Protein AF-A0A7X6WFH8-F1 (afdb_monomer_lite)

Foldseek 3Di:
DWDADDDDPDPDGPDIHDPPDDWQDKVPPVQLLPDPPAAEEEFQDPLLQVVCVVLPHSYIYTGPGQQTENVVCLQSQAAHAYEYWYFLAPRNVLSLLNNLLRNVVRHPWYFYFHPCVQDPDGRDGNVCSCPVRVDHPVVVVVSRVVTDIDDPVSSVVSVCVVAPEDFPVVCPPPVNALHKHKAKKAFFKWFPDKDKDFQKKKKAQCDQDPDPVQAPDDHGDMFMDGDDQNVLLLVLQQDDDPDDPLSNVVSVCVRSVHDPSRPRMDMDGDHIKMKTKTWIFGDFQQDPVPDDTDIAIEIEINDGRDHLFIKTFIWHWWFRPRDPGDTHTYTPDIDRDPDCLQVVDDDPVLVVLVVVQDDPDDPVVSLVQQQLQVCVLVVHDADSVLLVVLVCQLLWAQADDDDPDGGHGRRAAEEEEEDPQRCNVVSNVSLCVLLSHEYEDEQLPADLCQAQNEWDAPDPPGGIMTGGHPQLSQALGAYEYEALLNHPDPCVLVQVLVCLVPQWRWYDDPVGIDTGRGRHRYYYYHYFHDDPPDHDQPVPDPDPVSSVCNRRPDPSSVVSHPYYDYDNDNSPDPGDPPDDGDHHDDSVSSNSVSSNSSSVD

Secondary structure (DSSP, 8-state):
-EEEE-SSS-SS-SEEEETTPPSS-EETHHHHHH--SS-EEEESSHHHHHHHHHTT-EEEEETTSTT---GGGGGGGTT-EEEEE--SSHHHHHHHHHHHHHHGGGSSEEEE---TTT--STT--HHHHHHTS---HHHHHHHHHHSPPPPHHHHHHHHHHHS-B--HHHHTSTTTTTSEEEEEEEEEEEEEEEEEEESEEEEEE-S--S-GGG--SPTT-EEEEE--GGGGGGGGGTSSS---HHHHHHHHHHHTT--TT--SEEEEE--EEEEEEEEEEE--SS--TTS----EEEEEESSPPPTT-EEEEEEEEEE-TTTTT-EEEEEEEEEE---TTTT----HHHHHHHHTTS-SS-HHHHHHHHHHHHHHHHTSPPPHHHHHHHHHHHT--SEEEETTEEEEE---EEEEEE-TTSSHHHHHHHHHHHHT--EEEETTT--HHHHTEEEEE-STT--EEEEE-HHHHTTTSEEEEETGGG-S-TTHHHHHHHHHHHSEEEEEETTEEEEEE---EEEEEEPSPEETTEEPPGGGSSSHHHHHHHHH-SHHHHTT-SEEEEE-S-S-----TT--PPPPPPHHHHHHHHHHHHTT-

pLDDT: mean 85.02, std 11.57, range [31.59, 96.75]

Structure (mmCIF, N/CA/C/O backbone):
data_AF-A0A7X6WFH8-F1
#
_entry.id   AF-A0A7X6WFH8-F1
#
loop_
_atom_site.group_PDB
_atom_site.id
_atom_site.type_symbol
_atom_site.label_atom_id
_atom_site.label_alt_id
_atom_site.label_comp_id
_atom_site.label_asym_id
_atom_site.label_entity_id
_atom_site.label_seq_id
_atom_site.pdbx_PDB_ins_code
_atom_site.Cartn_x
_atom_site.Cartn_y
_atom_site.Cartn_z
_atom_site.occupancy
_atom_site.B_iso_or_equiv
_atom_site.auth_seq_id
_atom_site.auth_comp_id
_atom_site.auth_asym_id
_atom_site.auth_atom_id
_atom_site.pdbx_PDB_model_num
ATOM 1 N N . VAL A 1 1 ? -34.862 9.442 33.283 1.00 38.41 1 VAL A N 1
ATOM 2 C CA . VAL A 1 1 ? -34.589 10.649 32.463 1.00 38.41 1 VAL A CA 1
ATOM 3 C C . VAL A 1 1 ? -34.593 10.202 31.010 1.00 38.41 1 VAL A C 1
ATOM 5 O O . VAL A 1 1 ? -33.923 9.222 30.711 1.00 38.41 1 VAL A O 1
ATOM 8 N N . VAL A 1 2 ? -35.431 10.801 30.169 1.00 31.59 2 VAL A N 1
ATOM 9 C CA . VAL A 1 2 ? -35.678 10.402 28.769 1.00 31.59 2 VAL A CA 1
ATOM 10 C C . VAL A 1 2 ? -35.036 11.468 27.883 1.00 31.59 2 VAL A C 1
ATOM 12 O O . VAL A 1 2 ? -35.177 12.648 28.194 1.00 31.59 2 VAL A O 1
ATOM 15 N N . ASP A 1 3 ? -34.319 11.074 26.833 1.00 39.28 3 ASP A N 1
ATOM 16 C CA . ASP A 1 3 ? -33.815 12.020 25.829 1.00 39.28 3 ASP A CA 1
ATOM 17 C C . ASP A 1 3 ? -34.895 12.234 24.763 1.00 39.28 3 ASP A C 1
ATOM 19 O O . ASP A 1 3 ? -35.501 11.270 24.288 1.00 39.28 3 ASP A O 1
ATOM 23 N N . GLN A 1 4 ? -35.124 13.487 24.375 1.00 42.38 4 GLN A N 1
ATOM 24 C CA . GLN A 1 4 ? -36.016 13.840 23.271 1.00 42.38 4 GLN A CA 1
ATOM 25 C C . GLN A 1 4 ? -35.193 14.027 21.993 1.00 42.38 4 GLN A C 1
ATOM 27 O O . GLN A 1 4 ? -34.223 14.782 21.994 1.00 42.38 4 GLN A O 1
ATOM 32 N N . ILE A 1 5 ? -35.583 13.363 20.902 1.00 44.28 5 ILE A N 1
ATOM 33 C CA . ILE A 1 5 ? -35.084 13.658 19.552 1.00 44.28 5 ILE A CA 1
ATOM 34 C C . ILE A 1 5 ? -36.268 14.176 18.740 1.00 44.28 5 ILE A C 1
ATOM 36 O O . ILE A 1 5 ? -37.293 13.502 18.625 1.00 44.28 5 ILE A O 1
ATOM 40 N N . GLY A 1 6 ? -36.127 15.373 18.181 1.00 38.56 6 GLY A N 1
ATOM 41 C CA . GLY A 1 6 ? -37.086 15.950 17.251 1.00 38.56 6 GLY A CA 1
ATOM 42 C C . GLY A 1 6 ? -36.354 16.736 16.174 1.00 38.56 6 GLY A C 1
ATOM 43 O O . GLY A 1 6 ? -35.541 17.601 16.487 1.00 38.56 6 GLY A O 1
ATOM 44 N N . TYR A 1 7 ? -36.657 16.439 14.913 1.00 45.62 7 TYR A N 1
ATOM 45 C CA . TYR A 1 7 ? -36.451 17.382 13.821 1.00 45.62 7 TYR A CA 1
ATOM 46 C C . TYR A 1 7 ? -37.737 18.217 13.705 1.00 45.62 7 TYR A C 1
ATOM 48 O O . TYR A 1 7 ? -38.835 17.667 13.617 1.00 45.62 7 TYR A O 1
ATOM 56 N N . SER A 1 8 ? -37.589 19.544 13.728 1.00 40.75 8 SER A N 1
ATOM 57 C CA . SER A 1 8 ? -38.626 20.596 13.742 1.00 40.75 8 SER A CA 1
ATOM 58 C C . SER A 1 8 ? -39.097 21.098 15.118 1.00 40.75 8 SER A C 1
ATOM 60 O O . SER A 1 8 ? -39.214 20.355 16.087 1.00 40.75 8 SER A O 1
ATOM 62 N N . ASN A 1 9 ? -39.412 22.400 15.157 1.00 39.19 9 ASN A N 1
ATOM 63 C CA . ASN A 1 9 ? -39.889 23.209 16.292 1.00 39.19 9 ASN A CA 1
ATOM 64 C C . ASN A 1 9 ? -41.266 22.785 16.869 1.00 39.19 9 ASN A C 1
ATOM 66 O O . ASN A 1 9 ? -42.021 23.630 17.352 1.00 39.19 9 ASN A O 1
ATOM 70 N N . LYS A 1 10 ? -41.648 21.504 16.805 1.00 41.75 10 LYS A N 1
ATOM 71 C CA . LYS A 1 10 ? -42.898 20.995 17.387 1.00 41.75 10 LYS A CA 1
ATOM 72 C C . LYS A 1 10 ? -42.658 20.440 18.793 1.00 41.75 10 LYS A C 1
ATOM 74 O O . LYS A 1 10 ? -41.723 19.694 19.044 1.00 41.75 10 LYS A O 1
ATOM 79 N N . VAL A 1 11 ? -43.567 20.792 19.702 1.00 47.56 11 VAL A N 1
ATOM 80 C CA . VAL A 1 11 ? -43.518 20.568 21.163 1.00 47.56 11 VAL A CA 1
ATOM 81 C C . VAL A 1 11 ? -43.679 19.085 21.573 1.00 47.56 11 VAL A C 1
ATOM 83 O O . VAL A 1 11 ? -43.603 18.760 22.754 1.00 47.56 11 VAL A O 1
ATOM 86 N N . ILE A 1 12 ? -43.872 18.159 20.625 1.00 49.31 12 ILE A N 1
ATOM 87 C CA . ILE A 1 12 ? -44.099 16.731 20.902 1.00 49.31 12 ILE A CA 1
ATOM 88 C C . ILE A 1 12 ? -43.045 15.892 20.158 1.00 49.31 12 ILE A C 1
ATOM 90 O O . ILE A 1 12 ? -43.033 15.910 18.925 1.00 49.31 12 ILE A O 1
ATOM 94 N N . PRO A 1 13 ? -42.168 15.154 20.866 1.00 48.22 13 PRO A N 1
ATOM 95 C CA . PRO A 1 13 ? -41.167 14.297 20.235 1.00 48.22 13 PRO A CA 1
ATOM 96 C C . PRO A 1 13 ? -41.831 13.101 19.533 1.00 48.22 13 PRO A C 1
ATOM 98 O O . PRO A 1 13 ? -42.707 12.454 20.106 1.00 48.22 13 PRO A O 1
ATOM 101 N N . LYS A 1 14 ? -41.391 12.791 18.303 1.00 52.12 14 LYS A N 1
ATOM 102 C CA . LYS A 1 14 ? -41.902 11.663 17.492 1.00 52.12 14 LYS A CA 1
ATOM 103 C C . LYS A 1 14 ? -41.583 10.305 18.138 1.00 52.12 14 LYS A C 1
ATOM 105 O O . LYS A 1 14 ? -42.362 9.370 17.999 1.00 52.12 14 LYS A O 1
ATOM 110 N N . VAL A 1 15 ? -40.469 10.216 18.876 1.00 57.78 15 VAL A N 1
ATOM 111 C CA . VAL A 1 15 ? -40.022 9.018 19.608 1.00 57.78 15 VAL A CA 1
ATOM 112 C C . VAL A 1 15 ? -39.411 9.426 20.956 1.00 57.78 15 VAL A C 1
ATOM 114 O O . VAL A 1 15 ? -38.721 10.441 21.058 1.00 57.78 15 VAL A O 1
ATOM 117 N N . LEU A 1 16 ? -39.646 8.625 22.000 1.00 59.34 16 LEU A N 1
ATOM 118 C CA . LEU A 1 16 ? -39.043 8.778 23.329 1.00 59.34 16 LEU A CA 1
ATOM 119 C C . LEU A 1 16 ? -38.008 7.668 23.552 1.00 59.34 16 LEU A C 1
ATOM 121 O O . LEU A 1 16 ? -38.353 6.492 23.465 1.00 59.34 16 LEU A O 1
ATOM 125 N N . ARG A 1 17 ? -36.756 8.020 23.882 1.00 60.12 17 ARG A N 1
ATOM 126 C CA . ARG A 1 17 ? -35.693 7.034 24.164 1.00 60.12 17 ARG A CA 1
ATOM 127 C C . ARG A 1 17 ? -35.221 7.089 25.614 1.00 60.12 17 ARG A C 1
ATOM 129 O O . ARG A 1 17 ? -35.068 8.168 26.193 1.00 60.12 17 ARG A O 1
ATOM 136 N N . GLN A 1 18 ? -34.916 5.933 26.204 1.00 56.09 18 GLN A N 1
ATOM 137 C CA . GLN A 1 18 ? -34.239 5.903 27.503 1.00 56.09 18 GLN A CA 1
ATOM 138 C C . GLN A 1 18 ? -32.833 6.507 27.371 1.00 56.09 18 GLN A C 1
ATOM 140 O O . GLN A 1 18 ? -32.111 6.222 26.412 1.00 56.09 18 GLN A O 1
ATOM 145 N N . LYS A 1 19 ? -32.435 7.349 28.330 1.00 48.31 19 LYS A N 1
ATOM 146 C CA . LYS A 1 19 ? -31.093 7.944 28.364 1.00 48.31 19 LYS A CA 1
ATOM 147 C C . LYS A 1 19 ? -30.033 6.835 28.408 1.00 48.31 19 LYS A C 1
ATOM 149 O O . LYS A 1 19 ? -30.102 5.967 29.271 1.00 48.31 19 LYS A O 1
ATOM 154 N N . GLY A 1 20 ? -29.079 6.872 27.475 1.00 56.06 20 GLY A N 1
ATOM 155 C CA . GLY A 1 20 ? -28.044 5.838 27.315 1.00 56.06 20 GLY A CA 1
ATOM 156 C C . GLY A 1 20 ? -28.404 4.687 26.364 1.00 56.06 20 GLY A C 1
ATOM 157 O O . GLY A 1 20 ? -27.600 3.773 26.204 1.00 56.06 20 GLY A O 1
ATOM 158 N N . SER A 1 21 ? -29.573 4.722 25.711 1.00 63.38 21 SER A N 1
ATOM 159 C CA . SER A 1 21 ? -29.917 3.735 24.675 1.00 63.38 21 SER A CA 1
ATOM 160 C C . SER A 1 21 ? -28.932 3.813 23.509 1.00 63.38 21 SER A C 1
ATOM 162 O O . SER A 1 21 ? -28.713 4.894 22.954 1.00 63.38 21 SER A O 1
ATOM 164 N N . LYS A 1 22 ? -28.356 2.668 23.129 1.00 67.81 22 LYS A N 1
ATOM 165 C CA . LYS A 1 22 ? -27.432 2.573 21.994 1.00 67.81 22 LYS A CA 1
ATOM 166 C C . LYS A 1 22 ? -28.183 2.803 20.672 1.00 67.81 22 LYS A C 1
ATOM 168 O O . LYS A 1 22 ? -29.299 2.319 20.488 1.00 67.81 22 LYS A O 1
ATOM 173 N N . SER A 1 23 ? -27.563 3.570 19.776 1.00 77.12 23 SER A N 1
ATOM 174 C CA . SER A 1 23 ? -27.989 3.722 18.377 1.00 77.12 23 SER A CA 1
ATOM 175 C C . SER A 1 23 ? -27.588 2.480 17.572 1.00 77.12 23 SER A C 1
ATOM 177 O O . SER A 1 23 ? -26.675 1.762 17.986 1.00 77.12 23 SER A O 1
ATOM 179 N N . GLY A 1 24 ? -28.237 2.223 16.436 1.00 81.62 24 GLY A N 1
ATOM 180 C CA . GLY A 1 24 ? -27.885 1.101 15.562 1.00 81.62 24 GLY A CA 1
ATOM 181 C C . GLY A 1 24 ? -28.548 -0.231 15.925 1.00 81.62 24 GLY A C 1
ATOM 182 O O . GLY A 1 24 ? -28.096 -1.279 15.466 1.00 81.62 24 GLY A O 1
ATOM 183 N N . MET A 1 25 ? -29.590 -0.226 16.760 1.00 87.69 25 MET A N 1
ATOM 184 C CA . MET A 1 25 ? -30.338 -1.441 17.102 1.00 87.69 25 MET A CA 1
ATOM 185 C C . MET A 1 25 ? -31.346 -1.770 16.000 1.00 87.69 25 MET A C 1
ATOM 187 O O . MET A 1 25 ? -31.992 -0.870 15.472 1.00 87.69 25 MET A O 1
ATOM 191 N N . ILE A 1 26 ? -31.494 -3.052 15.661 1.00 90.94 26 ILE A N 1
ATOM 192 C CA . ILE A 1 26 ? -32.447 -3.507 14.639 1.00 90.94 26 ILE A CA 1
ATOM 193 C C . ILE A 1 26 ? -33.812 -3.761 15.272 1.00 90.94 26 ILE A C 1
ATOM 195 O O . ILE A 1 26 ? -33.917 -4.453 16.286 1.00 90.94 26 ILE A O 1
ATOM 199 N N . ILE A 1 27 ? -34.868 -3.246 14.643 1.00 90.25 27 ILE A N 1
ATOM 200 C CA . ILE A 1 27 ? -36.253 -3.494 15.046 1.00 90.25 27 ILE A CA 1
ATOM 201 C C . ILE A 1 27 ? -37.054 -3.967 13.821 1.00 90.25 27 ILE A C 1
ATOM 203 O O . ILE A 1 27 ? -36.991 -3.297 12.794 1.00 90.25 27 ILE A O 1
ATOM 207 N N . PRO A 1 28 ? -37.820 -5.075 13.909 1.00 91.81 28 PRO A N 1
ATOM 208 C CA . PRO A 1 28 ? -37.713 -6.140 14.909 1.00 91.81 28 PRO A CA 1
ATOM 209 C C . PRO A 1 28 ? -36.512 -7.053 14.602 1.00 91.81 28 PRO A C 1
ATOM 211 O O . PRO A 1 28 ? -36.448 -7.637 13.524 1.00 91.81 28 PRO A O 1
ATOM 214 N N . TYR A 1 29 ? -35.585 -7.231 15.548 1.00 89.25 29 TYR A N 1
ATOM 215 C CA . TYR A 1 29 ? -34.432 -8.120 15.342 1.00 89.25 29 TYR A CA 1
ATOM 216 C C . TYR A 1 29 ? -34.827 -9.601 15.290 1.00 89.25 29 TYR A C 1
ATOM 218 O O . TYR A 1 29 ? -34.474 -10.285 14.334 1.00 89.25 29 TYR A O 1
ATOM 226 N N . ASP A 1 30 ? -35.601 -10.086 16.265 1.00 87.81 30 ASP A N 1
ATOM 227 C CA . ASP A 1 30 ? -35.898 -11.521 16.402 1.00 87.81 30 ASP A CA 1
ATOM 228 C C . ASP A 1 30 ? -36.655 -12.072 15.183 1.00 87.81 30 ASP A C 1
ATOM 230 O O . ASP A 1 30 ? -36.250 -13.064 14.581 1.00 87.81 30 ASP A O 1
ATOM 234 N N . LEU A 1 31 ? -37.696 -11.356 14.742 1.00 87.69 31 LEU A N 1
ATOM 235 C CA . LEU A 1 31 ? -38.499 -11.739 13.575 1.00 87.69 31 LEU A CA 1
ATOM 236 C C . LEU A 1 31 ? -37.715 -11.673 12.260 1.00 87.69 31 LEU A C 1
ATOM 238 O O . LEU A 1 31 ? -38.008 -12.416 11.328 1.00 87.69 31 LEU A O 1
ATOM 242 N N . TRP A 1 32 ? -36.763 -10.746 12.154 1.00 92.81 32 TRP A N 1
ATOM 243 C CA . TRP A 1 32 ? -35.932 -10.593 10.963 1.00 92.81 32 TRP A CA 1
ATOM 244 C C . TRP A 1 32 ? -34.844 -11.665 10.887 1.00 92.81 32 TRP A C 1
ATOM 246 O O . TRP A 1 32 ? -34.601 -12.239 9.821 1.00 92.81 32 TRP A O 1
ATOM 256 N N . ARG A 1 33 ? -34.202 -11.950 12.023 1.00 86.50 33 ARG A N 1
ATOM 257 C CA . ARG A 1 33 ? -33.081 -12.884 12.120 1.00 86.50 33 ARG A CA 1
ATOM 258 C C . ARG A 1 33 ? -33.475 -14.294 11.689 1.00 86.50 33 ARG A C 1
ATOM 260 O O . ARG A 1 33 ? -32.680 -14.958 11.029 1.00 86.50 33 ARG A O 1
ATOM 267 N N . GLU A 1 34 ? -34.684 -14.732 12.028 1.00 82.69 34 GLU A N 1
ATOM 268 C CA . GLU A 1 34 ? -35.172 -16.085 11.732 1.00 82.69 34 GLU A CA 1
ATOM 269 C C . GLU A 1 34 ? -35.623 -16.275 10.271 1.00 82.69 34 GLU A C 1
ATOM 271 O O . GLU A 1 34 ? -35.583 -17.395 9.759 1.00 82.69 34 GLU A O 1
ATOM 276 N N . ASP A 1 35 ? -35.993 -15.205 9.557 1.00 82.50 35 ASP A N 1
ATOM 277 C CA . ASP A 1 35 ? -36.477 -15.291 8.173 1.00 82.50 35 ASP A CA 1
ATOM 278 C C . ASP A 1 35 ? -35.355 -15.033 7.150 1.00 82.50 35 ASP A C 1
ATOM 280 O O . ASP A 1 35 ? -34.981 -13.892 6.863 1.00 82.50 35 ASP A O 1
ATOM 284 N N . PHE A 1 36 ? -34.825 -16.113 6.566 1.00 82.69 36 PHE A N 1
ATOM 285 C CA . PHE A 1 36 ? -33.897 -16.084 5.421 1.00 82.69 36 PHE A CA 1
ATOM 286 C C . PHE A 1 36 ? -34.593 -16.311 4.068 1.00 82.69 36 PHE A C 1
ATOM 288 O O . PHE A 1 36 ? -33.939 -16.286 3.026 1.00 82.69 36 PHE A O 1
ATOM 295 N N . SER A 1 37 ? -35.910 -16.542 4.058 1.00 83.19 37 SER A N 1
ATOM 296 C CA . SER A 1 37 ? -36.660 -16.861 2.835 1.00 83.19 37 SER A CA 1
ATOM 297 C C . SER A 1 37 ? -36.934 -15.634 1.957 1.00 83.19 37 SER A C 1
ATOM 299 O O . SER A 1 37 ? -37.239 -15.769 0.770 1.00 83.19 37 SER A O 1
ATOM 301 N N . LYS A 1 38 ? -36.812 -14.432 2.530 1.00 86.56 38 LYS A N 1
ATOM 302 C CA . LYS A 1 38 ? -37.094 -13.144 1.887 1.00 86.56 38 LYS A CA 1
ATOM 303 C C . LYS A 1 38 ? -35.897 -12.200 1.987 1.00 86.56 38 LYS A C 1
ATOM 305 O O . LYS A 1 38 ? -35.129 -12.249 2.945 1.00 86.56 38 LYS A O 1
ATOM 310 N N . ALA A 1 39 ? -35.780 -11.299 1.012 1.00 91.69 39 ALA A N 1
ATOM 311 C CA . ALA A 1 39 ? -34.817 -10.202 1.067 1.00 91.69 39 ALA A CA 1
ATOM 312 C C . ALA A 1 39 ? -35.138 -9.240 2.222 1.00 91.69 39 ALA A C 1
ATOM 314 O O . ALA A 1 39 ? -36.310 -9.003 2.527 1.00 91.69 39 ALA A O 1
ATOM 315 N N . THR A 1 40 ? -34.096 -8.682 2.835 1.00 95.62 40 THR A N 1
ATOM 316 C CA . THR A 1 40 ? -34.223 -7.687 3.904 1.00 95.62 40 THR A CA 1
ATOM 317 C C . THR A 1 40 ? -34.557 -6.331 3.298 1.00 95.62 40 THR A C 1
ATOM 319 O O . THR A 1 40 ? -33.862 -5.887 2.385 1.00 95.62 40 THR A O 1
ATOM 322 N N . VAL A 1 41 ? -35.564 -5.650 3.838 1.00 96.06 41 VAL A N 1
ATOM 323 C CA . VAL A 1 41 ? -35.873 -4.254 3.498 1.00 96.06 41 VAL A CA 1
ATOM 324 C C . VAL A 1 41 ? -35.561 -3.372 4.705 1.00 96.06 41 VAL A C 1
ATOM 326 O O . VAL A 1 41 ? -36.114 -3.589 5.776 1.00 96.06 41 VAL A O 1
ATOM 329 N N . ILE A 1 42 ? -34.664 -2.403 4.564 1.00 96.12 42 ILE A N 1
ATOM 330 C CA . ILE A 1 42 ? -34.343 -1.428 5.611 1.00 96.12 42 ILE A CA 1
ATOM 331 C C . ILE A 1 42 ? -35.115 -0.148 5.314 1.00 96.12 42 ILE A C 1
ATOM 333 O O . ILE A 1 42 ? -34.897 0.475 4.277 1.00 96.12 42 ILE A O 1
ATOM 337 N N . CYS A 1 43 ? -35.999 0.231 6.228 1.00 94.81 43 CYS A N 1
ATOM 338 C CA . CYS A 1 43 ? -36.866 1.397 6.109 1.00 94.81 43 CYS A CA 1
ATOM 339 C C . CYS A 1 43 ? -36.373 2.567 6.975 1.00 94.81 43 CYS A C 1
ATOM 341 O O . CYS A 1 43 ? -35.745 2.341 8.019 1.00 94.81 43 CYS A O 1
ATOM 343 N N . ALA A 1 44 ? -36.707 3.795 6.562 1.00 89.50 44 ALA A N 1
ATOM 344 C CA . ALA A 1 44 ? -36.366 5.048 7.247 1.00 89.50 44 ALA A CA 1
ATOM 345 C C . ALA A 1 44 ? -36.745 5.047 8.734 1.00 89.50 44 ALA A C 1
ATOM 347 O O . ALA A 1 44 ? -35.912 5.329 9.598 1.00 89.50 44 ALA A O 1
ATOM 348 N N . GLY A 1 45 ? -37.989 4.664 9.042 1.00 89.94 45 GLY A N 1
ATOM 349 C CA . GLY A 1 45 ? -38.493 4.612 10.411 1.00 89.94 45 GLY A CA 1
ATOM 350 C C . GLY A 1 45 ? -39.468 3.471 10.688 1.00 89.94 45 GLY A C 1
ATOM 351 O O . GLY A 1 45 ? -39.788 2.638 9.835 1.00 89.94 45 GLY A O 1
ATOM 352 N N . GLU A 1 46 ? -39.976 3.439 11.920 1.00 89.25 46 GLU A N 1
ATOM 353 C CA . GLU A 1 46 ? -40.875 2.388 12.403 1.00 89.25 46 GLU A CA 1
ATOM 354 C C . GLU A 1 46 ? -42.220 2.382 11.656 1.00 89.25 46 GLU A C 1
ATOM 356 O O . GLU A 1 46 ? -42.811 1.320 11.451 1.00 89.25 46 GLU A O 1
ATOM 361 N N . LYS A 1 47 ? -42.694 3.557 11.221 1.00 89.38 47 LYS A N 1
ATOM 362 C CA . LYS A 1 47 ? -43.926 3.727 10.429 1.00 89.38 47 LYS A CA 1
ATOM 363 C C . LYS A 1 47 ? -43.816 2.995 9.084 1.00 89.38 47 LYS A C 1
ATOM 365 O O . LYS A 1 47 ? -44.670 2.165 8.774 1.00 89.38 47 LYS A O 1
ATOM 370 N N . ASP A 1 48 ? -42.738 3.241 8.346 1.00 91.56 48 ASP A N 1
ATOM 371 C CA . ASP A 1 48 ? -42.444 2.640 7.038 1.00 91.56 48 ASP A CA 1
ATOM 372 C C . ASP A 1 48 ? -42.201 1.138 7.129 1.00 91.56 48 ASP A C 1
ATOM 374 O O . ASP A 1 48 ? -42.728 0.346 6.347 1.00 91.56 48 ASP A O 1
ATOM 378 N N . MET A 1 49 ? -41.445 0.727 8.146 1.00 94.12 49 MET A N 1
ATOM 379 C CA . MET A 1 49 ? -41.228 -0.682 8.443 1.00 94.12 49 MET A CA 1
ATOM 380 C C . MET A 1 49 ? -42.560 -1.399 8.695 1.00 94.12 49 MET A C 1
ATOM 382 O O . MET A 1 49 ? -42.766 -2.506 8.199 1.00 94.12 49 MET A O 1
ATOM 386 N N . THR A 1 50 ? -43.471 -0.788 9.457 1.00 92.88 50 THR A N 1
ATOM 387 C CA . THR A 1 50 ? -44.756 -1.411 9.800 1.00 92.88 50 THR A CA 1
ATOM 388 C C . THR A 1 50 ? -45.601 -1.657 8.552 1.00 92.88 50 THR A C 1
ATOM 390 O O . THR A 1 50 ? -46.039 -2.789 8.340 1.00 92.88 50 THR A O 1
ATOM 393 N N . ILE A 1 51 ? -45.762 -0.649 7.687 1.00 93.25 51 ILE A N 1
ATOM 394 C CA . ILE A 1 51 ? -46.555 -0.795 6.457 1.00 93.25 51 ILE A CA 1
ATOM 395 C C . ILE A 1 51 ? -45.911 -1.781 5.470 1.00 93.25 51 ILE A C 1
ATOM 397 O O . ILE A 1 51 ? -46.596 -2.621 4.888 1.00 93.25 51 ILE A O 1
ATOM 401 N N . ALA A 1 52 ? -44.580 -1.790 5.349 1.00 93.44 52 ALA A N 1
ATOM 402 C CA . ALA A 1 52 ? -43.869 -2.762 4.519 1.00 93.44 52 ALA A CA 1
ATOM 403 C C . ALA A 1 52 ? -44.118 -4.213 4.972 1.00 93.44 52 ALA A C 1
ATOM 405 O O . ALA A 1 52 ? -44.305 -5.113 4.143 1.00 93.44 52 ALA A O 1
ATOM 406 N N . ARG A 1 53 ? -44.151 -4.453 6.290 1.00 93.25 53 ARG A N 1
ATOM 407 C CA . ARG A 1 53 ? -44.460 -5.774 6.862 1.00 93.25 53 ARG A CA 1
ATOM 408 C C . ARG A 1 53 ? -45.925 -6.160 6.676 1.00 93.25 53 ARG A C 1
ATOM 410 O O . ARG A 1 53 ? -46.188 -7.337 6.439 1.00 93.25 53 ARG A O 1
ATOM 417 N N . GLU A 1 54 ? -46.854 -5.206 6.727 1.00 92.75 54 GLU A N 1
ATOM 418 C CA . GLU A 1 54 ? -48.275 -5.436 6.415 1.00 92.75 54 GLU A CA 1
ATOM 419 C C . GLU A 1 54 ? -48.459 -5.923 4.967 1.00 92.75 54 GLU A C 1
ATOM 421 O O . GLU A 1 54 ? -49.208 -6.866 4.714 1.00 92.75 54 GLU A O 1
ATOM 426 N N . HIS A 1 55 ? -47.653 -5.404 4.035 1.00 92.00 55 HIS A N 1
ATOM 427 C CA . HIS A 1 55 ? -47.556 -5.901 2.657 1.00 92.00 55 HIS A CA 1
ATOM 428 C C . HIS A 1 55 ? -46.682 -7.168 2.494 1.00 92.00 55 HIS A C 1
ATOM 430 O O . HIS A 1 55 ? -46.408 -7.617 1.377 1.00 92.00 55 HIS A O 1
ATOM 436 N N . GLY A 1 56 ? -46.265 -7.807 3.592 1.00 90.62 56 GLY A N 1
ATOM 437 C CA . GLY A 1 56 ? -45.611 -9.119 3.600 1.00 90.62 56 GLY A CA 1
ATOM 438 C C . GLY A 1 56 ? -44.103 -9.121 3.318 1.00 90.62 56 GLY A C 1
ATOM 439 O O . GLY A 1 56 ? -43.543 -10.199 3.063 1.00 90.62 56 GLY A O 1
ATOM 440 N N . LEU A 1 57 ? -43.442 -7.961 3.362 1.00 91.56 57 LEU A N 1
ATOM 441 C CA . LEU A 1 57 ? -41.989 -7.824 3.207 1.00 91.56 57 LEU A CA 1
ATOM 442 C C . LEU A 1 57 ? -41.257 -8.137 4.520 1.00 91.56 57 LEU A C 1
ATOM 444 O O . LEU A 1 57 ? -41.781 -7.909 5.611 1.00 91.56 57 LEU A O 1
ATOM 448 N N . ASN A 1 58 ? -40.020 -8.635 4.428 1.00 94.00 58 ASN A N 1
ATOM 449 C CA . ASN A 1 58 ? -39.158 -8.806 5.599 1.00 94.00 58 ASN A CA 1
ATOM 450 C C . ASN A 1 58 ? -38.438 -7.484 5.914 1.00 94.00 58 ASN A C 1
ATOM 452 O O . ASN A 1 58 ? -37.254 -7.318 5.615 1.00 94.00 58 ASN A O 1
ATOM 456 N N . ALA A 1 59 ? -39.198 -6.520 6.441 1.00 94.88 59 ALA A N 1
ATOM 457 C CA . ALA A 1 59 ? -38.710 -5.170 6.698 1.00 94.88 59 ALA A CA 1
ATOM 458 C C . ALA A 1 59 ? -38.246 -4.952 8.146 1.00 94.88 59 ALA A C 1
ATOM 460 O O . ALA A 1 59 ? -38.841 -5.497 9.085 1.00 94.88 59 ALA A O 1
ATOM 461 N N . ILE A 1 60 ? -37.209 -4.128 8.297 1.00 95.56 60 ILE A N 1
ATOM 462 C CA . ILE A 1 60 ? -36.614 -3.663 9.554 1.00 95.56 60 ILE A CA 1
ATOM 463 C C . ILE A 1 60 ? -36.392 -2.146 9.514 1.00 95.56 60 ILE A C 1
ATOM 465 O O . ILE A 1 60 ? -36.300 -1.552 8.443 1.00 95.56 60 ILE A O 1
ATOM 469 N N . THR A 1 61 ? -36.237 -1.526 10.678 1.00 94.00 61 THR A N 1
ATOM 470 C CA . THR A 1 61 ? -35.658 -0.183 10.822 1.00 94.00 61 THR A CA 1
ATOM 471 C C . THR A 1 61 ? -34.495 -0.208 11.819 1.00 94.00 61 THR A C 1
ATOM 473 O O . THR A 1 61 ? -34.319 -1.180 12.566 1.00 94.00 61 THR A O 1
ATOM 476 N N . ILE A 1 62 ? -33.675 0.842 11.807 1.00 91.81 62 ILE A N 1
ATOM 477 C CA . ILE A 1 62 ? -32.482 0.977 12.644 1.00 91.81 62 ILE A CA 1
ATOM 478 C C . ILE A 1 62 ? -32.694 2.140 13.613 1.00 91.81 62 ILE A C 1
ATOM 480 O O . ILE A 1 62 ? -32.993 3.261 13.206 1.00 91.81 62 ILE A O 1
ATOM 484 N N . THR A 1 63 ? -32.518 1.892 14.910 1.00 84.69 63 THR A N 1
ATOM 485 C CA . THR A 1 63 ? -32.676 2.947 15.916 1.00 84.69 63 THR A CA 1
ATOM 486 C C . THR A 1 63 ? -31.616 4.034 15.756 1.00 84.69 63 THR A C 1
ATOM 488 O O . THR A 1 63 ? -30.457 3.756 15.455 1.00 84.69 63 THR A O 1
ATOM 491 N N . GLY A 1 64 ? -31.998 5.283 16.038 1.00 74.06 64 GLY A N 1
ATOM 492 C CA . GLY A 1 64 ? -31.096 6.437 15.960 1.00 74.06 64 GLY A CA 1
ATOM 493 C C . GLY A 1 64 ? -31.268 7.311 14.718 1.00 74.06 64 GLY A C 1
ATOM 494 O O . GLY A 1 64 ? -30.549 8.301 14.604 1.00 74.06 64 GLY A O 1
ATOM 495 N N . GLY A 1 65 ? -32.243 6.994 13.863 1.00 76.50 65 GLY A N 1
ATOM 496 C CA . GLY A 1 65 ? -32.592 7.766 12.672 1.00 76.50 65 GLY A CA 1
ATOM 497 C C . GLY A 1 65 ? -31.868 7.294 11.413 1.00 76.50 65 GLY A C 1
ATOM 498 O O . GLY A 1 65 ? -31.032 6.387 11.449 1.00 76.50 65 GLY A O 1
ATOM 499 N N . GLU A 1 66 ? -32.196 7.928 10.292 1.00 74.25 66 GLU A N 1
ATOM 500 C CA . GLU A 1 66 ? -31.626 7.604 8.988 1.00 74.25 66 GLU A CA 1
ATOM 501 C C . GLU A 1 66 ? -30.099 7.779 8.982 1.00 74.25 66 GLU A C 1
ATOM 503 O O . GLU A 1 66 ? -29.550 8.797 9.411 1.00 74.25 66 GLU A O 1
ATOM 508 N N . GLY A 1 67 ? -29.383 6.751 8.521 1.00 72.88 67 GLY A N 1
ATOM 509 C CA . GLY A 1 67 ? -27.917 6.739 8.493 1.00 72.88 67 GLY A CA 1
ATOM 510 C C . GLY A 1 67 ? -27.248 6.266 9.792 1.00 72.88 67 GLY A C 1
ATOM 511 O O . GLY A 1 67 ? -26.013 6.339 9.901 1.00 72.88 67 GLY A O 1
ATOM 512 N N . ALA A 1 68 ? -28.022 5.781 10.771 1.00 81.75 68 ALA A N 1
ATOM 513 C CA . ALA A 1 68 ? -27.508 4.979 11.878 1.00 81.75 68 ALA A CA 1
ATOM 514 C C . ALA A 1 68 ? -27.005 3.615 11.368 1.00 81.75 68 ALA A C 1
ATOM 516 O O . ALA A 1 68 ? -27.608 3.001 10.490 1.00 81.75 68 ALA A O 1
ATOM 517 N N . LEU A 1 69 ? -25.880 3.141 11.912 1.00 84.75 69 LEU A N 1
ATOM 518 C CA . LEU A 1 69 ? -25.209 1.931 11.428 1.00 84.75 69 LEU A CA 1
ATOM 519 C C . LEU A 1 69 ? -25.475 0.738 12.356 1.00 84.75 69 LEU A C 1
ATOM 521 O O . LEU A 1 69 ? -25.266 0.872 13.565 1.00 84.75 69 LEU A O 1
ATOM 525 N N . PRO A 1 70 ? -25.852 -0.445 11.833 1.00 87.25 70 PRO A N 1
ATOM 526 C CA . PRO A 1 70 ? -26.162 -1.620 12.642 1.00 87.25 70 PRO A CA 1
ATOM 527 C C . PRO A 1 70 ? -24.893 -2.405 13.018 1.00 87.25 70 PRO A C 1
ATOM 529 O O . PRO A 1 70 ? -24.801 -3.610 12.781 1.00 87.25 70 PRO A O 1
ATOM 532 N N . LYS A 1 71 ? -23.899 -1.720 13.602 1.00 79.12 71 LYS A N 1
ATOM 533 C CA . LYS A 1 71 ? -22.544 -2.256 13.843 1.00 79.12 71 LYS A CA 1
ATOM 534 C C . LYS A 1 71 ? -22.534 -3.587 14.600 1.00 79.12 71 LYS A C 1
ATOM 536 O O . LYS A 1 71 ? -21.766 -4.485 14.270 1.00 79.12 71 LYS A O 1
ATOM 541 N N . PHE A 1 72 ? -23.423 -3.741 15.583 1.00 78.25 72 PHE A N 1
ATOM 542 C CA . PHE A 1 72 ? -23.525 -4.957 16.398 1.00 78.25 72 PHE A CA 1
ATOM 543 C C . PHE A 1 72 ? -24.026 -6.183 15.620 1.00 78.25 72 PHE A C 1
ATOM 545 O O . PHE A 1 72 ? -23.850 -7.307 16.085 1.00 78.25 72 PHE A O 1
ATOM 552 N N . PHE A 1 73 ? -24.621 -5.983 14.441 1.00 86.81 73 PHE A N 1
ATOM 553 C CA . PHE A 1 73 ? -25.363 -7.007 13.706 1.00 86.81 73 PHE A CA 1
ATOM 554 C C . PHE A 1 73 ? -24.781 -7.308 12.323 1.00 86.81 73 PHE A C 1
ATOM 556 O O . PHE A 1 73 ? -25.366 -8.093 11.585 1.00 86.81 73 PHE A O 1
ATOM 563 N N . TYR A 1 74 ? -23.625 -6.744 11.950 1.00 85.31 74 TYR A N 1
ATOM 564 C CA . TYR A 1 74 ? -23.014 -6.982 10.632 1.00 85.31 74 TYR A CA 1
ATOM 565 C C . TYR A 1 74 ? -22.847 -8.467 10.296 1.00 85.31 74 TYR A C 1
ATOM 567 O O . TYR A 1 74 ? -23.071 -8.876 9.161 1.00 85.31 74 TYR A O 1
ATOM 575 N N . LYS A 1 75 ? -22.538 -9.306 11.290 1.00 82.50 75 LYS A N 1
ATOM 576 C CA . LYS A 1 75 ? -22.437 -10.760 11.090 1.00 82.50 75 LYS A CA 1
ATOM 577 C C . LYS A 1 75 ? -23.777 -11.411 10.726 1.00 82.50 75 LYS A C 1
ATOM 579 O O . LYS A 1 75 ? -23.778 -12.386 9.983 1.00 82.50 75 LYS A O 1
ATOM 584 N N . ASP A 1 76 ? -24.896 -10.874 11.210 1.00 88.62 76 ASP A N 1
ATOM 585 C CA . ASP A 1 76 ? -26.244 -11.397 10.942 1.00 88.62 76 ASP A CA 1
ATOM 586 C C . ASP A 1 76 ? -26.758 -11.028 9.534 1.00 88.62 76 ASP A C 1
ATOM 588 O O . ASP A 1 76 ? -27.717 -11.627 9.038 1.00 88.62 76 ASP A O 1
ATOM 592 N N . PHE A 1 77 ? -26.106 -10.067 8.869 1.00 91.19 77 PHE A N 1
ATOM 593 C CA . PHE A 1 77 ? -26.389 -9.663 7.488 1.00 91.19 77 PHE A CA 1
ATOM 594 C C . PHE A 1 77 ? -25.743 -10.560 6.424 1.00 91.19 77 PHE A C 1
ATOM 596 O O . PHE A 1 77 ? -26.086 -10.451 5.241 1.00 91.19 77 PHE A O 1
ATOM 603 N N . LYS A 1 78 ? -24.852 -11.469 6.836 1.00 88.31 78 LYS A N 1
ATOM 604 C CA . LYS A 1 78 ? -24.132 -12.367 5.933 1.00 88.31 78 LYS A CA 1
ATOM 605 C C . LYS A 1 78 ? -25.098 -13.148 5.036 1.00 88.31 78 LYS A C 1
ATOM 607 O O . LYS A 1 78 ? -26.127 -13.642 5.488 1.00 88.31 78 LYS A O 1
ATOM 612 N N . ASP A 1 79 ? -24.751 -13.243 3.754 1.00 88.25 79 ASP A N 1
ATOM 613 C CA . ASP A 1 79 ? -25.492 -13.962 2.708 1.00 88.25 79 ASP A CA 1
ATOM 614 C C . ASP A 1 79 ? -26.887 -13.394 2.356 1.00 88.25 79 ASP A C 1
ATOM 616 O O . ASP A 1 79 ? -27.585 -13.943 1.498 1.00 88.25 79 ASP A O 1
ATOM 620 N N . ARG A 1 80 ? -27.290 -12.255 2.940 1.00 91.88 80 ARG A N 1
ATOM 621 C CA . ARG A 1 80 ? -28.588 -11.617 2.666 1.00 91.88 80 ARG A CA 1
ATOM 622 C C . ARG A 1 80 ? -28.530 -10.654 1.481 1.00 91.88 80 ARG A C 1
ATOM 624 O O . ARG A 1 80 ? -27.514 -10.012 1.223 1.00 91.88 80 ARG A O 1
ATOM 631 N N . HIS A 1 81 ? -29.657 -10.535 0.779 1.00 93.81 81 HIS A N 1
ATOM 632 C CA . HIS A 1 81 ? -29.913 -9.449 -0.168 1.00 93.81 81 HIS A CA 1
ATOM 633 C C . HIS A 1 81 ? -30.644 -8.334 0.583 1.00 93.81 81 HIS A C 1
ATOM 635 O O . HIS A 1 81 ? -31.674 -8.600 1.212 1.00 93.81 81 HIS A O 1
ATOM 641 N N . VAL A 1 82 ? -30.109 -7.118 0.538 1.00 96.12 82 VAL A N 1
ATOM 642 C CA . VAL A 1 82 ? -30.595 -5.976 1.316 1.00 96.12 82 VAL A CA 1
ATOM 643 C C . VAL A 1 82 ? -31.047 -4.858 0.385 1.00 96.12 82 VAL A C 1
ATOM 645 O O . VAL A 1 82 ? -30.299 -4.424 -0.483 1.00 96.12 82 VAL A O 1
ATOM 648 N N . PHE A 1 83 ? -32.257 -4.362 0.600 1.00 96.62 83 PHE A N 1
ATOM 649 C CA . PHE A 1 83 ? -32.787 -3.174 -0.059 1.00 96.62 83 PHE A CA 1
ATOM 650 C C . PHE A 1 83 ? -32.960 -2.075 0.976 1.00 96.62 83 PHE A C 1
ATOM 652 O O . PHE A 1 83 ? -33.545 -2.320 2.028 1.00 96.62 83 PHE A O 1
ATOM 659 N N . ILE A 1 84 ? -32.457 -0.881 0.693 1.00 96.25 84 ILE A N 1
ATOM 660 C CA . ILE A 1 84 ? -32.570 0.273 1.586 1.00 96.25 84 ILE A CA 1
ATOM 661 C C . ILE A 1 84 ? -33.519 1.270 0.935 1.00 96.25 84 ILE A C 1
ATOM 663 O O . ILE A 1 84 ? -33.286 1.684 -0.200 1.00 96.25 84 ILE A O 1
ATOM 667 N N . ILE A 1 85 ? -34.593 1.604 1.648 1.00 94.81 85 ILE A N 1
ATOM 668 C CA . ILE A 1 85 ? -35.679 2.463 1.176 1.00 94.81 85 ILE A CA 1
ATOM 669 C C . ILE A 1 85 ? -35.908 3.553 2.221 1.00 94.81 85 ILE A C 1
ATOM 671 O O . ILE A 1 85 ? -36.569 3.312 3.236 1.00 94.81 85 ILE A O 1
ATOM 675 N N . TYR A 1 86 ? -35.303 4.717 1.995 1.00 93.62 86 TYR A N 1
ATOM 676 C CA . TYR A 1 86 ? -35.416 5.898 2.857 1.00 93.62 86 TYR A CA 1
ATOM 677 C C . TYR A 1 86 ? -36.217 7.004 2.166 1.00 93.62 86 TYR A C 1
ATOM 679 O O . TYR A 1 86 ? -36.647 6.827 1.021 1.00 93.62 86 TYR A O 1
ATOM 687 N N . ASP A 1 87 ? -36.404 8.120 2.865 1.00 89.75 87 ASP A N 1
ATOM 688 C CA . ASP A 1 87 ? -37.096 9.298 2.353 1.00 89.75 87 ASP A CA 1
ATOM 689 C C . ASP A 1 87 ? -36.453 9.782 1.036 1.00 89.75 87 ASP A C 1
ATOM 691 O O . ASP A 1 87 ? -35.237 9.684 0.819 1.00 89.75 87 ASP A O 1
ATOM 695 N N . ASN A 1 88 ? -37.270 10.306 0.119 1.00 87.56 88 ASN A N 1
ATOM 696 C CA . ASN A 1 88 ? -36.815 10.734 -1.213 1.00 87.56 88 ASN A CA 1
ATOM 697 C C . ASN A 1 88 ? -36.021 12.064 -1.222 1.00 87.56 88 ASN A C 1
ATOM 699 O O . ASN A 1 88 ? -35.633 12.546 -2.297 1.00 87.56 88 ASN A O 1
ATOM 703 N N . ASP A 1 89 ? -35.763 12.642 -0.047 1.00 85.06 89 ASP A N 1
ATOM 704 C CA . ASP A 1 89 ? -35.027 13.888 0.142 1.00 85.06 89 ASP A CA 1
ATOM 705 C C . ASP A 1 89 ? -33.498 13.679 0.202 1.00 85.06 89 ASP A C 1
ATOM 707 O O . ASP A 1 89 ? -32.961 12.576 0.049 1.00 85.06 89 ASP A O 1
ATOM 711 N N . LEU A 1 90 ? -32.750 14.772 0.375 1.00 81.62 90 LEU A N 1
ATOM 712 C CA . LEU A 1 90 ? -31.288 14.712 0.437 1.00 81.62 90 LEU A CA 1
ATOM 713 C C . LEU A 1 90 ? -30.776 13.974 1.691 1.00 81.62 90 LEU A C 1
ATOM 715 O O . LEU A 1 90 ? -29.721 13.336 1.632 1.00 81.62 90 LEU A O 1
ATOM 719 N N . ALA A 1 91 ? -31.482 14.067 2.821 1.00 79.75 91 ALA A N 1
ATOM 720 C CA . ALA A 1 91 ? -31.074 13.437 4.073 1.00 79.75 91 ALA A CA 1
ATOM 721 C C . ALA A 1 91 ? -31.247 11.913 3.999 1.00 79.75 91 ALA A C 1
ATOM 723 O O . ALA A 1 91 ? -30.285 11.189 4.285 1.00 79.75 91 ALA A O 1
ATOM 724 N N . GLY A 1 92 ? -32.392 11.447 3.500 1.00 84.81 92 GLY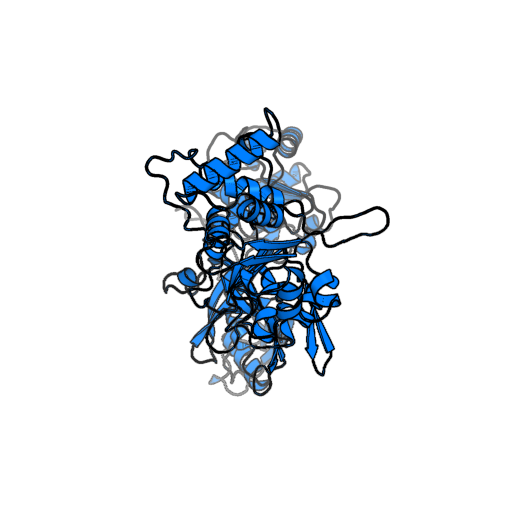 A N 1
ATOM 725 C CA . GLY A 1 92 ? -32.703 10.040 3.267 1.00 84.81 92 GLY A CA 1
ATOM 726 C C . GLY A 1 92 ? -31.765 9.408 2.246 1.00 84.81 92 GLY A C 1
ATOM 727 O O . GLY A 1 92 ? -31.156 8.371 2.524 1.00 84.81 92 GLY A O 1
ATOM 728 N N . LYS A 1 93 ? -31.503 10.075 1.113 1.00 86.19 93 LYS A N 1
ATOM 729 C CA . LYS A 1 93 ? -30.524 9.595 0.113 1.00 86.19 93 LYS A CA 1
ATOM 730 C C . LYS A 1 93 ? -29.119 9.443 0.697 1.00 86.19 93 LYS A C 1
ATOM 732 O O . LYS A 1 93 ? -28.478 8.405 0.508 1.00 86.19 93 LYS A O 1
ATOM 737 N N . ASN A 1 94 ? -28.636 10.436 1.444 1.00 82.88 94 ASN A N 1
ATOM 738 C CA . ASN A 1 94 ? -27.322 10.366 2.089 1.00 82.88 94 ASN A CA 1
ATOM 739 C C . ASN A 1 94 ? -27.274 9.274 3.167 1.00 82.88 94 ASN A C 1
ATOM 741 O O . ASN A 1 94 ? -26.300 8.519 3.241 1.00 82.88 94 ASN A O 1
ATOM 745 N N . GLY A 1 95 ? -28.331 9.153 3.974 1.00 84.38 95 GLY A N 1
ATOM 746 C CA . GLY A 1 95 ? -28.475 8.113 4.989 1.00 84.38 95 GLY A CA 1
ATOM 747 C C . GLY A 1 95 ? -28.452 6.713 4.381 1.00 84.38 95 GLY A C 1
ATOM 748 O O . GLY A 1 95 ? -27.681 5.865 4.833 1.00 84.38 95 GLY A O 1
ATOM 749 N N . ALA A 1 96 ? -29.223 6.486 3.317 1.00 89.56 96 ALA A N 1
ATOM 750 C CA . ALA A 1 96 ? -29.308 5.199 2.638 1.00 89.56 96 ALA A CA 1
ATOM 751 C C . ALA A 1 96 ? -27.969 4.800 2.018 1.00 89.56 96 ALA A C 1
ATOM 753 O O . ALA A 1 96 ? -27.513 3.671 2.195 1.00 89.56 96 ALA A O 1
ATOM 754 N N . THR A 1 97 ? -27.296 5.747 1.364 1.00 89.44 97 THR A N 1
ATOM 755 C CA . THR A 1 97 ? -25.985 5.522 0.742 1.00 89.44 97 THR A CA 1
ATOM 756 C C . THR A 1 97 ? -24.910 5.220 1.797 1.00 89.44 97 THR A C 1
ATOM 758 O O . THR A 1 97 ? -24.065 4.345 1.602 1.00 89.44 97 THR A O 1
ATOM 761 N N . LYS A 1 98 ? -24.973 5.875 2.963 1.00 85.31 98 LYS A N 1
ATOM 762 C CA . LYS A 1 98 ? -24.091 5.602 4.107 1.00 85.31 98 LYS A CA 1
ATOM 763 C C . LYS A 1 98 ? -24.312 4.204 4.693 1.00 85.31 98 LYS A C 1
ATOM 765 O O . LYS A 1 98 ? -23.341 3.494 4.952 1.00 85.31 98 LYS A O 1
ATOM 770 N N . VAL A 1 99 ? -25.567 3.790 4.886 1.00 89.38 99 VAL A N 1
ATOM 771 C CA . VAL A 1 99 ? -25.886 2.429 5.358 1.00 89.38 99 VAL A CA 1
ATOM 772 C C . VAL A 1 99 ? -25.492 1.382 4.309 1.00 89.38 99 VAL A C 1
ATOM 774 O O . VAL A 1 99 ? -24.939 0.347 4.676 1.00 89.38 99 VAL A O 1
ATOM 777 N N . ALA A 1 100 ? -25.697 1.661 3.017 1.00 90.81 100 ALA A N 1
ATOM 778 C CA . ALA A 1 100 ? -25.289 0.782 1.922 1.00 90.81 100 ALA A CA 1
ATOM 779 C C . ALA A 1 100 ? -23.775 0.551 1.913 1.00 90.81 100 ALA A C 1
ATOM 781 O O . ALA A 1 100 ? -23.342 -0.598 1.907 1.00 90.81 100 ALA A O 1
ATOM 782 N N . SER A 1 101 ? -22.983 1.627 1.992 1.00 87.06 101 SER A N 1
ATOM 783 C CA . SER A 1 101 ? -21.517 1.557 2.059 1.00 87.06 101 SER A CA 1
ATOM 784 C C . SER A 1 101 ? -21.037 0.719 3.251 1.00 87.06 101 SER A C 1
ATOM 786 O O . SER A 1 101 ? -20.188 -0.154 3.093 1.00 87.06 101 SER A O 1
ATOM 788 N N . ALA A 1 102 ? -21.647 0.896 4.427 1.00 84.81 102 ALA A N 1
ATOM 789 C CA . ALA A 1 102 ? -21.292 0.130 5.622 1.00 84.81 102 ALA A CA 1
ATOM 790 C C . ALA A 1 102 ? -21.692 -1.357 5.554 1.00 84.81 102 ALA A C 1
ATOM 792 O O . ALA A 1 102 ? -21.003 -2.203 6.120 1.00 84.81 102 ALA A O 1
ATOM 793 N N . LEU A 1 103 ? -22.806 -1.690 4.894 1.00 89.88 103 LEU A N 1
ATOM 794 C CA . LEU A 1 103 ? -23.287 -3.071 4.771 1.00 89.88 103 LEU A CA 1
ATOM 795 C C . LEU A 1 103 ? -22.672 -3.833 3.597 1.00 89.88 103 LEU A C 1
ATOM 797 O O . LEU A 1 103 ? -22.622 -5.059 3.663 1.00 89.88 103 LEU A O 1
ATOM 801 N N . TYR A 1 104 ? -22.192 -3.141 2.562 1.00 89.75 104 TYR A N 1
ATOM 802 C CA . TYR A 1 104 ? -21.599 -3.728 1.357 1.00 89.75 104 TYR A CA 1
ATOM 803 C C . TYR A 1 104 ? -20.608 -4.882 1.630 1.00 89.75 104 TYR A C 1
ATOM 805 O O . TYR A 1 104 ? -20.798 -5.951 1.050 1.00 89.75 104 TYR A O 1
ATOM 813 N N . PRO A 1 105 ? -19.624 -4.768 2.551 1.00 81.81 105 PRO A N 1
ATOM 814 C CA . PRO A 1 105 ? -18.681 -5.861 2.822 1.00 81.81 105 PRO A CA 1
ATOM 815 C C . PRO A 1 105 ? -19.272 -7.026 3.641 1.00 81.81 105 PRO A C 1
ATOM 817 O O . PRO A 1 105 ? -18.592 -8.025 3.882 1.00 81.81 105 PRO A O 1
ATOM 820 N N . HIS A 1 106 ? -20.508 -6.905 4.125 1.00 86.69 106 HIS A N 1
ATOM 821 C CA . HIS A 1 106 ? -21.129 -7.833 5.075 1.00 86.69 106 HIS A CA 1
ATOM 822 C C . HIS A 1 106 ? -22.365 -8.550 4.522 1.00 86.69 106 HIS A C 1
ATOM 824 O O . HIS A 1 106 ? -22.907 -9.432 5.187 1.00 86.69 106 HIS A O 1
ATOM 830 N N . VAL A 1 107 ? -22.809 -8.197 3.319 1.00 91.88 107 VAL A N 1
ATOM 831 C CA . VAL A 1 107 ? -24.019 -8.712 2.663 1.00 91.88 107 VAL A CA 1
ATOM 832 C C . VAL A 1 107 ? -23.669 -9.424 1.364 1.00 91.88 107 VAL A C 1
ATOM 834 O O . VAL A 1 107 ? -22.568 -9.291 0.840 1.00 91.88 107 VAL A O 1
ATOM 837 N N . LYS A 1 108 ? -24.623 -10.177 0.811 1.00 90.44 108 LYS A N 1
ATOM 838 C CA . LYS A 1 108 ? -24.464 -10.758 -0.527 1.00 90.44 108 LYS A CA 1
ATOM 839 C C . LYS A 1 108 ? -24.708 -9.727 -1.624 1.00 90.44 108 LYS A C 1
ATOM 841 O O . LYS A 1 108 ? -24.024 -9.769 -2.638 1.00 90.44 108 LYS A O 1
ATOM 846 N N . LYS A 1 109 ? -25.712 -8.865 -1.428 1.00 92.38 109 LYS A N 1
ATOM 847 C CA . LYS A 1 109 ? -26.082 -7.753 -2.318 1.00 92.38 109 LYS A CA 1
ATOM 848 C C . LYS A 1 109 ? -26.716 -6.632 -1.510 1.00 92.38 109 LYS A C 1
ATOM 850 O O . LYS A 1 109 ? -27.511 -6.925 -0.612 1.00 92.38 109 LYS A O 1
ATOM 855 N N . VAL A 1 110 ? -26.432 -5.383 -1.862 1.00 95.56 110 VAL A N 1
ATOM 856 C CA . VAL A 1 110 ? -27.141 -4.217 -1.323 1.00 95.56 110 VAL A CA 1
ATOM 857 C C . VAL A 1 110 ? -27.565 -3.279 -2.443 1.00 95.56 110 VAL A C 1
ATOM 859 O O . VAL A 1 110 ? -26.809 -3.029 -3.376 1.00 95.56 110 VAL A O 1
ATOM 862 N N . THR A 1 111 ? -28.791 -2.778 -2.350 1.00 95.62 111 THR A N 1
ATOM 863 C CA . THR A 1 111 ? -29.402 -1.886 -3.336 1.00 95.62 111 THR A CA 1
ATOM 864 C C . THR A 1 111 ? -30.041 -0.715 -2.603 1.00 95.62 111 THR A C 1
ATOM 866 O O . THR A 1 111 ? -30.859 -0.914 -1.702 1.00 95.62 111 THR A O 1
ATOM 869 N N . VAL A 1 112 ? -29.680 0.505 -2.996 1.00 94.00 112 VAL A N 1
ATOM 870 C CA . VAL A 1 112 ? -30.395 1.718 -2.582 1.00 94.00 112 VAL A CA 1
ATOM 871 C C . VAL A 1 112 ? -31.535 1.925 -3.570 1.00 94.00 112 VAL A C 1
ATOM 873 O O . VAL A 1 112 ? -31.296 2.043 -4.770 1.00 94.00 112 VAL A O 1
ATOM 876 N N . VAL A 1 113 ? -32.769 1.903 -3.076 1.00 92.94 113 VAL A N 1
ATOM 877 C CA . VAL A 1 113 ? -33.972 2.005 -3.905 1.00 92.94 113 VAL A CA 1
ATOM 878 C C . VAL A 1 113 ? -34.415 3.459 -3.943 1.00 92.94 113 VAL A C 1
ATOM 880 O O . VAL A 1 113 ? -34.649 4.063 -2.898 1.00 92.94 113 VAL A O 1
ATOM 883 N N . ASP A 1 114 ? -34.548 4.010 -5.146 1.00 88.50 114 ASP A N 1
ATOM 884 C CA . ASP A 1 114 ? -35.035 5.372 -5.342 1.00 88.50 114 ASP A CA 1
ATOM 885 C C . ASP A 1 114 ? -36.551 5.368 -5.576 1.00 88.50 114 ASP A C 1
ATOM 887 O O . ASP A 1 114 ? -37.033 4.857 -6.588 1.00 88.50 114 ASP A O 1
ATOM 891 N N . LEU A 1 115 ? -37.303 5.931 -4.627 1.00 87.88 115 LEU A N 1
ATOM 892 C CA . LEU A 1 115 ? -38.758 6.077 -4.727 1.00 87.88 115 LEU A CA 1
ATOM 893 C C . LEU A 1 115 ? -39.193 7.326 -5.504 1.00 87.88 115 LEU A C 1
ATOM 895 O O . LEU A 1 115 ? -40.367 7.418 -5.869 1.00 87.88 115 LEU A O 1
ATOM 899 N N . SER A 1 116 ? -38.274 8.248 -5.816 1.00 83.81 116 SER A N 1
ATOM 900 C CA . SER A 1 116 ? -38.596 9.518 -6.481 1.00 83.81 116 SER A CA 1
ATOM 901 C C . SER A 1 116 ? -39.312 9.419 -7.841 1.00 83.81 116 SER A C 1
ATOM 903 O O . SER A 1 116 ? -40.011 10.368 -8.199 1.00 83.81 116 SER A O 1
ATOM 905 N N . PRO A 1 117 ? -39.253 8.302 -8.603 1.00 83.94 117 PRO A N 1
ATOM 906 C CA . PRO A 1 117 ? -40.114 8.128 -9.774 1.00 83.94 117 PRO A CA 1
ATOM 907 C C . PRO A 1 117 ? -41.619 8.073 -9.458 1.00 83.94 117 PRO A C 1
ATOM 909 O O . PRO A 1 117 ? -42.435 8.213 -10.369 1.00 83.94 117 PRO A O 1
ATOM 912 N N . VAL A 1 118 ? -41.998 7.831 -8.198 1.00 85.38 118 VAL A N 1
ATOM 913 C CA . VAL A 1 118 ? -43.393 7.733 -7.743 1.00 85.38 118 VAL A CA 1
ATOM 914 C C . VAL A 1 118 ? -43.720 8.779 -6.683 1.00 85.38 118 VAL A C 1
ATOM 916 O O . VAL A 1 118 ? -44.775 9.402 -6.779 1.00 85.38 118 VAL A O 1
ATOM 919 N N . THR A 1 119 ? -42.848 8.971 -5.692 1.00 85.62 119 THR A N 1
ATOM 920 C CA . THR A 1 119 ? -43.022 9.983 -4.646 1.00 85.62 119 THR A CA 1
ATOM 921 C C . THR A 1 119 ? -42.443 11.317 -5.115 1.00 85.62 119 THR A C 1
ATOM 923 O O . THR A 1 119 ? -41.230 11.470 -5.265 1.00 85.62 119 THR A O 1
ATOM 926 N N . VAL A 1 120 ? -43.325 12.266 -5.432 1.00 82.69 120 VAL A N 1
ATOM 927 C CA . VAL A 1 120 ? -42.988 13.517 -6.129 1.00 82.69 120 VAL A CA 1
ATOM 928 C C . VAL A 1 120 ? -42.671 14.663 -5.162 1.00 82.69 120 VAL A C 1
ATOM 930 O O . VAL A 1 120 ? -41.928 15.573 -5.531 1.00 82.69 120 VAL A O 1
ATOM 933 N N . GLU A 1 121 ? -43.220 14.659 -3.943 1.00 85.31 121 GLU A N 1
ATOM 934 C CA . GLU A 1 121 ? -42.941 15.710 -2.953 1.00 85.31 121 GLU A CA 1
ATOM 935 C C . GLU A 1 121 ? -41.702 15.357 -2.125 1.00 85.31 121 GLU A C 1
ATOM 937 O O . GLU A 1 121 ? -41.455 14.195 -1.824 1.00 85.31 121 GLU A O 1
ATOM 942 N N . GLU A 1 122 ? -40.904 16.362 -1.768 1.00 84.38 122 GLU A N 1
ATOM 943 C CA . GLU A 1 122 ? -39.685 16.172 -0.979 1.00 84.38 122 GLU A CA 1
ATOM 944 C C . GLU A 1 122 ? -40.016 15.755 0.465 1.00 84.38 122 GLU A C 1
ATOM 946 O O . GLU A 1 122 ? -40.841 16.388 1.128 1.00 84.38 122 GLU A O 1
ATOM 951 N N . GLY A 1 123 ? -39.345 14.708 0.949 1.00 82.94 123 GLY A N 1
ATOM 952 C CA . GLY A 1 123 ? -39.554 14.132 2.280 1.00 82.94 123 GLY A CA 1
ATOM 953 C C . GLY A 1 123 ? -40.666 13.081 2.328 1.00 82.94 123 GLY A C 1
ATOM 954 O O . GLY A 1 123 ? -41.161 12.775 3.410 1.00 82.94 123 GLY A O 1
ATOM 955 N N . GLU A 1 124 ? -41.088 12.563 1.172 1.00 88.62 124 GLU A N 1
ATOM 956 C CA . GLU A 1 124 ? -42.051 11.465 1.087 1.00 88.62 124 GLU A CA 1
ATOM 957 C C . GLU A 1 124 ? -41.364 10.107 1.253 1.00 88.62 124 GLU A C 1
ATOM 959 O O . GLU A 1 124 ? -40.274 9.858 0.719 1.00 88.62 124 GLU A O 1
ATOM 964 N N . ASP A 1 125 ? -42.051 9.223 1.973 1.00 88.62 125 ASP A N 1
ATOM 965 C CA . ASP A 1 125 ? -41.522 7.958 2.472 1.00 88.62 125 ASP A CA 1
ATOM 966 C C . ASP A 1 125 ? -42.221 6.732 1.843 1.00 88.62 125 ASP A C 1
ATOM 968 O O . ASP A 1 125 ? -43.049 6.814 0.923 1.00 88.62 125 ASP A O 1
ATOM 972 N N . LEU A 1 126 ? -41.866 5.540 2.327 1.00 91.81 126 LEU A N 1
ATOM 973 C CA . LEU A 1 126 ? -42.474 4.291 1.868 1.00 91.81 126 LEU A CA 1
ATOM 974 C C . LEU A 1 126 ? -43.957 4.205 2.255 1.00 91.81 126 LEU A C 1
ATOM 976 O O . LEU A 1 126 ? -44.745 3.551 1.570 1.00 91.81 126 LEU A O 1
ATOM 980 N N . TRP A 1 127 ? -44.365 4.843 3.346 1.00 91.50 127 TRP A N 1
ATOM 981 C CA . TRP A 1 127 ? -45.772 4.913 3.703 1.00 91.50 127 TRP A CA 1
ATOM 982 C C . TRP A 1 127 ? -46.564 5.781 2.725 1.00 91.50 127 TRP A C 1
ATOM 984 O O . TRP A 1 127 ? -47.657 5.372 2.328 1.00 91.50 127 TRP A O 1
ATOM 994 N N . ASP A 1 128 ? -46.023 6.914 2.275 1.00 90.12 128 ASP A N 1
ATOM 995 C CA . ASP A 1 128 ? -46.664 7.757 1.258 1.00 90.12 128 ASP A CA 1
ATOM 996 C C . ASP A 1 128 ? -46.809 7.012 -0.074 1.00 90.12 128 ASP A C 1
ATOM 998 O O . ASP A 1 128 ? -47.867 7.070 -0.708 1.00 90.12 128 ASP A O 1
ATOM 1002 N N . PHE A 1 129 ? -45.803 6.222 -0.459 1.00 92.06 129 PHE A N 1
ATOM 1003 C CA . PHE A 1 129 ? -45.869 5.343 -1.630 1.00 92.06 129 PHE A CA 1
ATOM 1004 C C . PHE A 1 129 ? -47.122 4.443 -1.622 1.00 92.06 129 PHE A C 1
ATOM 1006 O O . PHE A 1 129 ? -47.835 4.357 -2.627 1.00 92.06 129 PHE A O 1
ATOM 1013 N N . PHE A 1 130 ? -47.439 3.818 -0.483 1.00 92.25 130 PHE A N 1
ATOM 1014 C CA . PHE A 1 130 ? -48.627 2.966 -0.352 1.00 92.25 130 PHE A CA 1
ATOM 1015 C C . PHE A 1 130 ? -49.922 3.766 -0.165 1.00 92.25 130 PHE A C 1
ATOM 1017 O O . PHE A 1 130 ? -50.926 3.456 -0.804 1.00 92.25 130 PHE A O 1
ATOM 1024 N N . MET A 1 131 ? -49.921 4.786 0.696 1.00 91.50 131 MET A N 1
ATOM 1025 C CA . MET A 1 131 ? -51.151 5.434 1.174 1.00 91.50 131 MET A CA 1
ATOM 1026 C C . MET A 1 131 ? -51.569 6.653 0.359 1.00 91.50 131 MET A C 1
ATOM 1028 O O . MET A 1 131 ? -52.762 6.884 0.166 1.00 91.50 131 MET A O 1
ATOM 1032 N N . LYS A 1 132 ? -50.609 7.451 -0.114 1.00 90.50 132 LYS A N 1
ATOM 1033 C CA . LYS A 1 132 ? -50.879 8.652 -0.913 1.00 90.50 132 LYS A CA 1
ATOM 1034 C C . LYS A 1 132 ? -50.981 8.312 -2.396 1.00 90.50 132 LYS A C 1
ATOM 1036 O O . LYS A 1 132 ? -51.900 8.776 -3.070 1.00 90.50 132 LYS A O 1
ATOM 1041 N N . TYR A 1 133 ? -50.071 7.475 -2.894 1.00 90.19 133 TYR A N 1
ATOM 1042 C CA . TYR A 1 133 ? -49.992 7.119 -4.316 1.00 90.19 133 TYR A CA 1
ATOM 1043 C C . TYR A 1 133 ? -50.703 5.806 -4.680 1.00 90.19 133 TYR A C 1
ATOM 1045 O O . TYR A 1 133 ? -50.710 5.433 -5.855 1.00 90.19 133 TYR A O 1
ATOM 1053 N N . ASN A 1 134 ? -51.335 5.130 -3.709 1.00 90.81 134 ASN A N 1
ATOM 1054 C CA . ASN A 1 134 ? -52.108 3.892 -3.893 1.00 90.81 134 ASN A CA 1
ATOM 1055 C C . ASN A 1 134 ? -51.358 2.806 -4.681 1.00 90.81 134 ASN A C 1
ATOM 1057 O O . ASN A 1 134 ? -51.950 2.093 -5.498 1.00 90.81 134 ASN A O 1
ATOM 1061 N N . LYS A 1 135 ? -50.043 2.697 -4.474 1.00 92.44 135 LYS A N 1
ATOM 1062 C CA . LYS A 1 135 ? -49.233 1.658 -5.109 1.00 92.44 135 LYS A CA 1
ATOM 1063 C C . LYS A 1 135 ? -49.358 0.327 -4.390 1.00 92.44 135 LYS A C 1
ATOM 1065 O O . LYS A 1 135 ? -49.723 0.244 -3.221 1.00 92.44 135 LYS A O 1
ATOM 1070 N N . THR A 1 136 ? -49.061 -0.731 -5.125 1.00 92.81 136 THR A N 1
ATOM 1071 C CA . THR A 1 136 ? -49.115 -2.111 -4.656 1.00 92.81 136 THR A CA 1
ATOM 1072 C C . THR A 1 136 ? -47.732 -2.615 -4.260 1.00 92.81 136 THR A C 1
ATOM 1074 O O . THR A 1 136 ? -46.696 -2.001 -4.528 1.00 92.81 136 THR A O 1
ATOM 1077 N N . ARG A 1 137 ? -47.703 -3.784 -3.618 1.00 92.00 137 ARG A N 1
ATOM 1078 C CA . ARG A 1 137 ? -46.455 -4.490 -3.322 1.00 92.00 137 ARG A CA 1
ATOM 1079 C C . ARG A 1 137 ? -45.698 -4.823 -4.609 1.00 92.00 137 ARG A C 1
ATOM 1081 O O . ARG A 1 137 ? -44.473 -4.757 -4.633 1.00 92.00 137 ARG A O 1
ATOM 1088 N N . GLU A 1 138 ? -46.419 -5.220 -5.648 1.00 92.56 138 GLU A N 1
ATOM 1089 C CA . GLU A 1 138 ? -45.865 -5.608 -6.940 1.00 92.56 138 GLU A CA 1
ATOM 1090 C C . GLU A 1 138 ? -45.140 -4.428 -7.595 1.00 92.56 138 GLU A C 1
ATOM 1092 O O . GLU A 1 138 ? -44.011 -4.610 -8.051 1.00 92.56 138 GLU A O 1
ATOM 1097 N N . ASP A 1 139 ? -45.718 -3.223 -7.518 1.00 91.44 139 ASP A N 1
ATOM 1098 C CA . ASP A 1 139 ? -45.081 -1.984 -7.987 1.00 91.44 139 ASP A CA 1
ATOM 1099 C C . ASP A 1 139 ? -43.752 -1.727 -7.255 1.00 91.44 139 ASP A C 1
ATOM 1101 O O . ASP A 1 139 ? -42.734 -1.421 -7.875 1.00 91.44 139 ASP A O 1
ATOM 1105 N N . LEU A 1 140 ? -43.728 -1.896 -5.927 1.00 92.25 140 LEU A N 1
ATOM 1106 C CA . LEU A 1 140 ? -42.501 -1.714 -5.147 1.00 92.25 140 LEU A CA 1
ATOM 1107 C C . LEU A 1 140 ? -41.427 -2.738 -5.534 1.00 92.25 140 LEU A C 1
ATOM 1109 O O . LEU A 1 140 ? -40.257 -2.390 -5.688 1.00 92.25 140 LEU A O 1
ATOM 1113 N N . VAL A 1 141 ? -41.813 -4.005 -5.713 1.00 91.12 141 VAL A N 1
ATOM 1114 C CA . VAL A 1 141 ? -40.890 -5.076 -6.121 1.00 91.12 141 VAL A CA 1
ATOM 1115 C C . VAL A 1 141 ? -40.312 -4.810 -7.512 1.00 91.12 141 VAL A C 1
ATOM 1117 O O . VAL A 1 141 ? -39.150 -5.143 -7.756 1.00 91.12 141 VAL A O 1
ATOM 1120 N N . GLU A 1 142 ? -41.082 -4.210 -8.419 1.00 90.81 142 GLU A N 1
ATOM 1121 C CA . GLU A 1 142 ? -40.595 -3.797 -9.735 1.00 90.81 142 GLU A CA 1
ATOM 1122 C C . GLU A 1 142 ? -39.510 -2.718 -9.619 1.00 90.81 142 GLU A C 1
ATOM 1124 O O . GLU A 1 142 ? -38.422 -2.893 -10.172 1.00 90.81 142 GLU A O 1
ATOM 1129 N N . ILE A 1 143 ? -39.737 -1.679 -8.809 1.00 91.38 143 ILE A N 1
ATOM 1130 C CA . ILE A 1 143 ? -38.744 -0.620 -8.552 1.00 91.38 143 ILE A CA 1
ATOM 1131 C C . ILE A 1 143 ? -37.486 -1.202 -7.894 1.00 91.38 143 ILE A C 1
ATOM 1133 O O . ILE A 1 143 ? -36.366 -0.893 -8.308 1.00 91.38 143 ILE A O 1
ATOM 1137 N N . MET A 1 144 ? -37.643 -2.099 -6.916 1.00 91.50 144 MET A N 1
ATOM 1138 C CA . MET A 1 144 ? -36.517 -2.774 -6.259 1.00 91.50 144 MET A CA 1
ATOM 1139 C C . MET A 1 144 ? -35.666 -3.572 -7.256 1.00 91.50 144 MET A C 1
ATOM 1141 O O . MET A 1 144 ? -34.443 -3.575 -7.152 1.00 91.50 144 MET A O 1
ATOM 1145 N N . ARG A 1 145 ? -36.293 -4.248 -8.227 1.00 88.44 145 ARG A N 1
ATOM 1146 C CA . ARG A 1 145 ? -35.593 -5.030 -9.263 1.00 88.44 145 ARG A CA 1
ATOM 1147 C C . ARG A 1 145 ? -34.951 -4.165 -10.342 1.00 88.44 145 ARG A C 1
ATOM 1149 O O . ARG A 1 145 ? -33.930 -4.569 -10.889 1.00 88.44 145 ARG A O 1
ATOM 1156 N N . ALA A 1 146 ? -35.557 -3.027 -10.664 1.00 89.12 146 ALA A N 1
ATOM 1157 C CA . ALA A 1 146 ? -35.025 -2.075 -11.633 1.00 89.12 146 ALA A CA 1
ATOM 1158 C C . ALA A 1 146 ? -33.869 -1.235 -11.060 1.00 89.12 146 ALA A C 1
ATOM 1160 O O . ALA A 1 146 ? -33.056 -0.711 -11.820 1.00 89.12 146 ALA A O 1
ATOM 1161 N N . SER A 1 147 ? -33.790 -1.112 -9.732 1.00 90.56 147 SER A N 1
ATOM 1162 C CA . SER A 1 147 ? -32.760 -0.327 -9.052 1.00 90.56 147 SER A CA 1
ATOM 1163 C C . SER A 1 147 ? -31.369 -0.962 -9.214 1.00 90.56 147 SER A C 1
ATOM 1165 O O . SER A 1 147 ? -31.220 -2.167 -8.982 1.00 90.56 147 SER A O 1
ATOM 1167 N N . PRO A 1 148 ? -30.336 -0.182 -9.588 1.00 88.69 148 PRO A N 1
ATOM 1168 C CA . PRO A 1 148 ? -28.987 -0.703 -9.766 1.00 88.69 148 PRO A CA 1
ATOM 1169 C C . PRO A 1 148 ? -28.402 -1.192 -8.436 1.00 88.69 148 PRO A C 1
ATOM 1171 O O . PRO A 1 148 ? -28.628 -0.608 -7.376 1.00 88.69 148 PRO A O 1
ATOM 1174 N N . GLU A 1 149 ? -27.633 -2.276 -8.497 1.00 90.56 149 GLU A N 1
ATOM 1175 C CA . GLU A 1 149 ? -26.889 -2.784 -7.345 1.00 90.56 149 GLU A CA 1
ATOM 1176 C C . GLU A 1 149 ? -25.812 -1.775 -6.925 1.00 90.56 149 GLU A C 1
ATOM 1178 O O . GLU A 1 149 ? -25.173 -1.149 -7.773 1.00 90.56 149 GLU A O 1
ATOM 1183 N N . PHE A 1 150 ? -25.630 -1.604 -5.616 1.00 89.56 150 PHE A N 1
ATOM 1184 C CA . PHE A 1 150 ? -24.619 -0.706 -5.072 1.00 89.56 150 PHE A CA 1
ATOM 1185 C C . PHE A 1 150 ? -23.218 -1.249 -5.369 1.00 89.56 150 PHE A C 1
ATOM 1187 O O . PHE A 1 150 ? -22.960 -2.434 -5.160 1.00 89.56 150 PHE A O 1
ATOM 1194 N N . THR A 1 151 ? -22.314 -0.397 -5.848 1.00 84.38 151 THR A N 1
ATOM 1195 C CA . THR A 1 151 ? -20.970 -0.806 -6.287 1.00 84.38 151 THR A CA 1
ATOM 1196 C C . THR A 1 151 ? -19.881 -0.453 -5.275 1.00 84.38 151 THR A C 1
ATOM 1198 O O . THR A 1 151 ? -20.046 0.439 -4.438 1.00 84.38 151 THR A O 1
ATOM 1201 N N . SER A 1 152 ? -18.720 -1.106 -5.392 1.00 74.94 152 SER A N 1
ATOM 1202 C CA . SER A 1 152 ? -17.512 -0.743 -4.635 1.00 74.94 152 SER A CA 1
ATOM 1203 C C . SER A 1 152 ? -17.121 0.723 -4.837 1.00 74.94 152 SER A C 1
ATOM 1205 O O . SER A 1 152 ? -16.831 1.410 -3.867 1.00 74.94 152 SER A O 1
ATOM 1207 N N . ASP A 1 153 ? -17.207 1.244 -6.064 1.00 73.88 153 ASP A N 1
ATOM 1208 C CA . ASP A 1 153 ? -16.868 2.643 -6.360 1.00 73.88 153 ASP A CA 1
ATOM 1209 C C . ASP A 1 153 ? -17.777 3.633 -5.629 1.00 73.88 153 ASP A C 1
ATOM 1211 O O . ASP A 1 153 ? -17.341 4.702 -5.194 1.00 73.88 153 ASP A O 1
ATOM 1215 N N . GLN A 1 154 ? -19.064 3.298 -5.504 1.00 77.44 154 GLN A N 1
ATOM 1216 C CA . GLN A 1 154 ? -20.010 4.099 -4.735 1.00 77.44 154 GLN A CA 1
ATOM 1217 C C . GLN A 1 154 ? -19.679 4.035 -3.242 1.00 77.44 154 GLN A C 1
ATOM 1219 O O . GLN A 1 154 ? -19.704 5.072 -2.578 1.00 77.44 154 GLN A O 1
ATOM 1224 N N . ALA A 1 155 ? -19.301 2.861 -2.725 1.00 73.25 155 ALA A N 1
ATOM 1225 C CA . ALA A 1 155 ? -18.842 2.706 -1.347 1.00 73.25 155 ALA A CA 1
ATOM 1226 C C . ALA A 1 155 ? -17.605 3.579 -1.064 1.00 73.25 155 ALA A C 1
ATOM 1228 O O . ALA A 1 155 ? -17.633 4.372 -0.116 1.00 73.25 155 ALA A O 1
ATOM 1229 N N . SER A 1 156 ? -16.581 3.508 -1.925 1.00 67.44 156 SER A N 1
ATOM 1230 C CA . SER A 1 156 ? -15.340 4.285 -1.812 1.00 67.44 156 SER A CA 1
ATOM 1231 C C . SER A 1 156 ? -15.607 5.792 -1.854 1.00 67.44 156 SER A C 1
ATOM 1233 O O . SER A 1 156 ? -15.110 6.519 -0.992 1.00 67.44 156 SER A O 1
ATOM 1235 N N . LYS A 1 157 ? -16.454 6.278 -2.775 1.00 74.25 157 LYS A N 1
ATOM 1236 C CA . LYS A 1 157 ? -16.820 7.708 -2.874 1.00 74.25 157 LYS A CA 1
ATOM 1237 C C . LYS A 1 157 ? -17.512 8.237 -1.621 1.00 74.25 157 LYS A C 1
ATOM 1239 O O . LYS A 1 157 ? -17.223 9.344 -1.174 1.00 74.25 157 LYS A O 1
ATOM 1244 N N . VAL A 1 158 ? -18.424 7.460 -1.041 1.00 72.50 158 VAL A N 1
ATOM 1245 C CA . VAL A 1 158 ? -19.134 7.847 0.191 1.00 72.50 158 VAL A CA 1
ATOM 1246 C C . VAL A 1 158 ? -18.162 7.963 1.353 1.00 72.50 158 VAL A C 1
ATOM 1248 O O . VAL A 1 158 ? -18.214 8.929 2.113 1.00 72.50 158 VAL A O 1
ATOM 1251 N N . GLN A 1 159 ? -17.238 7.012 1.463 1.00 65.69 159 GLN A N 1
ATOM 1252 C CA . GLN A 1 159 ? -16.197 7.069 2.478 1.00 65.69 159 GLN A CA 1
ATOM 1253 C C . GLN A 1 159 ? -15.231 8.243 2.257 1.00 65.69 159 GLN A C 1
ATOM 1255 O O . GLN A 1 159 ? -14.815 8.858 3.231 1.00 65.69 159 GLN A O 1
ATOM 1260 N N . GLU A 1 160 ? -14.869 8.577 1.013 1.00 67.00 160 GLU A N 1
ATOM 1261 C CA . GLU A 1 160 ? -14.023 9.743 0.695 1.00 67.00 160 GLU A CA 1
ATOM 1262 C C . GLU A 1 160 ? -14.694 11.076 1.038 1.00 67.00 160 GLU A C 1
ATOM 1264 O O . GLU A 1 160 ? -14.036 11.986 1.542 1.00 67.00 160 GLU A O 1
ATOM 1269 N N . LEU A 1 161 ? -16.006 11.188 0.816 1.00 66.94 161 LEU A N 1
ATOM 1270 C CA . LEU A 1 161 ? -16.788 12.349 1.248 1.00 66.94 161 LEU A CA 1
ATOM 1271 C C . LEU A 1 161 ? -16.851 12.455 2.777 1.00 66.94 161 LEU A C 1
ATOM 1273 O O . LEU A 1 161 ? -16.886 13.559 3.319 1.00 66.94 161 LEU A O 1
ATOM 1277 N N . GLN A 1 162 ? -16.871 11.318 3.473 1.00 72.38 162 GLN A N 1
ATOM 1278 C CA . GLN A 1 162 ? -16.927 11.271 4.931 1.00 72.38 162 GLN A CA 1
ATOM 1279 C C . GLN A 1 162 ? -15.559 11.534 5.583 1.00 72.38 162 GLN A C 1
ATOM 1281 O O . GLN A 1 162 ? -15.498 12.188 6.628 1.00 72.38 162 GLN A O 1
ATOM 1286 N N . TYR A 1 163 ? -14.476 11.045 4.976 1.00 81.44 163 TYR A N 1
ATOM 1287 C CA . TYR A 1 163 ? -13.109 11.133 5.484 1.00 81.44 163 TYR A CA 1
ATOM 1288 C C . TYR A 1 163 ? -12.150 11.579 4.370 1.00 81.44 163 TYR A C 1
ATOM 1290 O O . TYR A 1 163 ? -11.875 10.799 3.452 1.00 81.44 163 TYR A O 1
ATOM 1298 N N . PRO A 1 164 ? -11.591 12.802 4.443 1.00 84.31 164 PRO A N 1
ATOM 1299 C CA . PRO A 1 164 ? -10.722 13.311 3.390 1.00 84.31 164 PRO A CA 1
ATOM 1300 C C . PRO A 1 164 ? -9.454 12.461 3.256 1.00 84.31 164 PRO A C 1
ATOM 1302 O O . PRO A 1 164 ? -8.810 12.125 4.256 1.00 84.31 164 PRO A O 1
ATOM 1305 N N . THR A 1 165 ? -9.088 12.149 2.010 1.00 87.25 165 THR A N 1
ATOM 1306 C CA . THR A 1 165 ? -7.826 11.472 1.682 1.00 87.25 165 THR A CA 1
ATOM 1307 C C . THR A 1 165 ? -6.705 12.498 1.546 1.00 87.25 165 THR A C 1
ATOM 1309 O O . THR A 1 165 ? -6.844 13.472 0.810 1.00 87.25 165 THR A O 1
ATOM 1312 N N . MET A 1 166 ? -5.599 12.288 2.256 1.00 88.88 166 MET A N 1
ATOM 1313 C CA . MET A 1 166 ? -4.444 13.187 2.294 1.00 88.88 166 MET A CA 1
ATOM 1314 C C . MET A 1 166 ? -3.146 12.416 2.563 1.00 88.88 166 MET A C 1
ATOM 1316 O O . MET A 1 166 ? -3.180 11.227 2.884 1.00 88.88 166 MET A O 1
ATOM 1320 N N . SER A 1 167 ? -1.997 13.080 2.451 1.00 91.12 167 SER A N 1
ATOM 1321 C CA . SER A 1 167 ? -0.705 12.518 2.880 1.00 91.12 167 SER A CA 1
ATOM 1322 C C . SER A 1 167 ? -0.564 12.492 4.409 1.00 91.12 167 SER A C 1
ATOM 1324 O O . SER A 1 167 ? -1.183 13.295 5.115 1.00 91.12 167 SER A O 1
ATOM 1326 N N . ILE A 1 168 ? 0.321 11.651 4.947 1.00 92.25 168 ILE A N 1
ATOM 1327 C CA . ILE A 1 168 ? 0.677 11.647 6.376 1.00 92.25 168 ILE A CA 1
ATOM 1328 C C . ILE A 1 168 ? 1.192 13.029 6.798 1.00 92.25 168 ILE A C 1
ATOM 1330 O O . ILE A 1 168 ? 0.845 13.521 7.874 1.00 92.25 168 ILE A O 1
ATOM 1334 N N . LYS A 1 169 ? 1.975 13.699 5.941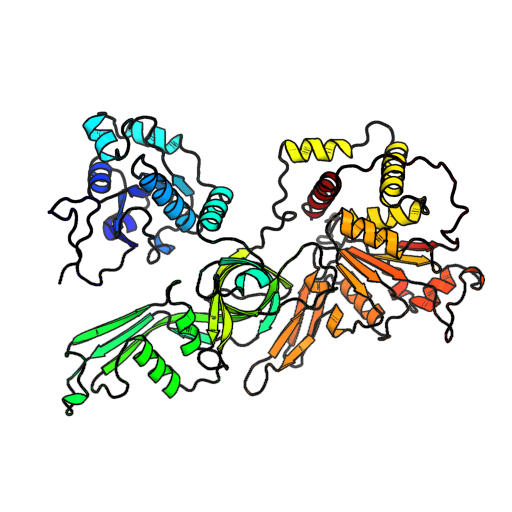 1.00 90.75 169 LYS A N 1
ATOM 1335 C CA . LYS A 1 169 ? 2.464 15.068 6.189 1.00 90.75 169 LYS A CA 1
ATOM 1336 C C . LYS A 1 169 ? 1.322 16.063 6.417 1.00 90.75 169 LYS A C 1
ATOM 1338 O O . LYS A 1 169 ? 1.433 16.943 7.269 1.00 90.75 169 LYS A O 1
ATOM 1343 N N . GLU A 1 170 ? 0.231 15.939 5.669 1.00 91.69 170 GLU A N 1
ATOM 1344 C CA . GLU A 1 170 ? -0.962 16.776 5.826 1.00 91.69 170 GLU A CA 1
ATOM 1345 C C . GLU A 1 170 ? -1.811 16.361 7.026 1.00 91.69 170 GLU A C 1
ATOM 1347 O O . GLU A 1 170 ? -2.327 17.229 7.733 1.00 91.69 170 GLU A O 1
ATOM 1352 N N . ALA A 1 171 ? -1.905 15.063 7.311 1.00 93.38 171 ALA A N 1
ATOM 1353 C CA . ALA A 1 171 ? -2.614 14.551 8.479 1.00 93.38 171 ALA A CA 1
ATOM 1354 C C . ALA A 1 171 ? -1.976 15.006 9.801 1.00 93.38 171 ALA A C 1
ATOM 1356 O O . ALA A 1 171 ? -2.679 15.214 10.787 1.00 93.38 171 ALA A O 1
ATOM 1357 N N . LEU A 1 172 ? -0.656 15.220 9.818 1.00 92.81 172 LEU A N 1
ATOM 1358 C CA . LEU A 1 172 ? 0.077 15.753 10.971 1.00 92.81 172 LEU A CA 1
ATOM 1359 C C . LEU A 1 172 ? -0.219 17.233 11.273 1.00 92.81 172 LEU A C 1
ATOM 1361 O O . LEU A 1 172 ? 0.205 17.734 12.317 1.00 92.81 172 LEU A O 1
ATOM 1365 N N . LYS A 1 173 ? -0.931 17.955 10.396 1.00 93.19 173 LYS A N 1
ATOM 1366 C CA . LYS A 1 173 ? -1.331 19.342 10.671 1.00 93.19 173 LYS A CA 1
ATOM 1367 C C . LYS A 1 173 ? -2.296 19.390 11.869 1.00 93.19 173 LYS A C 1
ATOM 1369 O O . LYS A 1 173 ? -3.194 18.550 11.949 1.00 93.19 173 LYS A O 1
ATOM 1374 N N . PRO A 1 174 ? -2.190 20.392 12.766 1.00 91.19 174 PRO A N 1
ATOM 1375 C CA . PRO A 1 174 ? -3.021 20.476 13.974 1.00 91.19 174 PRO A CA 1
ATOM 1376 C C . PRO A 1 174 ? -4.534 20.406 13.726 1.00 91.19 174 PRO A C 1
ATOM 1378 O O . PRO A 1 174 ? -5.271 19.890 14.556 1.00 91.19 174 PRO A O 1
ATOM 1381 N N . GLU A 1 175 ? -4.999 20.896 12.576 1.00 91.81 175 GLU A N 1
ATOM 1382 C CA . GLU A 1 175 ? -6.407 20.859 12.162 1.00 91.81 175 GLU A CA 1
ATOM 1383 C C . GLU A 1 175 ? -6.958 19.450 11.877 1.00 91.81 175 GLU A C 1
ATOM 1385 O O . GLU A 1 175 ? -8.180 19.276 11.897 1.00 91.81 175 GLU A O 1
ATOM 1390 N N . ASN A 1 176 ? -6.082 18.467 11.641 1.00 92.38 176 ASN A N 1
ATOM 1391 C CA . ASN A 1 176 ? -6.419 17.083 11.286 1.00 92.38 176 ASN A CA 1
ATOM 1392 C C . ASN A 1 176 ? -6.131 16.084 12.420 1.00 92.38 176 ASN A C 1
ATOM 1394 O O . ASN A 1 176 ? -6.737 15.013 12.464 1.00 92.38 176 ASN A O 1
ATOM 1398 N N . VAL A 1 177 ? -5.257 16.430 13.372 1.00 91.94 177 VAL A N 1
ATOM 1399 C CA . VAL A 1 177 ? -4.985 15.599 14.556 1.00 91.94 177 VAL A CA 1
ATOM 1400 C C . VAL A 1 177 ? -6.271 15.400 15.367 1.00 91.94 177 VAL A C 1
ATOM 1402 O O . VAL A 1 177 ? -7.038 16.334 15.596 1.00 91.94 177 VAL A O 1
ATOM 1405 N N . GLY A 1 178 ? -6.529 14.161 15.789 1.00 87.62 178 GLY A N 1
ATOM 1406 C CA . GLY A 1 178 ? -7.757 13.775 16.483 1.00 87.62 178 GLY A CA 1
ATOM 1407 C C . GLY A 1 178 ? -8.994 13.636 15.586 1.00 87.62 178 GLY A C 1
ATOM 1408 O O . GLY A 1 178 ? -10.056 13.281 16.096 1.00 87.62 178 GLY A O 1
ATOM 1409 N N . LYS A 1 179 ? -8.892 13.865 14.271 1.00 89.81 179 LYS A N 1
ATOM 1410 C CA . LYS A 1 179 ? -9.968 13.587 13.308 1.00 89.81 179 LYS A CA 1
ATOM 1411 C C . LYS A 1 179 ? -9.684 12.303 12.534 1.00 89.81 179 LYS A C 1
ATOM 1413 O O . LYS A 1 179 ? -8.535 11.889 12.405 1.00 89.81 179 LYS A O 1
ATOM 1418 N N . LEU A 1 180 ? -10.751 11.687 12.029 1.00 89.50 180 LEU A N 1
ATOM 1419 C CA . LEU A 1 180 ? -10.644 10.566 11.102 1.00 89.50 180 LEU A CA 1
ATOM 1420 C C . LEU A 1 180 ? -10.319 11.088 9.701 1.00 89.50 180 LEU A C 1
ATOM 1422 O O . LEU A 1 180 ? -11.042 11.931 9.168 1.00 89.50 180 LEU A O 1
ATOM 1426 N N . VAL A 1 181 ? -9.231 10.585 9.128 1.00 92.06 181 VAL A N 1
ATOM 1427 C CA . VAL A 1 181 ? -8.737 10.911 7.783 1.00 92.06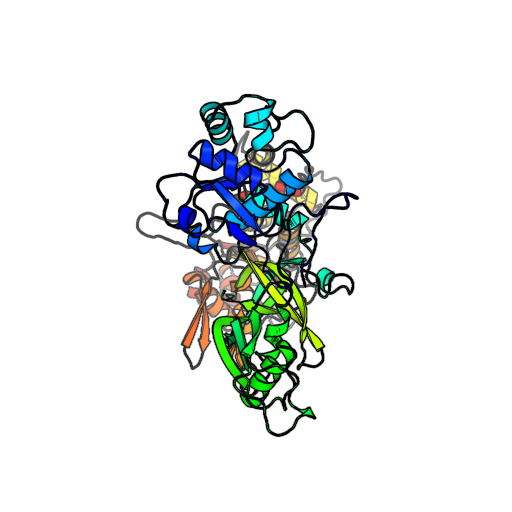 181 VAL A CA 1
ATOM 1428 C C . VAL A 1 181 ? -8.315 9.630 7.063 1.00 92.06 181 VAL A C 1
ATOM 1430 O O . VAL A 1 181 ? -8.229 8.568 7.688 1.00 92.06 181 VAL A O 1
ATOM 1433 N N . ARG A 1 182 ? -8.051 9.720 5.756 1.00 91.12 182 ARG A N 1
ATOM 1434 C CA . ARG A 1 182 ? -7.561 8.596 4.945 1.00 91.12 182 ARG A CA 1
ATOM 1435 C C . ARG A 1 182 ? -6.191 8.883 4.341 1.00 91.12 182 ARG A C 1
ATOM 1437 O O . ARG A 1 182 ? -5.922 10.015 3.947 1.00 91.12 182 ARG A O 1
ATOM 1444 N N . SER A 1 183 ? -5.364 7.849 4.191 1.00 91.12 183 SER A N 1
ATOM 1445 C CA . SER A 1 183 ? -4.099 7.924 3.441 1.00 91.12 183 SER A CA 1
ATOM 1446 C C . SER A 1 183 ? -3.773 6.613 2.741 1.00 91.12 183 SER A C 1
ATOM 1448 O O . SER A 1 183 ? -4.115 5.532 3.223 1.00 91.12 183 SER A O 1
ATOM 1450 N N . ASN A 1 184 ? -3.055 6.721 1.624 1.00 88.88 184 ASN A N 1
ATOM 1451 C CA . ASN A 1 184 ? -2.392 5.587 0.992 1.00 88.88 184 ASN A CA 1
ATOM 1452 C C . ASN A 1 184 ? -1.039 5.388 1.669 1.00 88.88 184 ASN A C 1
ATOM 1454 O O . ASN A 1 184 ? -0.183 6.271 1.623 1.00 88.88 184 ASN A O 1
ATOM 1458 N N . VAL A 1 185 ? -0.846 4.237 2.300 1.00 90.81 185 VAL A N 1
ATOM 1459 C CA . VAL A 1 185 ? 0.363 3.941 3.067 1.00 90.81 185 VAL A CA 1
ATOM 1460 C C . VAL A 1 185 ? 0.981 2.621 2.653 1.00 90.81 185 VAL A C 1
ATOM 1462 O O . VAL A 1 185 ? 0.309 1.720 2.149 1.00 90.81 185 VAL A O 1
ATOM 1465 N N . GLN A 1 186 ? 2.273 2.489 2.921 1.00 90.06 186 GLN A N 1
ATOM 1466 C CA . GLN A 1 186 ? 2.988 1.229 2.812 1.00 90.06 186 GLN A CA 1
ATOM 1467 C C . GLN A 1 186 ? 3.567 0.832 4.166 1.00 90.06 186 GLN A C 1
ATOM 1469 O O . GLN A 1 186 ? 4.092 1.669 4.906 1.00 90.06 186 GLN A O 1
ATOM 1474 N N . ILE A 1 187 ? 3.476 -0.455 4.495 1.00 90.19 187 ILE A N 1
ATOM 1475 C CA . ILE A 1 187 ? 3.973 -0.985 5.764 1.00 90.19 187 ILE A CA 1
ATOM 1476 C C . ILE A 1 187 ? 5.474 -1.248 5.653 1.00 90.19 187 ILE A C 1
ATOM 1478 O O . ILE A 1 187 ? 5.909 -2.189 4.992 1.00 90.19 187 ILE A O 1
ATOM 1482 N N . VAL A 1 188 ? 6.281 -0.444 6.340 1.00 87.56 188 VAL A N 1
ATOM 1483 C CA . VAL A 1 188 ? 7.748 -0.564 6.318 1.00 87.56 188 VAL A CA 1
ATOM 1484 C C . VAL A 1 188 ? 8.239 -1.513 7.396 1.00 87.56 188 VAL A C 1
ATOM 1486 O O . VAL A 1 188 ? 9.155 -2.301 7.152 1.00 87.56 188 VAL A O 1
ATOM 1489 N N . VAL A 1 189 ? 7.630 -1.443 8.585 1.00 88.25 189 VAL A N 1
ATOM 1490 C CA . VAL A 1 189 ? 8.001 -2.285 9.724 1.00 88.25 189 VAL A CA 1
ATOM 1491 C C . VAL A 1 189 ? 6.798 -3.050 10.245 1.00 88.25 189 VAL A C 1
ATOM 1493 O O . VAL A 1 189 ? 5.744 -2.463 10.464 1.00 88.25 189 VAL A O 1
ATOM 1496 N N . SER A 1 190 ? 6.984 -4.343 10.496 1.00 86.44 190 SER A N 1
ATOM 1497 C CA . SER A 1 190 ? 6.038 -5.180 11.244 1.00 86.44 190 SER A CA 1
ATOM 1498 C C . SER A 1 190 ? 6.684 -5.639 12.549 1.00 86.44 190 SER A C 1
ATOM 1500 O O . SER A 1 190 ? 7.876 -5.968 12.568 1.00 86.44 190 SER A O 1
ATOM 1502 N N . TYR A 1 191 ? 5.915 -5.620 13.635 1.00 86.81 191 TYR A N 1
ATOM 1503 C CA . TYR A 1 191 ? 6.344 -6.122 14.939 1.00 86.81 191 TYR A CA 1
ATOM 1504 C C . TYR A 1 191 ? 5.800 -7.535 15.151 1.00 86.81 191 TYR A C 1
ATOM 1506 O O . TYR A 1 191 ? 4.659 -7.818 14.790 1.00 86.81 191 TYR A O 1
ATOM 1514 N N . ASP A 1 192 ? 6.616 -8.406 15.747 1.00 80.44 192 ASP A N 1
ATOM 1515 C CA . ASP A 1 192 ? 6.192 -9.769 16.094 1.00 80.44 192 ASP A CA 1
ATOM 1516 C C . ASP A 1 192 ? 5.225 -9.772 17.301 1.00 80.44 192 ASP A C 1
ATOM 1518 O O . ASP A 1 192 ? 4.415 -10.689 17.448 1.00 80.44 192 ASP A O 1
ATOM 1522 N N . ASP A 1 193 ? 5.294 -8.742 18.154 1.00 82.25 193 ASP A N 1
ATOM 1523 C CA . ASP A 1 193 ? 4.438 -8.607 19.333 1.00 82.25 193 ASP A CA 1
ATOM 1524 C C . ASP A 1 193 ? 2.990 -8.289 18.944 1.00 82.25 193 ASP A C 1
ATOM 1526 O O . ASP A 1 193 ? 2.712 -7.400 18.134 1.00 82.25 193 ASP A O 1
ATOM 1530 N N . GLN A 1 194 ? 2.061 -8.988 19.590 1.00 86.56 194 GLN A N 1
ATOM 1531 C CA . GLN A 1 194 ? 0.622 -8.784 19.459 1.00 86.56 194 GLN A CA 1
ATOM 1532 C C . GLN A 1 194 ? 0.036 -8.573 20.848 1.00 86.56 194 GLN A C 1
ATOM 1534 O O . GLN A 1 194 ? 0.430 -9.244 21.805 1.00 86.56 194 GLN A O 1
ATOM 1539 N N . PHE A 1 195 ? -0.917 -7.655 20.963 1.00 89.00 195 PHE A N 1
ATOM 1540 C CA . PHE A 1 195 ? -1.539 -7.334 22.242 1.00 89.00 195 PHE A CA 1
ATOM 1541 C C . PHE A 1 195 ? -2.984 -7.813 22.239 1.00 89.00 195 PHE A C 1
ATOM 1543 O O . PHE A 1 195 ? -3.769 -7.413 21.386 1.00 89.00 195 PHE A O 1
ATOM 1550 N N . GLN A 1 196 ? -3.360 -8.644 23.206 1.00 89.94 196 GLN A N 1
ATOM 1551 C CA . GLN A 1 196 ? -4.766 -8.943 23.447 1.00 89.94 196 GLN A CA 1
ATOM 1552 C C . GLN A 1 196 ? -5.356 -7.854 24.346 1.00 89.94 196 GLN A C 1
ATOM 1554 O O . GLN A 1 196 ? -4.861 -7.629 25.451 1.00 89.94 196 GLN A O 1
ATOM 1559 N N . VAL A 1 197 ? -6.417 -7.193 23.887 1.00 90.06 197 VAL A N 1
ATOM 1560 C CA . VAL A 1 197 ? -7.124 -6.151 24.645 1.00 90.06 197 VAL A CA 1
ATOM 1561 C C . VAL A 1 197 ? -8.609 -6.463 24.749 1.00 90.06 197 VAL A C 1
ATOM 1563 O O . VAL A 1 197 ? -9.179 -7.015 23.808 1.00 90.06 197 VAL A O 1
ATOM 1566 N N . PRO A 1 198 ? -9.279 -6.089 25.848 1.00 87.88 198 PRO A N 1
ATOM 1567 C CA . PRO A 1 198 ? -10.728 -6.169 25.904 1.00 87.88 198 PRO A CA 1
ATOM 1568 C C . PRO A 1 198 ? -11.345 -5.113 24.987 1.00 87.88 198 PRO A C 1
ATOM 1570 O O . PRO A 1 198 ? -11.042 -3.927 25.093 1.00 87.88 198 PRO A O 1
ATOM 1573 N N . SER A 1 199 ? -12.243 -5.548 24.110 1.00 86.12 199 SER A N 1
ATOM 1574 C CA . SER A 1 199 ? -13.105 -4.683 23.299 1.00 86.12 199 SER A CA 1
ATOM 1575 C C . SER A 1 199 ? -14.438 -4.386 23.994 1.00 86.12 199 SER A C 1
ATOM 1577 O O . SER A 1 199 ? -15.183 -3.499 23.580 1.00 86.12 199 SER A O 1
ATOM 1579 N N . LEU A 1 200 ? -14.734 -5.094 25.086 1.00 87.12 200 LEU A N 1
ATOM 1580 C CA . LEU A 1 200 ? -15.879 -4.857 25.955 1.00 87.12 200 LEU A CA 1
ATOM 1581 C C . LEU A 1 200 ? -15.502 -5.226 27.388 1.00 87.12 200 LEU A C 1
ATOM 1583 O O . LEU A 1 200 ? -15.050 -6.341 27.635 1.00 87.12 200 LEU A O 1
ATOM 1587 N N . PHE A 1 201 ? -15.753 -4.335 28.341 1.00 90.94 201 PHE A N 1
ATOM 1588 C CA . PHE A 1 201 ? -15.669 -4.662 29.763 1.00 90.94 201 PHE A CA 1
ATOM 1589 C C . PHE A 1 201 ? -16.668 -3.834 30.566 1.00 90.94 201 PHE A C 1
ATOM 1591 O O . PHE A 1 201 ? -17.112 -2.763 30.144 1.00 90.94 201 PHE A O 1
ATOM 1598 N N . SER A 1 202 ? -17.059 -4.349 31.724 1.00 91.75 202 SER A N 1
ATOM 1599 C CA . SER A 1 202 ? -18.041 -3.698 32.586 1.00 91.75 202 SER A CA 1
ATOM 1600 C C . SER A 1 202 ? -17.656 -3.807 34.048 1.00 91.75 202 SER A C 1
ATOM 1602 O O . SER A 1 202 ? -17.002 -4.765 34.460 1.00 91.75 202 SER A O 1
ATOM 1604 N N . VAL A 1 203 ? -18.076 -2.825 34.837 1.00 94.12 203 VAL A N 1
ATOM 1605 C CA . VAL A 1 203 ? -18.014 -2.901 36.291 1.00 94.12 203 VAL A CA 1
ATOM 1606 C C . VAL A 1 203 ? -19.424 -2.898 36.853 1.00 94.12 203 VAL A C 1
ATOM 1608 O O . VAL A 1 203 ? -20.273 -2.135 36.393 1.00 94.12 203 VAL A O 1
ATOM 1611 N N . THR A 1 204 ? -19.665 -3.728 37.862 1.00 93.56 204 THR A N 1
ATOM 1612 C CA . THR A 1 204 ? -20.927 -3.741 38.609 1.00 93.56 204 THR A CA 1
ATOM 1613 C C . THR A 1 204 ? -20.648 -3.573 40.095 1.00 93.56 204 THR A C 1
ATOM 1615 O O . THR A 1 204 ? -19.723 -4.187 40.630 1.00 93.56 204 THR A O 1
ATOM 1618 N N . LYS A 1 205 ? -21.440 -2.737 40.765 1.00 93.06 205 LYS A N 1
ATOM 1619 C CA . LYS A 1 205 ? -21.390 -2.560 42.220 1.00 93.06 205 LYS A CA 1
ATOM 1620 C C . LYS A 1 205 ? -22.177 -3.684 42.898 1.00 93.06 205 LYS A C 1
ATOM 1622 O O . LYS A 1 205 ? -23.407 -3.677 42.862 1.00 93.06 205 LYS A O 1
ATOM 1627 N N . GLU A 1 206 ? -21.487 -4.639 43.514 1.00 90.88 206 GLU A N 1
ATOM 1628 C CA . GLU A 1 206 ? -22.119 -5.797 44.169 1.00 90.88 206 GLU A CA 1
ATOM 1629 C C . GLU A 1 206 ? -22.580 -5.471 45.595 1.00 90.88 206 GLU A C 1
ATOM 1631 O O . GLU A 1 206 ? -23.647 -5.910 46.019 1.00 90.88 206 GLU A O 1
ATOM 1636 N N . TYR A 1 207 ? -21.813 -4.664 46.330 1.00 90.31 207 TYR A N 1
ATOM 1637 C CA . TYR A 1 207 ? -22.160 -4.234 47.686 1.00 90.31 207 TYR A CA 1
ATOM 1638 C C . TYR A 1 207 ? -21.580 -2.854 48.007 1.00 90.31 207 TYR A C 1
ATOM 1640 O O . TYR A 1 207 ? -20.617 -2.401 47.391 1.00 90.31 207 TYR A O 1
ATOM 1648 N N . ALA A 1 208 ? -22.181 -2.157 48.973 1.00 85.81 208 ALA A N 1
ATOM 1649 C CA . ALA A 1 208 ? -21.655 -0.892 49.474 1.00 85.81 208 ALA A CA 1
ATOM 1650 C C . ALA A 1 208 ? -20.494 -1.160 50.441 1.00 85.81 208 ALA A C 1
ATOM 1652 O O . ALA A 1 208 ? -20.642 -1.947 51.375 1.00 85.81 208 ALA A O 1
ATOM 1653 N N . GLY A 1 209 ? -19.354 -0.505 50.220 1.00 81.25 209 GLY A N 1
ATOM 1654 C CA . GLY A 1 209 ? -18.216 -0.571 51.132 1.00 81.25 209 GLY A CA 1
ATOM 1655 C C . GLY A 1 209 ? -18.478 0.169 52.441 1.00 81.25 209 GLY A C 1
ATOM 1656 O O . GLY A 1 209 ? -19.424 0.954 52.555 1.00 81.25 209 GLY A O 1
ATOM 1657 N N . GLU A 1 210 ? -17.613 -0.038 53.428 1.00 81.00 210 GLU A N 1
ATOM 1658 C CA . GLU A 1 210 ? -17.751 0.562 54.762 1.00 81.00 210 GLU A CA 1
ATOM 1659 C C . GLU A 1 210 ? -17.537 2.084 54.731 1.00 81.00 210 GLU A C 1
ATOM 1661 O O . GLU A 1 210 ? -18.109 2.835 55.527 1.00 81.00 210 GLU A O 1
ATOM 1666 N N . THR A 1 211 ? -16.746 2.570 53.770 1.00 83.31 211 THR A N 1
ATOM 1667 C CA . THR A 1 211 ? -16.388 3.987 53.675 1.00 83.31 211 THR A CA 1
ATOM 1668 C C . THR A 1 211 ? -17.347 4.750 52.755 1.00 83.31 211 THR A C 1
ATOM 1670 O O . THR A 1 211 ? -17.220 4.701 51.532 1.00 83.31 211 THR A O 1
ATOM 1673 N N . LYS A 1 212 ? -18.263 5.557 53.315 1.00 75.50 212 LYS A N 1
ATOM 1674 C CA . LYS A 1 212 ? -19.228 6.362 52.525 1.00 75.50 212 LYS A CA 1
ATOM 1675 C C . LYS A 1 212 ? -18.589 7.246 51.447 1.00 75.50 212 LYS A C 1
ATOM 1677 O O . LYS A 1 212 ? -19.153 7.362 50.368 1.00 75.50 212 LYS A O 1
ATOM 1682 N N . SER A 1 213 ? -17.427 7.848 51.708 1.00 78.75 213 SER A N 1
ATOM 1683 C CA . SER A 1 213 ? -16.747 8.724 50.738 1.00 78.75 213 SER A CA 1
ATOM 1684 C C . SER A 1 213 ? -16.153 7.987 49.533 1.00 78.75 213 SER A C 1
ATOM 1686 O O . SER A 1 213 ? -15.787 8.634 48.558 1.00 78.75 213 SER A O 1
ATOM 1688 N N . LYS A 1 214 ? -16.066 6.653 49.589 1.00 78.56 214 LYS A N 1
ATOM 1689 C CA . LYS A 1 214 ? -15.561 5.788 48.514 1.00 78.56 214 LYS A CA 1
ATOM 1690 C C . LYS A 1 214 ? -16.672 5.038 47.771 1.00 78.56 214 LYS A C 1
ATOM 1692 O O . LYS A 1 214 ? -16.376 4.185 46.948 1.00 78.56 214 LYS A O 1
ATOM 1697 N N . ASN A 1 215 ? -17.936 5.310 48.094 1.00 81.81 215 ASN A N 1
ATOM 1698 C CA . ASN A 1 215 ? -19.091 4.698 47.446 1.00 81.81 215 ASN A CA 1
ATOM 1699 C C . ASN A 1 215 ? -19.732 5.709 46.491 1.00 81.81 215 ASN A C 1
ATOM 1701 O O . ASN A 1 215 ? -20.724 6.349 46.842 1.00 81.81 215 ASN A O 1
ATOM 1705 N N . THR A 1 216 ? -19.138 5.896 45.314 1.00 84.25 216 THR A N 1
ATOM 1706 C CA . THR A 1 216 ? -19.690 6.789 44.282 1.00 84.25 216 THR A CA 1
ATOM 1707 C C . THR A 1 216 ? -20.716 6.091 43.394 1.00 84.25 216 THR A C 1
ATOM 1709 O O . THR A 1 216 ? -21.548 6.767 42.791 1.00 84.25 216 THR A O 1
ATOM 1712 N N . MET A 1 217 ? -20.695 4.755 43.347 1.00 87.19 217 MET A N 1
ATOM 1713 C CA . MET A 1 217 ? -21.670 3.941 42.620 1.00 87.19 217 MET A CA 1
ATOM 1714 C C . MET A 1 217 ? -22.777 3.407 43.535 1.00 87.19 217 MET A C 1
ATOM 1716 O O . MET A 1 217 ? -22.541 3.045 44.694 1.00 87.19 217 MET A O 1
ATOM 1720 N N . THR A 1 218 ? -23.986 3.285 42.988 1.00 87.75 218 THR A N 1
ATOM 1721 C CA . THR A 1 218 ? -25.135 2.680 43.687 1.00 87.75 218 THR A CA 1
ATOM 1722 C C . THR A 1 218 ? -25.073 1.154 43.584 1.00 87.75 218 THR A C 1
ATOM 1724 O O . THR A 1 218 ? -24.679 0.631 42.549 1.00 87.75 218 THR A O 1
ATOM 1727 N N . VAL A 1 219 ? -25.470 0.406 44.621 1.00 89.06 219 VAL A N 1
ATOM 1728 C CA . VAL A 1 219 ? -25.516 -1.072 44.552 1.00 89.06 219 VAL A CA 1
ATOM 1729 C C . VAL A 1 219 ? -26.443 -1.517 43.416 1.00 89.06 219 VAL A C 1
ATOM 1731 O O . VAL A 1 219 ? -27.574 -1.043 43.322 1.00 89.06 219 VAL A O 1
ATOM 1734 N N . GLY A 1 220 ? -25.949 -2.400 42.546 1.00 85.62 220 GLY A N 1
ATOM 1735 C CA . GLY A 1 220 ? -26.612 -2.823 41.309 1.00 85.62 220 GLY A CA 1
ATOM 1736 C C . GLY A 1 220 ? -26.351 -1.924 40.093 1.00 85.62 220 GLY A C 1
ATOM 1737 O O . GLY A 1 220 ? -26.701 -2.311 38.980 1.00 85.62 220 GLY A O 1
ATOM 1738 N N . GLU A 1 221 ? -25.718 -0.756 40.259 1.00 87.94 221 GLU A N 1
ATOM 1739 C CA . GLU A 1 221 ? -25.272 0.072 39.134 1.00 87.94 221 GLU A CA 1
ATOM 1740 C C . GLU A 1 221 ? -24.195 -0.677 38.346 1.00 87.94 221 GLU A C 1
ATOM 1742 O O . GLU A 1 221 ? -23.222 -1.185 38.914 1.00 87.94 221 GLU A O 1
ATOM 1747 N N . SER A 1 222 ? -24.371 -0.720 37.027 1.00 88.06 222 SER A N 1
ATOM 1748 C CA . SER A 1 222 ? -23.407 -1.288 36.096 1.00 88.06 222 SER A CA 1
ATOM 1749 C C . SER A 1 222 ? -22.989 -0.235 35.080 1.00 88.06 222 SER A C 1
ATOM 1751 O O . SER A 1 222 ? -23.828 0.494 34.543 1.00 88.06 222 SER A O 1
ATOM 1753 N N . ARG A 1 223 ? -21.688 -0.151 34.812 1.00 89.06 223 ARG A N 1
ATOM 1754 C CA . ARG A 1 223 ? -21.117 0.695 33.758 1.00 89.06 223 ARG A CA 1
ATOM 1755 C C . ARG A 1 223 ? -20.366 -0.185 32.787 1.00 89.06 223 ARG A C 1
ATOM 1757 O O . ARG A 1 223 ? -19.624 -1.067 33.203 1.00 89.06 223 ARG A O 1
ATOM 1764 N N . THR A 1 224 ? -20.562 0.061 31.501 1.00 86.94 224 THR A N 1
ATOM 1765 C CA . THR A 1 224 ? -19.970 -0.734 30.426 1.00 86.94 224 THR A CA 1
ATOM 1766 C C . THR A 1 224 ? -19.203 0.179 29.488 1.00 86.94 224 THR A C 1
ATOM 1768 O O . THR A 1 224 ? -19.733 1.204 29.060 1.00 86.94 224 THR A O 1
ATOM 1771 N N . TRP A 1 225 ? -17.982 -0.217 29.155 1.00 91.00 225 TRP A N 1
ATOM 1772 C CA . TRP A 1 225 ? -17.160 0.399 28.127 1.00 91.00 225 TRP A CA 1
ATOM 1773 C C . TRP A 1 225 ? -17.095 -0.550 26.931 1.00 91.00 225 TRP A C 1
ATOM 1775 O O . TRP A 1 225 ? -16.993 -1.768 27.093 1.00 91.00 225 TRP A O 1
ATOM 1785 N N . THR A 1 226 ? -17.198 -0.002 25.727 1.00 84.62 226 THR A N 1
ATOM 1786 C CA . THR A 1 226 ? -17.088 -0.747 24.470 1.00 84.62 226 THR A CA 1
ATOM 1787 C C . THR A 1 226 ? -16.133 0.011 23.559 1.00 84.62 226 THR A C 1
ATOM 1789 O O . THR A 1 226 ? -16.177 1.242 23.511 1.00 84.62 226 THR A O 1
ATOM 1792 N N . LEU A 1 227 ? -15.273 -0.729 22.867 1.00 83.81 227 LEU A N 1
ATOM 1793 C CA . LEU A 1 227 ? -14.366 -0.190 21.870 1.00 83.81 227 LEU A CA 1
ATOM 1794 C C . LEU A 1 227 ? -15.145 0.199 20.609 1.00 83.81 227 LEU A C 1
ATOM 1796 O O . LEU A 1 227 ? -15.824 -0.635 20.014 1.00 83.81 227 LEU A O 1
ATOM 1800 N N . GLU A 1 228 ? -15.025 1.457 20.208 1.00 82.50 228 GLU A N 1
ATOM 1801 C CA . GLU A 1 228 ? -15.698 2.068 19.066 1.00 82.50 228 GLU A CA 1
ATOM 1802 C C . GLU A 1 228 ? -14.725 3.013 18.328 1.00 82.50 228 GLU A C 1
ATOM 1804 O O . GLU A 1 228 ? -13.703 3.440 18.861 1.00 82.50 228 GLU A O 1
ATOM 1809 N N . ASP A 1 229 ? -15.052 3.412 17.096 1.00 78.69 229 ASP A N 1
ATOM 1810 C CA . ASP A 1 229 ? -14.157 4.266 16.288 1.00 78.69 229 ASP A CA 1
ATOM 1811 C C . ASP A 1 229 ? -13.876 5.635 16.934 1.00 78.69 229 ASP A C 1
ATOM 1813 O O . ASP A 1 229 ? -12.824 6.236 16.717 1.00 78.69 229 ASP A O 1
ATOM 1817 N N . TYR A 1 230 ? -14.825 6.160 17.721 1.00 79.50 230 TYR A N 1
ATOM 1818 C CA . TYR A 1 230 ? -14.704 7.486 18.333 1.00 79.50 230 TYR A CA 1
ATOM 1819 C C . TYR A 1 230 ? -13.775 7.510 19.553 1.00 79.50 230 TYR A C 1
ATOM 1821 O O . TYR A 1 230 ? -13.255 8.581 19.867 1.00 79.50 230 TYR A O 1
ATOM 1829 N N . ASN A 1 231 ? -13.584 6.367 20.221 1.00 85.00 231 ASN A N 1
ATOM 1830 C CA . ASN A 1 231 ? -12.740 6.201 21.407 1.00 85.00 231 ASN A CA 1
ATOM 1831 C C . ASN A 1 231 ? -11.591 5.210 21.167 1.00 85.00 231 ASN A C 1
ATOM 1833 O O . ASN A 1 231 ? -11.061 4.628 22.109 1.00 85.00 231 ASN A O 1
ATOM 1837 N N . ILE A 1 232 ? -11.190 5.013 19.909 1.00 88.44 232 ILE A N 1
ATOM 1838 C CA . ILE A 1 232 ? -10.126 4.078 19.534 1.00 88.44 232 ILE A CA 1
ATOM 1839 C C . ILE A 1 232 ? -8.792 4.366 20.246 1.00 88.44 232 ILE A C 1
ATOM 1841 O O . ILE A 1 232 ? -8.016 3.449 20.514 1.00 88.44 232 ILE A O 1
ATOM 1845 N N . GLU A 1 233 ? -8.525 5.624 20.602 1.00 92.12 233 GLU A N 1
ATOM 1846 C CA . GLU A 1 233 ? -7.348 6.033 21.373 1.00 92.12 233 GLU A CA 1
ATOM 1847 C C . GLU A 1 233 ? -7.254 5.393 22.762 1.00 92.12 233 GLU A C 1
ATOM 1849 O O . GLU A 1 233 ? -6.144 5.238 23.277 1.00 92.12 233 GLU A O 1
ATOM 1854 N N . ASP A 1 234 ? -8.380 4.971 23.344 1.00 93.06 234 ASP A N 1
ATOM 1855 C CA . ASP A 1 234 ? -8.432 4.347 24.666 1.00 93.06 234 ASP A CA 1
ATOM 1856 C C . ASP A 1 234 ? -7.592 3.062 24.710 1.00 93.06 234 ASP A C 1
ATOM 1858 O O . ASP A 1 234 ? -7.057 2.699 25.759 1.00 93.06 234 ASP A O 1
ATOM 1862 N N . ILE A 1 235 ? -7.402 2.396 23.563 1.00 91.25 235 ILE A N 1
ATOM 1863 C CA . ILE A 1 235 ? -6.548 1.208 23.440 1.00 91.25 235 ILE A CA 1
ATOM 1864 C C . ILE A 1 235 ? -5.118 1.497 23.894 1.00 91.25 235 ILE A C 1
ATOM 1866 O O . ILE A 1 235 ? -4.500 0.630 24.507 1.00 91.25 235 ILE A O 1
ATOM 1870 N N . LEU A 1 236 ? -4.592 2.704 23.665 1.00 92.25 236 LEU A N 1
ATOM 1871 C CA . LEU A 1 236 ? -3.241 3.084 24.096 1.00 92.25 236 LEU A CA 1
ATOM 1872 C C . LEU A 1 236 ? -3.090 3.093 25.624 1.00 92.25 236 LEU A C 1
ATOM 1874 O O . LEU A 1 236 ? -1.978 3.018 26.145 1.00 92.25 236 LEU A O 1
ATOM 1878 N N . HIS A 1 237 ? -4.201 3.142 26.366 1.00 92.44 237 HIS A N 1
ATOM 1879 C CA . HIS A 1 237 ? -4.188 2.940 27.811 1.00 92.44 237 HIS A CA 1
ATOM 1880 C C . HIS A 1 237 ? -4.066 1.464 28.218 1.00 92.44 237 HIS A C 1
ATOM 1882 O O . HIS A 1 237 ? -3.822 1.170 29.390 1.00 92.44 237 HIS A O 1
ATOM 1888 N N . LEU A 1 238 ? -4.232 0.537 27.280 1.00 91.19 238 LEU A N 1
ATOM 1889 C CA . LEU A 1 238 ? -4.273 -0.905 27.509 1.00 91.19 238 LEU A CA 1
ATOM 1890 C C . LEU A 1 238 ? -3.114 -1.653 26.826 1.00 91.19 238 LEU A C 1
ATOM 1892 O O . LEU A 1 238 ? -2.858 -2.798 27.194 1.00 91.19 238 LEU A O 1
ATOM 1896 N N . VAL A 1 239 ? -2.390 -1.028 25.885 1.00 88.31 239 VAL A N 1
ATOM 1897 C CA . VAL A 1 239 ? -1.292 -1.654 25.117 1.00 88.31 239 VAL A CA 1
ATOM 1898 C C . VAL A 1 239 ? 0.049 -0.929 25.239 1.00 88.31 239 VAL A C 1
ATOM 1900 O O . VAL A 1 239 ? 0.133 0.205 25.697 1.00 88.31 239 VAL A O 1
ATOM 1903 N N . ASP A 1 240 ? 1.105 -1.620 24.796 1.00 72.94 240 ASP A N 1
ATOM 1904 C CA . ASP A 1 240 ? 2.363 -1.042 24.301 1.00 72.94 240 ASP A CA 1
ATOM 1905 C C . ASP A 1 240 ? 3.061 0.009 25.188 1.00 72.94 240 ASP A C 1
ATOM 1907 O O . ASP A 1 240 ? 3.436 1.094 24.753 1.00 72.94 240 ASP A O 1
ATOM 1911 N N . SER A 1 241 ? 3.282 -0.312 26.464 1.00 72.81 241 SER A N 1
ATOM 1912 C CA . SER A 1 241 ? 4.120 0.500 27.371 1.00 72.81 241 SER A CA 1
ATOM 1913 C C . SER A 1 241 ? 4.699 -0.304 28.537 1.00 72.81 241 SER A C 1
ATOM 1915 O O . SER A 1 241 ? 4.947 0.236 29.614 1.00 72.81 241 SER A O 1
ATOM 1917 N N . ASN A 1 242 ? 4.884 -1.617 28.346 1.00 77.19 242 ASN A N 1
ATOM 1918 C CA . ASN A 1 242 ? 5.254 -2.548 29.419 1.00 77.19 242 ASN A CA 1
ATOM 1919 C C . ASN A 1 242 ? 4.324 -2.399 30.648 1.00 77.19 242 ASN A C 1
ATOM 1921 O O . ASN A 1 242 ? 4.767 -2.347 31.799 1.00 77.19 242 ASN A O 1
ATOM 1925 N N . LEU A 1 243 ? 3.022 -2.232 30.372 1.00 83.81 243 LEU A N 1
ATOM 1926 C CA . LEU A 1 243 ? 1.993 -2.031 31.385 1.00 83.81 243 LEU A CA 1
ATOM 1927 C C . LEU A 1 243 ? 1.837 -3.312 32.204 1.00 83.81 243 LEU A C 1
ATOM 1929 O O . LEU A 1 243 ? 1.676 -4.400 31.660 1.00 83.81 243 LEU A O 1
ATOM 1933 N N . LYS A 1 244 ? 1.872 -3.165 33.526 1.00 87.06 244 LYS A N 1
ATOM 1934 C CA . LYS A 1 244 ? 1.596 -4.252 34.466 1.00 87.06 244 LYS A CA 1
ATOM 1935 C C . LYS A 1 244 ? 0.089 -4.405 34.687 1.00 87.06 244 LYS A C 1
ATOM 1937 O O . LYS A 1 244 ? -0.672 -3.460 34.468 1.00 87.06 244 LYS A O 1
ATOM 1942 N N . GLU A 1 245 ? -0.336 -5.576 35.158 1.00 86.75 245 GLU A N 1
ATOM 1943 C CA . GLU A 1 245 ? -1.754 -5.905 35.377 1.00 86.75 245 GLU A CA 1
ATOM 1944 C C . GLU A 1 245 ? -2.481 -4.899 36.285 1.00 86.75 245 GLU A C 1
ATOM 1946 O O . GLU A 1 245 ? -3.603 -4.493 35.985 1.00 86.75 245 GLU A O 1
ATOM 1951 N N . ASP A 1 246 ? -1.829 -4.425 37.351 1.00 89.31 246 ASP A N 1
ATOM 1952 C CA . ASP A 1 246 ? -2.368 -3.419 38.276 1.00 89.31 246 ASP A CA 1
ATOM 1953 C C . ASP A 1 246 ? -2.649 -2.08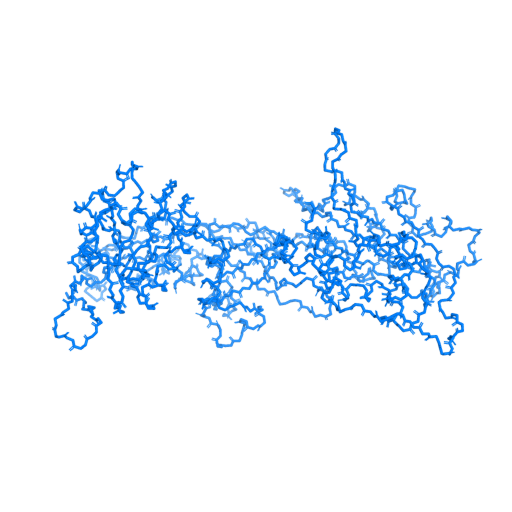3 37.575 1.00 89.31 246 ASP A C 1
ATOM 1955 O O . ASP A 1 246 ? -3.668 -1.425 37.820 1.00 89.31 246 ASP A O 1
ATOM 1959 N N . LYS A 1 247 ? -1.766 -1.696 36.650 1.00 90.56 247 LYS A N 1
ATOM 1960 C CA . LYS A 1 247 ? -1.923 -0.483 35.856 1.00 90.56 247 LYS A CA 1
ATOM 1961 C C . LYS A 1 247 ? -3.037 -0.631 34.824 1.00 90.56 247 LYS A C 1
ATOM 1963 O O . LYS A 1 247 ? -3.828 0.298 34.680 1.00 90.56 247 LYS A O 1
ATOM 1968 N N . ILE A 1 248 ? -3.144 -1.789 34.172 1.00 90.75 248 ILE A N 1
ATOM 1969 C CA . ILE A 1 248 ? -4.233 -2.095 33.230 1.00 90.75 248 ILE A CA 1
ATOM 1970 C C . ILE A 1 248 ? -5.584 -2.056 33.951 1.00 90.75 248 ILE A C 1
ATOM 1972 O O . ILE A 1 248 ? -6.502 -1.383 33.489 1.00 90.75 248 ILE A O 1
ATOM 1976 N N . TYR A 1 249 ? -5.695 -2.706 35.114 1.00 91.69 249 TYR A N 1
ATOM 1977 C CA . TYR A 1 249 ? -6.901 -2.668 35.946 1.00 91.69 249 TYR A CA 1
ATOM 1978 C C . TYR A 1 249 ? -7.294 -1.228 36.296 1.00 91.69 249 TYR A C 1
ATOM 1980 O O . TYR A 1 249 ? -8.434 -0.809 36.104 1.00 91.69 249 TYR A O 1
ATOM 1988 N N . THR A 1 250 ? -6.314 -0.442 36.739 1.00 92.44 250 THR A N 1
ATOM 1989 C CA . THR A 1 250 ? -6.503 0.969 37.074 1.00 92.44 250 THR A CA 1
ATOM 1990 C C . THR A 1 250 ? -6.992 1.792 35.880 1.00 92.44 250 THR A C 1
ATOM 1992 O O . THR A 1 250 ? -7.898 2.609 36.025 1.00 92.44 250 THR A O 1
ATOM 1995 N N . ASN A 1 251 ? -6.415 1.571 34.700 1.00 94.69 251 ASN A N 1
ATOM 1996 C CA . ASN A 1 251 ? -6.795 2.279 33.484 1.00 94.69 251 ASN A CA 1
ATOM 1997 C C . ASN A 1 251 ? -8.220 1.906 33.036 1.00 94.69 251 ASN A C 1
ATOM 1999 O O . ASN A 1 251 ? -8.970 2.789 32.637 1.00 94.69 251 ASN A O 1
ATOM 2003 N N . LYS A 1 252 ? -8.642 0.640 33.181 1.00 94.12 252 LYS A N 1
ATOM 2004 C CA . LYS A 1 252 ? -10.036 0.225 32.919 1.00 94.12 252 LYS A CA 1
ATOM 2005 C C . LYS A 1 252 ? -11.037 0.962 33.812 1.00 94.12 252 LYS A C 1
ATOM 2007 O O . LYS A 1 252 ? -12.086 1.385 33.333 1.00 94.12 252 LYS A O 1
ATOM 2012 N N . LEU A 1 253 ? -10.718 1.148 35.095 1.00 94.00 253 LEU A N 1
ATOM 2013 C CA . LEU A 1 253 ? -11.564 1.938 35.997 1.00 94.00 253 LEU A CA 1
ATOM 2014 C C . LEU A 1 253 ? -11.636 3.409 35.568 1.00 94.00 253 LEU A C 1
ATOM 2016 O O . LEU A 1 253 ? -12.730 3.972 35.529 1.00 94.00 253 LEU A O 1
ATOM 2020 N N . ASP A 1 254 ? -10.501 4.003 35.185 1.00 93.25 254 ASP A N 1
ATOM 2021 C CA . ASP A 1 254 ? -10.442 5.388 34.701 1.00 93.25 254 ASP A CA 1
ATOM 2022 C C . ASP A 1 254 ? -11.309 5.573 33.428 1.00 93.25 254 ASP A C 1
ATOM 2024 O O . ASP A 1 254 ? -12.078 6.537 33.349 1.00 93.25 254 ASP A O 1
ATOM 2028 N N . LEU A 1 255 ? -11.278 4.612 32.491 1.00 93.25 255 LEU A N 1
ATOM 2029 C CA . LEU A 1 255 ? -12.109 4.590 31.271 1.00 93.25 255 LEU A CA 1
ATOM 2030 C C . LEU A 1 255 ? -13.616 4.434 31.552 1.00 93.25 255 LEU A C 1
ATOM 2032 O O . LEU A 1 255 ? -14.445 4.934 30.795 1.00 93.25 255 LEU A O 1
ATOM 2036 N N . LEU A 1 256 ? -13.991 3.771 32.649 1.00 91.62 256 LEU A N 1
ATOM 2037 C CA . LEU A 1 256 ? -15.382 3.672 33.122 1.00 91.62 256 LEU A CA 1
ATOM 2038 C C . LEU A 1 256 ? -15.806 4.857 34.008 1.00 91.62 256 LEU A C 1
ATOM 2040 O O . LEU A 1 256 ? -16.943 4.895 34.499 1.00 91.62 256 LEU A O 1
ATOM 2044 N N . HIS A 1 257 ? -14.897 5.809 34.242 1.00 90.12 257 HIS A N 1
ATOM 2045 C CA . HIS A 1 257 ? -15.059 6.922 35.177 1.00 90.12 257 HIS A CA 1
ATOM 2046 C C . HIS A 1 257 ? -15.392 6.461 36.605 1.00 90.12 257 HIS A C 1
ATOM 2048 O O . HIS A 1 257 ? -16.248 7.038 37.285 1.00 90.12 257 HIS A O 1
ATOM 2054 N N . VAL A 1 258 ? -14.738 5.388 37.051 1.00 91.19 258 VAL A N 1
ATOM 2055 C CA . VAL A 1 258 ? -14.910 4.783 38.375 1.00 91.19 258 VAL A CA 1
ATOM 2056 C C . VAL A 1 258 ? -13.672 5.093 39.218 1.00 91.19 258 VAL A C 1
ATOM 2058 O O . VAL A 1 258 ? -12.555 4.811 38.781 1.00 91.19 258 VAL A O 1
ATOM 2061 N N . PRO A 1 259 ? -13.822 5.665 40.424 1.00 88.88 259 PRO A N 1
ATOM 2062 C CA . PRO A 1 259 ? -12.685 5.925 41.298 1.00 88.88 259 PRO A CA 1
ATOM 2063 C C . PRO A 1 259 ? -11.921 4.644 41.653 1.00 88.88 259 PRO A C 1
ATOM 2065 O O . PRO A 1 259 ? -12.503 3.608 41.958 1.00 88.88 259 PRO A O 1
ATOM 2068 N N . LYS A 1 260 ? -10.590 4.729 41.696 1.00 87.81 260 LYS A N 1
ATOM 2069 C CA . LYS A 1 260 ? -9.689 3.589 41.978 1.00 87.81 260 LYS A CA 1
ATOM 2070 C C . LYS A 1 260 ? -9.899 2.963 43.354 1.00 87.81 260 LY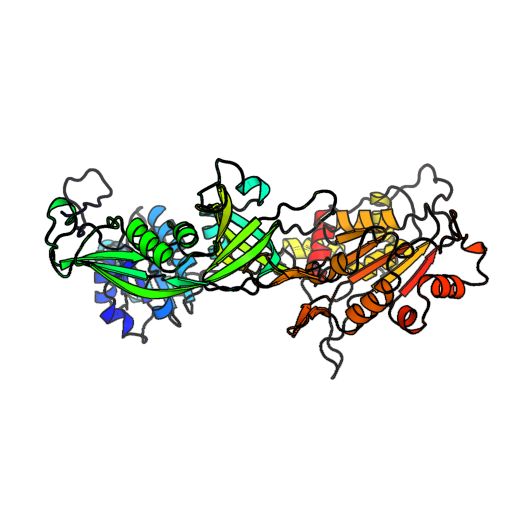S A C 1
ATOM 2072 O O . LYS A 1 260 ? -9.534 1.818 43.584 1.00 87.81 260 LYS A O 1
ATOM 2077 N N . ASN A 1 261 ? -10.429 3.753 44.278 1.00 88.62 261 ASN A N 1
ATOM 2078 C CA . ASN A 1 261 ? -10.717 3.379 45.653 1.00 88.62 261 ASN A CA 1
ATOM 2079 C C . ASN A 1 261 ? -12.180 2.957 45.863 1.00 88.62 261 ASN A C 1
ATOM 2081 O O . ASN A 1 261 ? -12.571 2.796 47.016 1.00 88.62 261 ASN A O 1
ATOM 2085 N N . GLU A 1 262 ? -12.978 2.807 44.801 1.00 89.31 262 GLU A N 1
ATOM 2086 C CA . GLU A 1 262 ? -14.356 2.326 44.894 1.00 89.31 262 GLU A CA 1
ATOM 2087 C C . GLU A 1 262 ? -14.382 0.886 45.442 1.00 89.31 262 GLU A C 1
ATOM 2089 O O . GLU A 1 262 ? -13.763 -0.024 44.892 1.00 89.31 262 GLU A O 1
ATOM 2094 N N . GLU A 1 263 ? -15.079 0.680 46.560 1.00 89.19 263 GLU A N 1
ATOM 2095 C CA . GLU A 1 263 ? -15.145 -0.615 47.257 1.00 89.19 263 GLU A CA 1
ATOM 2096 C C . GLU A 1 263 ? -16.300 -1.482 46.717 1.00 89.19 263 GLU A C 1
ATOM 2098 O O . GLU A 1 263 ? -17.277 -0.956 46.202 1.00 89.19 263 GLU A O 1
ATOM 2103 N N . GLY A 1 264 ? -16.242 -2.813 46.833 1.00 89.69 264 GLY A N 1
ATOM 2104 C CA . GLY A 1 264 ? -17.376 -3.692 46.485 1.00 89.69 264 GLY A CA 1
ATOM 2105 C C . GLY A 1 264 ? -17.793 -3.694 45.009 1.00 89.69 264 GLY A C 1
ATOM 2106 O O . GLY A 1 264 ? -18.963 -3.911 44.686 1.00 89.69 264 GLY A O 1
ATOM 2107 N N . ILE A 1 265 ? -16.839 -3.432 44.116 1.00 93.56 265 ILE A N 1
ATOM 2108 C CA . ILE A 1 265 ? -17.016 -3.514 42.667 1.00 93.56 265 ILE A CA 1
ATOM 2109 C C . ILE A 1 265 ? -16.475 -4.829 42.115 1.00 93.56 265 ILE A C 1
ATOM 2111 O O . ILE A 1 265 ? -15.486 -5.369 42.609 1.00 93.56 265 ILE A O 1
ATOM 2115 N N . LYS A 1 266 ? -17.088 -5.297 41.032 1.00 93.69 266 LYS A N 1
ATOM 2116 C CA . LYS A 1 266 ? -16.605 -6.425 40.242 1.00 93.69 266 LYS A CA 1
ATOM 2117 C C . LYS A 1 266 ? -16.427 -5.999 38.797 1.00 93.69 266 LYS A C 1
ATOM 2119 O O . LYS A 1 266 ? -17.398 -5.643 38.130 1.00 93.69 266 LYS A O 1
ATOM 2124 N N . LEU A 1 267 ? -15.181 -6.038 38.335 1.00 93.25 267 LEU A N 1
ATOM 2125 C CA . LEU A 1 267 ? -14.814 -5.808 36.942 1.00 93.25 267 LEU A CA 1
ATOM 2126 C C . LEU A 1 267 ? -14.875 -7.133 36.178 1.00 93.25 267 LEU A C 1
ATOM 2128 O O . LEU A 1 267 ? -14.334 -8.139 36.638 1.00 93.25 267 LEU A O 1
ATOM 2132 N N . VAL A 1 268 ? -15.528 -7.130 35.022 1.00 91.06 268 VAL A N 1
ATOM 2133 C CA . VAL A 1 268 ? -15.668 -8.296 34.148 1.00 91.06 268 VAL A CA 1
ATOM 2134 C C . VAL A 1 268 ? -15.297 -7.896 32.726 1.00 91.06 268 VAL A C 1
ATOM 2136 O O . VAL A 1 268 ? -15.895 -6.976 32.162 1.00 91.06 268 VAL A O 1
ATOM 2139 N N . ASP A 1 269 ? -14.336 -8.614 32.149 1.00 86.44 269 ASP A N 1
ATOM 2140 C CA . ASP A 1 269 ? -14.024 -8.532 30.725 1.00 86.44 269 ASP A CA 1
ATOM 2141 C C . ASP A 1 269 ? -15.031 -9.369 29.929 1.00 86.44 269 ASP A C 1
ATOM 2143 O O . ASP A 1 269 ? -15.384 -10.483 30.318 1.00 86.44 269 ASP A O 1
ATOM 2147 N N . GLY A 1 270 ? -15.522 -8.806 28.831 1.00 83.94 270 GLY A N 1
ATOM 2148 C CA . GLY A 1 270 ? -16.432 -9.457 27.900 1.00 83.94 270 GLY A CA 1
ATOM 2149 C C . GLY A 1 270 ? -15.683 -9.955 26.667 1.00 83.94 270 GLY A C 1
ATOM 2150 O O . GLY A 1 270 ? -15.003 -10.976 26.700 1.00 83.94 270 GLY A O 1
ATOM 2151 N N . ALA A 1 271 ? -15.846 -9.238 25.557 1.00 80.38 271 ALA A N 1
ATOM 2152 C CA . ALA A 1 271 ? -15.164 -9.527 24.301 1.00 80.38 271 ALA A CA 1
ATOM 2153 C C . ALA A 1 271 ? -13.723 -8.991 24.301 1.00 80.38 271 ALA A C 1
ATOM 2155 O O . ALA A 1 271 ? -13.425 -7.984 24.945 1.00 80.38 271 ALA A O 1
ATOM 2156 N N . ASN A 1 272 ? -12.854 -9.656 23.537 1.00 86.88 272 ASN A N 1
ATOM 2157 C CA . ASN A 1 272 ? -11.467 -9.261 23.308 1.00 86.88 272 ASN A CA 1
ATOM 2158 C C . ASN A 1 272 ? -11.206 -9.060 21.812 1.00 86.88 272 ASN A C 1
ATOM 2160 O O . ASN A 1 272 ? -11.841 -9.713 20.983 1.00 86.88 272 ASN A O 1
ATOM 2164 N N . SER A 1 273 ? -10.232 -8.211 21.510 1.00 87.62 273 SER A N 1
ATOM 2165 C CA . SER A 1 273 ? -9.658 -7.977 20.186 1.00 87.62 273 SER A CA 1
ATOM 2166 C C . SER A 1 273 ? -8.135 -8.102 20.252 1.00 87.62 273 SER A C 1
ATOM 2168 O O . SER A 1 273 ? -7.529 -8.006 21.326 1.00 87.62 273 SER A O 1
ATOM 2170 N N . VAL A 1 274 ? -7.506 -8.328 19.104 1.00 90.06 274 VAL A N 1
ATOM 2171 C CA . VAL A 1 274 ? -6.047 -8.379 18.962 1.00 90.06 274 VAL A CA 1
ATOM 2172 C C . VAL A 1 274 ? -5.567 -7.083 18.323 1.00 90.06 274 VAL A C 1
ATOM 2174 O O . VAL A 1 274 ? -6.086 -6.664 17.296 1.00 90.06 274 VAL A O 1
ATOM 2177 N N . VAL A 1 275 ? -4.569 -6.439 18.917 1.00 92.00 275 VAL A N 1
ATOM 2178 C CA . VAL A 1 275 ? -3.963 -5.211 18.398 1.00 92.00 275 VAL A CA 1
ATOM 2179 C C . VAL A 1 275 ? -2.587 -5.533 17.839 1.00 92.00 275 VAL A C 1
ATOM 2181 O O . VAL A 1 275 ? -1.735 -6.099 18.530 1.00 92.00 275 VAL A O 1
ATOM 2184 N N . TYR A 1 276 ? -2.368 -5.124 16.594 1.00 91.69 276 TYR A N 1
ATOM 2185 C CA . TYR A 1 276 ? -1.103 -5.242 15.883 1.00 91.69 276 TYR A CA 1
ATOM 2186 C C . TYR A 1 276 ? -0.435 -3.878 15.771 1.00 91.69 276 TYR A C 1
ATOM 2188 O O . TYR A 1 276 ? -1.104 -2.867 15.542 1.00 91.69 276 TYR A O 1
ATOM 2196 N N . LYS A 1 277 ? 0.893 -3.870 15.877 1.00 91.62 277 LYS A N 1
ATOM 2197 C CA . LYS A 1 277 ? 1.733 -2.679 15.746 1.00 91.62 277 LYS A CA 1
ATOM 2198 C C . LYS A 1 277 ? 2.546 -2.744 14.456 1.00 91.62 277 LYS A C 1
ATOM 2200 O O . LYS A 1 277 ? 3.074 -3.798 14.098 1.00 91.62 277 LYS A O 1
ATOM 2205 N N . ALA A 1 278 ? 2.694 -1.610 13.782 1.00 92.69 278 ALA A N 1
ATOM 2206 C CA . ALA A 1 278 ? 3.512 -1.469 12.582 1.00 92.69 278 ALA A CA 1
ATOM 2207 C C . ALA A 1 278 ? 4.117 -0.063 12.467 1.00 92.69 278 ALA A C 1
ATOM 2209 O O . ALA A 1 278 ? 3.735 0.850 13.198 1.00 92.69 278 ALA A O 1
ATOM 2210 N N . VAL A 1 279 ? 5.046 0.120 11.528 1.00 92.31 279 VAL A N 1
ATOM 2211 C CA . VAL A 1 279 ? 5.457 1.449 11.049 1.00 92.31 279 VAL A CA 1
ATOM 2212 C C . VAL A 1 279 ? 5.036 1.605 9.601 1.00 92.31 279 VAL A C 1
ATOM 2214 O O . VAL A 1 279 ? 5.337 0.744 8.768 1.00 92.31 279 VAL A O 1
ATOM 2217 N N . VAL A 1 280 ? 4.381 2.722 9.313 1.00 92.81 280 VAL A N 1
ATOM 2218 C CA . VAL A 1 280 ? 3.867 3.062 7.989 1.00 92.81 280 VAL A CA 1
ATOM 2219 C C . VAL A 1 280 ? 4.519 4.330 7.454 1.00 92.81 280 VAL A C 1
ATOM 2221 O O . VAL A 1 280 ? 4.956 5.187 8.226 1.00 92.81 280 VAL A O 1
ATOM 2224 N N . VAL A 1 281 ? 4.572 4.440 6.131 1.00 91.44 281 VAL A N 1
ATOM 2225 C CA . VAL A 1 281 ? 4.986 5.644 5.396 1.00 91.44 281 VAL A CA 1
ATOM 2226 C C . VAL A 1 281 ? 3.968 5.953 4.308 1.00 91.44 281 VAL A C 1
ATOM 2228 O O . VAL A 1 281 ? 3.241 5.053 3.883 1.00 91.44 281 VAL A O 1
ATOM 2231 N N . ASP A 1 282 ? 3.939 7.198 3.834 1.00 87.94 282 ASP A N 1
ATOM 2232 C CA . ASP A 1 282 ? 3.166 7.566 2.645 1.00 87.94 282 ASP A CA 1
ATOM 2233 C C . ASP A 1 282 ? 3.581 6.693 1.455 1.00 87.94 282 ASP A C 1
ATOM 2235 O O . ASP A 1 282 ? 4.772 6.555 1.156 1.00 87.94 282 ASP A O 1
ATOM 2239 N N . TYR A 1 283 ? 2.600 6.117 0.762 1.00 83.00 283 TYR A N 1
ATOM 2240 C CA . TYR A 1 283 ? 2.841 5.382 -0.473 1.00 83.00 283 TYR A CA 1
ATOM 2241 C C . TYR A 1 283 ? 2.663 6.302 -1.685 1.00 83.00 283 TYR A C 1
ATOM 2243 O O . TYR A 1 283 ? 1.543 6.673 -2.031 1.00 83.00 283 TYR A O 1
ATOM 2251 N N . ASN A 1 284 ? 3.771 6.607 -2.367 1.00 71.12 284 ASN A N 1
ATOM 2252 C CA . ASN A 1 284 ? 3.784 7.333 -3.637 1.00 71.12 284 ASN A CA 1
ATOM 2253 C C . ASN A 1 284 ? 4.396 6.462 -4.744 1.00 71.12 284 ASN A C 1
ATOM 2255 O O . ASN A 1 284 ? 5.484 5.907 -4.582 1.00 71.12 284 ASN A O 1
ATOM 2259 N N . LYS A 1 285 ? 3.719 6.382 -5.899 1.00 62.12 285 LYS A N 1
ATOM 2260 C CA . LYS A 1 285 ? 4.144 5.568 -7.059 1.00 62.12 285 LYS A CA 1
ATOM 2261 C C . LYS A 1 285 ? 5.540 5.915 -7.587 1.00 62.12 285 LYS A C 1
ATOM 2263 O O . LYS A 1 285 ? 6.250 5.031 -8.058 1.00 62.12 285 LYS A O 1
ATOM 2268 N N . ASN A 1 286 ? 5.922 7.184 -7.473 1.00 60.47 286 ASN A N 1
ATOM 2269 C CA . ASN A 1 286 ? 7.243 7.683 -7.812 1.00 60.47 286 ASN A CA 1
ATOM 2270 C C . ASN A 1 286 ? 7.942 8.129 -6.531 1.00 60.47 286 ASN A C 1
ATOM 2272 O O . ASN A 1 286 ? 7.695 9.212 -5.999 1.00 60.47 286 ASN A O 1
ATOM 2276 N N . SER A 1 287 ? 8.786 7.247 -6.013 1.00 56.66 287 SER A N 1
ATOM 2277 C CA . SER A 1 287 ? 9.611 7.524 -4.848 1.00 56.66 287 SER A CA 1
ATOM 2278 C C . SER A 1 287 ? 11.008 7.883 -5.332 1.00 56.66 287 SER A C 1
ATOM 2280 O O . SER A 1 287 ? 11.921 7.057 -5.324 1.00 56.66 287 SER A O 1
ATOM 2282 N N . GLN A 1 288 ? 11.201 9.130 -5.764 1.00 52.81 288 GLN A N 1
ATOM 2283 C CA . GLN A 1 288 ? 12.554 9.673 -5.762 1.00 52.81 288 GLN A CA 1
ATOM 2284 C C . GLN A 1 288 ? 12.962 9.784 -4.293 1.00 52.81 288 GLN A C 1
ATOM 2286 O O . GLN A 1 288 ? 12.376 10.566 -3.547 1.00 52.81 288 GLN A O 1
ATOM 2291 N N . ILE A 1 289 ? 13.925 8.963 -3.865 1.00 53.16 289 ILE A N 1
ATOM 2292 C CA . ILE A 1 289 ? 14.441 8.902 -2.487 1.00 53.16 289 ILE A CA 1
ATOM 2293 C C . ILE A 1 289 ? 15.268 10.173 -2.186 1.00 53.16 289 ILE A C 1
ATOM 2295 O O . ILE A 1 289 ? 16.444 10.101 -1.846 1.00 53.16 289 ILE A O 1
ATOM 2299 N N . MET A 1 290 ? 14.704 11.364 -2.399 1.00 44.66 290 MET A N 1
ATOM 2300 C CA . MET A 1 290 ? 15.355 12.640 -2.094 1.00 44.66 290 MET A CA 1
ATOM 2301 C C . MET A 1 290 ? 14.957 13.154 -0.707 1.00 44.66 290 MET A C 1
ATOM 2303 O O . MET A 1 290 ? 15.787 13.761 -0.035 1.00 44.66 290 MET A O 1
ATOM 2307 N N . GLU A 1 291 ? 13.741 12.859 -0.231 1.00 56.19 291 GLU A N 1
ATOM 2308 C CA . GLU A 1 291 ? 13.304 13.184 1.132 1.00 56.19 291 GLU A CA 1
ATOM 2309 C C . GLU A 1 291 ? 13.112 11.919 1.971 1.00 56.19 291 GLU A C 1
ATOM 2311 O O . GLU A 1 291 ? 12.589 10.905 1.505 1.00 56.19 291 GLU A O 1
ATOM 2316 N N . LYS A 1 292 ? 13.543 11.976 3.238 1.00 66.62 292 LYS A N 1
ATOM 2317 C CA . LYS A 1 292 ? 13.322 10.882 4.184 1.00 66.62 292 LYS A CA 1
ATOM 2318 C C . LYS A 1 292 ? 11.811 10.754 4.428 1.00 66.62 292 LYS A C 1
ATOM 2320 O O . LYS A 1 292 ? 11.214 11.729 4.889 1.00 66.62 292 LYS A O 1
ATOM 2325 N N . PRO A 1 293 ? 11.199 9.587 4.163 1.00 77.06 293 PRO A N 1
ATOM 2326 C CA . PRO A 1 293 ? 9.770 9.413 4.367 1.00 77.06 293 PRO A CA 1
ATOM 2327 C C . PRO A 1 293 ? 9.417 9.598 5.845 1.00 77.06 293 PRO A C 1
ATOM 2329 O O . PRO A 1 293 ? 10.189 9.233 6.740 1.00 77.06 293 PRO A O 1
ATOM 2332 N N . ILE A 1 294 ? 8.247 10.185 6.097 1.00 86.81 294 ILE A N 1
ATOM 2333 C CA . ILE A 1 294 ? 7.714 10.331 7.449 1.00 86.81 294 ILE A CA 1
ATOM 2334 C C . ILE A 1 294 ? 7.226 8.956 7.902 1.00 86.81 294 ILE A C 1
ATOM 2336 O O . ILE A 1 294 ? 6.269 8.416 7.353 1.00 86.81 294 ILE A O 1
ATOM 2340 N N . GLU A 1 295 ? 7.905 8.399 8.899 1.00 90.94 295 GLU A N 1
ATOM 2341 C CA . GLU A 1 295 ? 7.528 7.142 9.536 1.00 90.94 295 GLU A CA 1
ATOM 2342 C C . GLU A 1 295 ? 6.558 7.404 10.687 1.00 90.94 295 GLU A C 1
ATOM 2344 O O . GLU A 1 295 ? 6.855 8.190 11.590 1.00 90.94 295 GLU A O 1
ATOM 2349 N N . MET A 1 296 ? 5.422 6.712 10.675 1.00 92.25 296 MET A N 1
ATOM 2350 C CA . MET A 1 296 ? 4.422 6.761 11.740 1.00 92.25 296 MET A CA 1
ATOM 2351 C C . MET A 1 296 ? 4.219 5.379 12.341 1.00 92.25 296 MET A C 1
ATOM 2353 O O . MET A 1 296 ? 4.019 4.403 11.619 1.00 92.25 296 MET A O 1
ATOM 2357 N N . VAL A 1 297 ? 4.235 5.299 13.672 1.00 92.62 297 VAL A N 1
ATOM 2358 C CA . VAL A 1 297 ? 3.809 4.089 14.381 1.00 92.62 297 VAL A CA 1
ATOM 2359 C C . VAL A 1 297 ? 2.293 3.994 14.275 1.00 92.62 297 VAL A C 1
ATOM 2361 O O . VAL A 1 297 ? 1.581 4.948 14.603 1.00 92.62 297 VAL A O 1
ATOM 2364 N N . ALA A 1 298 ? 1.815 2.849 13.802 1.00 94.19 298 ALA A N 1
ATOM 2365 C CA . ALA A 1 298 ? 0.407 2.571 13.606 1.00 94.19 298 ALA A CA 1
ATOM 2366 C C . ALA A 1 298 ? -0.037 1.350 14.411 1.00 94.19 298 ALA A C 1
ATOM 2368 O O . ALA A 1 298 ? 0.679 0.348 14.491 1.00 94.19 298 ALA A O 1
ATOM 2369 N N . PHE A 1 299 ? -1.242 1.440 14.964 1.00 94.06 299 PHE A N 1
ATOM 2370 C CA . PHE A 1 299 ? -1.948 0.350 15.618 1.00 94.06 299 PHE A CA 1
ATOM 2371 C C . PHE A 1 299 ? -3.176 -0.013 14.795 1.00 94.06 299 PHE A C 1
ATOM 2373 O O . PHE A 1 299 ? -3.917 0.865 14.355 1.00 94.06 299 PHE A O 1
ATOM 2380 N N . SER A 1 300 ? -3.394 -1.308 14.611 1.00 92.44 300 SER A N 1
ATOM 2381 C CA . SER A 1 300 ? -4.546 -1.863 13.893 1.00 92.44 300 SER A CA 1
ATOM 2382 C C . SER A 1 300 ? -5.212 -2.932 14.745 1.00 92.44 300 SER A C 1
ATOM 2384 O O . SER A 1 300 ? -4.534 -3.652 15.478 1.00 92.44 300 SER A O 1
ATOM 2386 N N . ILE A 1 301 ? -6.538 -3.006 14.676 1.00 89.06 301 ILE A N 1
ATOM 2387 C CA . ILE A 1 301 ? -7.354 -3.899 15.502 1.00 89.06 301 ILE A CA 1
ATOM 2388 C C . ILE A 1 301 ? -7.863 -5.040 14.626 1.00 89.06 301 ILE A C 1
ATOM 2390 O O . ILE A 1 301 ? -8.381 -4.805 13.537 1.00 89.06 301 ILE A O 1
ATOM 2394 N N . ASP A 1 302 ? -7.687 -6.273 15.094 1.00 84.31 302 ASP A N 1
ATOM 2395 C CA . ASP A 1 302 ? -8.139 -7.531 14.490 1.00 84.31 302 ASP A CA 1
ATOM 2396 C C . ASP A 1 302 ? -7.656 -7.784 13.043 1.00 84.31 302 ASP A C 1
ATOM 2398 O O . ASP A 1 302 ? -8.049 -8.766 12.410 1.00 84.31 302 ASP A O 1
ATOM 2402 N N . ARG A 1 303 ? -6.760 -6.938 12.517 1.00 84.88 303 ARG A N 1
ATOM 2403 C CA . ARG A 1 303 ? -6.149 -7.059 11.188 1.00 84.88 303 ARG A CA 1
ATOM 2404 C C . ARG A 1 303 ? -4.638 -6.898 11.277 1.00 84.88 303 ARG A C 1
ATOM 2406 O O . ARG A 1 303 ? -4.144 -5.874 11.730 1.00 84.88 303 ARG A O 1
ATOM 2413 N N . GLN A 1 304 ? -3.906 -7.903 10.806 1.00 84.75 304 GLN A N 1
ATOM 2414 C CA . GLN A 1 304 ? -2.449 -7.873 10.788 1.00 84.75 304 GLN A CA 1
ATOM 2415 C C . GLN A 1 304 ? -1.920 -7.063 9.597 1.00 84.75 304 GLN A C 1
ATOM 2417 O O . GLN A 1 304 ? -2.297 -7.292 8.447 1.00 84.75 304 GLN A O 1
ATOM 2422 N N . LEU A 1 305 ? -0.981 -6.160 9.873 1.00 83.81 305 LEU A N 1
ATOM 2423 C CA . LEU A 1 305 ? -0.263 -5.390 8.859 1.00 83.81 305 LEU A CA 1
ATOM 2424 C C . LEU A 1 305 ? 0.985 -6.156 8.415 1.00 83.81 305 LEU A C 1
ATOM 2426 O O . LEU A 1 305 ? 1.885 -6.419 9.213 1.00 83.81 305 LEU A O 1
ATOM 2430 N N . THR A 1 306 ? 1.042 -6.509 7.133 1.00 80.25 306 THR A N 1
ATOM 2431 C CA . THR A 1 306 ? 2.177 -7.246 6.561 1.00 80.25 306 THR A CA 1
ATOM 2432 C C . THR A 1 306 ? 3.178 -6.271 5.953 1.00 80.25 306 THR A C 1
ATOM 2434 O O . THR A 1 306 ? 2.795 -5.379 5.201 1.00 80.25 306 THR A O 1
ATOM 2437 N N . SER A 1 307 ? 4.463 -6.430 6.274 1.00 82.69 307 SER A N 1
ATOM 2438 C CA . SER A 1 307 ? 5.532 -5.580 5.735 1.00 82.69 307 SER A CA 1
ATOM 2439 C C . SER A 1 307 ? 5.642 -5.709 4.211 1.00 82.69 307 SER A C 1
ATOM 2441 O O . SER A 1 307 ? 5.507 -6.803 3.674 1.00 82.69 307 SER A O 1
ATOM 2443 N N . GLY A 1 308 ? 5.871 -4.594 3.518 1.00 77.50 308 GLY A N 1
ATOM 2444 C CA . GLY A 1 308 ? 5.879 -4.511 2.055 1.00 77.50 308 GLY A CA 1
ATOM 2445 C C . GLY A 1 308 ? 4.514 -4.180 1.453 1.00 77.50 308 GLY A C 1
ATOM 2446 O O . GLY A 1 308 ? 4.453 -3.495 0.431 1.00 77.50 308 GLY A O 1
ATOM 2447 N N . ASN A 1 309 ? 3.419 -4.584 2.104 1.00 82.69 309 ASN A N 1
ATOM 2448 C CA . ASN A 1 309 ? 2.077 -4.375 1.571 1.00 82.69 309 ASN A CA 1
ATOM 2449 C C . ASN A 1 309 ? 1.652 -2.905 1.622 1.00 82.69 309 ASN A C 1
ATOM 2451 O O . ASN A 1 309 ? 2.075 -2.124 2.483 1.00 82.69 309 ASN A O 1
ATOM 2455 N N . LYS A 1 310 ? 0.775 -2.555 0.682 1.00 86.44 310 LYS A N 1
ATOM 2456 C CA . LYS A 1 310 ? 0.221 -1.218 0.490 1.00 86.44 310 LYS A CA 1
ATOM 2457 C C . LYS A 1 310 ? -1.259 -1.242 0.855 1.00 86.44 310 LYS A C 1
ATOM 2459 O O . LYS A 1 310 ? -1.979 -2.154 0.446 1.00 86.44 310 LYS A O 1
ATOM 2464 N N . TYR A 1 311 ? -1.713 -0.231 1.585 1.00 86.56 311 TYR A N 1
ATOM 2465 C CA . TYR A 1 311 ? -3.097 -0.120 2.036 1.00 86.56 311 TYR A CA 1
ATOM 2466 C C . TYR A 1 311 ? -3.624 1.303 1.878 1.00 86.56 311 TYR A C 1
ATOM 2468 O O . TYR A 1 311 ? -2.879 2.269 2.051 1.00 86.56 311 TYR A O 1
ATOM 2476 N N . LYS A 1 312 ? -4.924 1.431 1.612 1.00 86.94 312 LYS A N 1
ATOM 2477 C CA . LYS A 1 312 ? -5.670 2.674 1.827 1.00 86.94 312 LYS A CA 1
ATOM 2478 C C . LYS A 1 312 ? -6.310 2.560 3.204 1.00 86.94 312 LYS A C 1
ATOM 2480 O O . LYS A 1 312 ? -7.163 1.705 3.423 1.00 86.94 312 LYS A O 1
ATOM 2485 N N . ILE A 1 313 ? -5.846 3.355 4.160 1.00 90.50 313 ILE A N 1
ATOM 2486 C CA . ILE A 1 313 ? -6.248 3.237 5.569 1.00 90.50 313 ILE A CA 1
ATOM 2487 C C . ILE A 1 313 ? -7.092 4.430 5.995 1.00 90.50 313 ILE A C 1
ATOM 2489 O O . ILE A 1 313 ? -6.822 5.558 5.586 1.00 90.50 313 ILE A O 1
ATOM 2493 N N . THR A 1 314 ? -8.072 4.180 6.855 1.00 90.69 314 THR A N 1
ATOM 2494 C CA . THR A 1 314 ? -8.821 5.200 7.592 1.00 90.69 314 THR A CA 1
ATOM 2495 C C . THR A 1 314 ? -8.324 5.193 9.029 1.00 90.69 314 THR A C 1
ATOM 2497 O O . THR A 1 314 ? -8.272 4.139 9.669 1.00 90.69 314 THR A O 1
ATOM 2500 N N . TYR A 1 315 ? -7.923 6.349 9.550 1.00 94.19 315 TYR A N 1
ATOM 2501 C CA . TYR A 1 315 ? -7.247 6.417 10.842 1.00 94.19 315 TYR A CA 1
ATOM 2502 C C . TYR A 1 315 ? -7.443 7.747 11.565 1.00 94.19 315 TYR A C 1
ATOM 2504 O O . TYR A 1 315 ? -7.822 8.757 10.972 1.00 94.19 315 TYR A O 1
ATOM 2512 N N . LYS A 1 316 ? -7.126 7.741 12.862 1.00 94.19 316 LYS A N 1
ATOM 2513 C CA . LYS A 1 316 ? -7.070 8.917 13.737 1.00 94.19 316 LYS A CA 1
ATOM 2514 C C . LYS A 1 316 ? -5.653 9.079 14.283 1.00 94.19 316 LYS A C 1
ATOM 2516 O O . LYS A 1 316 ? -5.084 8.121 14.804 1.00 94.19 316 LYS A O 1
ATOM 2521 N N . LEU A 1 317 ? -5.073 10.277 14.184 1.00 95.50 317 LEU A N 1
ATOM 2522 C CA . LEU A 1 317 ? -3.796 10.578 14.845 1.00 95.50 317 LEU A CA 1
ATOM 2523 C C . LEU A 1 317 ? -4.038 11.050 16.271 1.00 95.50 317 LEU A C 1
ATOM 2525 O O . LEU A 1 317 ? -4.753 12.032 16.474 1.00 95.50 317 LEU A O 1
ATOM 2529 N N . VAL A 1 318 ? -3.419 10.385 17.242 1.00 94.31 318 VAL A N 1
ATOM 2530 C CA . VAL A 1 318 ? -3.582 10.694 18.668 1.00 94.31 318 VAL A CA 1
ATOM 2531 C C . VAL A 1 318 ? -2.250 10.597 19.414 1.00 94.31 318 VAL A C 1
ATOM 2533 O O . VAL A 1 318 ? -1.398 9.782 19.054 1.00 94.31 318 VAL A O 1
ATOM 2536 N N . PRO A 1 319 ? -2.018 11.432 20.439 1.00 92.50 319 PRO A N 1
ATOM 2537 C CA . PRO A 1 319 ? -0.800 11.364 21.237 1.00 92.50 319 PRO A CA 1
ATOM 2538 C C . PRO A 1 319 ? -0.798 10.130 22.148 1.00 92.50 319 PRO A C 1
ATOM 2540 O O . PRO A 1 319 ? -1.814 9.796 22.756 1.00 92.50 319 PRO A O 1
ATOM 2543 N N . HIS A 1 320 ? 0.360 9.488 22.309 1.00 91.19 320 HIS A N 1
ATOM 2544 C CA . HIS A 1 320 ? 0.515 8.392 23.260 1.00 91.19 320 HIS A CA 1
ATOM 2545 C C . HIS A 1 320 ? 0.439 8.909 24.704 1.00 91.19 320 HIS A C 1
ATOM 2547 O O . HIS A 1 320 ? 1.235 9.785 25.070 1.00 91.19 320 HIS A O 1
ATOM 2553 N N . PRO A 1 321 ? -0.416 8.336 25.570 1.00 89.56 321 PRO A N 1
ATOM 2554 C CA . PRO A 1 321 ? -0.552 8.790 26.952 1.00 89.56 321 PRO A CA 1
ATOM 2555 C C . PRO A 1 321 ? 0.691 8.505 27.811 1.00 89.56 321 PRO A C 1
ATOM 2557 O O . PRO A 1 321 ? 0.939 9.212 28.786 1.00 89.56 321 PRO A O 1
ATOM 2560 N N . TYR A 1 322 ? 1.484 7.489 27.452 1.00 88.75 322 TYR A N 1
ATOM 2561 C CA . TYR A 1 322 ? 2.635 7.024 28.244 1.00 88.75 322 TYR A CA 1
ATOM 2562 C C . TYR A 1 322 ? 3.999 7.137 27.545 1.00 88.75 322 TYR A C 1
ATOM 2564 O O . TYR A 1 322 ? 5.010 6.789 28.145 1.00 88.75 322 TYR A O 1
ATOM 2572 N N . ASP A 1 323 ? 4.054 7.650 26.310 1.00 83.81 323 ASP A N 1
ATOM 2573 C CA . ASP A 1 323 ? 5.302 7.783 25.534 1.00 83.81 323 ASP A CA 1
ATOM 2574 C C . ASP A 1 323 ? 5.494 9.228 25.059 1.00 83.81 323 ASP A C 1
ATOM 2576 O O . ASP A 1 323 ? 5.460 9.538 23.869 1.00 83.81 323 ASP A O 1
ATOM 2580 N N . GLY A 1 324 ? 5.613 10.147 26.022 1.00 80.75 324 GLY A N 1
ATOM 2581 C CA . GLY A 1 324 ? 6.000 11.540 25.769 1.00 80.75 324 GLY A CA 1
ATOM 2582 C C . GLY A 1 324 ? 5.109 12.304 24.783 1.00 80.75 324 GLY A C 1
ATOM 2583 O O . GLY A 1 324 ? 5.604 13.209 24.120 1.00 80.75 324 GLY A O 1
ATOM 2584 N N . GLN A 1 325 ? 3.828 11.933 24.661 1.00 82.44 325 GLN A N 1
ATOM 2585 C CA . GLN A 1 325 ? 2.873 12.499 23.697 1.00 82.44 325 GLN A CA 1
ATOM 2586 C C . GLN A 1 325 ? 3.271 12.348 22.220 1.00 82.44 325 GLN A C 1
ATOM 2588 O O . GLN A 1 325 ? 2.795 13.105 21.372 1.00 82.44 325 GLN A O 1
ATOM 2593 N N . LYS A 1 326 ? 4.102 11.358 21.872 1.00 88.62 326 LYS A N 1
ATOM 2594 C CA . LYS A 1 326 ? 4.356 11.037 20.461 1.00 88.62 326 LYS A CA 1
ATOM 2595 C C . LYS A 1 326 ? 3.047 10.689 19.758 1.00 88.62 326 LYS A C 1
ATOM 2597 O O . LYS A 1 326 ? 2.235 9.939 20.298 1.00 88.62 326 LYS A O 1
ATOM 2602 N N . LEU A 1 327 ? 2.845 11.223 18.557 1.00 92.44 327 LEU A N 1
ATOM 2603 C CA . LEU A 1 327 ? 1.664 10.910 17.761 1.00 92.44 327 LEU A CA 1
ATOM 2604 C C . LEU A 1 327 ? 1.737 9.473 17.247 1.00 92.44 327 LEU A C 1
ATOM 2606 O O . LEU A 1 327 ? 2.753 9.046 16.704 1.00 92.44 327 LEU A O 1
ATOM 2610 N N . ASN A 1 328 ? 0.630 8.761 17.403 1.00 93.50 328 ASN A N 1
ATOM 2611 C CA . ASN A 1 328 ? 0.415 7.423 16.884 1.00 93.50 328 ASN A CA 1
ATOM 2612 C C . ASN A 1 328 ? -0.811 7.424 15.986 1.00 93.50 328 ASN A C 1
ATOM 2614 O O . ASN A 1 328 ? -1.739 8.219 16.155 1.00 93.50 328 ASN A O 1
ATOM 2618 N N . MET A 1 329 ? -0.790 6.520 15.021 1.00 96.00 329 MET A N 1
ATOM 2619 C CA . MET A 1 329 ? -1.862 6.322 14.068 1.00 96.00 329 MET A CA 1
ATOM 2620 C C . MET A 1 329 ? -2.754 5.172 14.531 1.00 96.00 329 MET A C 1
ATOM 2622 O O . MET A 1 329 ? -2.318 4.027 14.580 1.00 96.00 329 MET A O 1
ATOM 2626 N N . MET A 1 330 ? -4.008 5.469 14.854 1.00 95.12 330 MET A N 1
ATOM 2627 C CA . MET A 1 330 ? -5.007 4.461 15.205 1.00 95.12 330 MET A CA 1
ATOM 2628 C C . MET A 1 330 ? -5.833 4.135 13.967 1.00 95.12 330 MET A C 1
ATOM 2630 O O . MET A 1 330 ? -6.649 4.955 13.544 1.00 95.12 330 MET A O 1
ATOM 2634 N N . ILE A 1 331 ? -5.589 2.974 13.363 1.00 93.25 331 ILE A N 1
ATOM 2635 C CA . ILE A 1 331 ? -6.278 2.522 12.152 1.00 93.25 331 ILE A CA 1
ATOM 2636 C C . ILE A 1 331 ? -7.636 1.944 12.555 1.00 93.25 331 ILE A C 1
ATOM 2638 O O . ILE A 1 331 ? -7.694 0.954 13.285 1.00 93.25 331 ILE A O 1
ATOM 2642 N N . VAL A 1 332 ? -8.712 2.566 12.070 1.00 86.75 332 VAL A N 1
ATOM 2643 C CA . VAL A 1 332 ? -10.096 2.095 12.267 1.00 86.75 332 VAL A CA 1
ATOM 2644 C C . VAL A 1 332 ? -10.532 1.155 11.149 1.00 86.75 332 VAL A C 1
ATOM 2646 O O . VAL A 1 332 ? -11.295 0.226 11.385 1.00 86.75 332 VAL A O 1
ATOM 2649 N N . ASP A 1 333 ? -10.034 1.380 9.934 1.00 82.69 333 ASP A N 1
ATOM 2650 C CA . ASP A 1 333 ? -10.353 0.558 8.776 1.00 82.69 333 ASP A CA 1
ATOM 2651 C C . ASP A 1 333 ? -9.212 0.582 7.762 1.00 82.69 333 ASP A C 1
ATOM 2653 O O . ASP A 1 333 ? -8.388 1.502 7.730 1.00 82.69 333 ASP A O 1
ATOM 2657 N N . MET A 1 334 ? -9.150 -0.456 6.942 1.00 83.19 334 MET A N 1
ATOM 2658 C CA . MET A 1 334 ? -8.123 -0.614 5.930 1.00 83.19 334 MET A CA 1
ATOM 2659 C C . MET A 1 334 ? -8.637 -1.404 4.734 1.00 83.19 334 MET A C 1
ATOM 2661 O O . MET A 1 334 ? -9.220 -2.477 4.879 1.00 83.19 334 MET A O 1
ATOM 2665 N N . GLU A 1 335 ? -8.326 -0.905 3.553 1.00 78.31 335 GLU A N 1
ATOM 2666 C CA . GLU A 1 335 ? -8.595 -1.534 2.268 1.00 78.31 335 GLU A CA 1
ATOM 2667 C C . GLU A 1 335 ? -7.243 -1.837 1.605 1.00 78.31 335 GLU A C 1
ATOM 2669 O O . GLU A 1 335 ? -6.234 -1.175 1.889 1.00 78.31 335 GLU A O 1
ATOM 2674 N N . GLY A 1 336 ? -7.182 -2.855 0.738 1.00 67.44 336 GLY A N 1
ATOM 2675 C CA . GLY A 1 336 ? -6.011 -3.019 -0.131 1.00 67.44 336 GLY A CA 1
ATOM 2676 C C . GLY A 1 336 ? -5.780 -1.712 -0.891 1.00 67.44 336 GLY A C 1
ATOM 2677 O O . GLY A 1 336 ? -6.755 -1.072 -1.279 1.00 67.44 336 GLY A O 1
ATOM 2678 N N . ALA A 1 337 ? -4.529 -1.256 -1.023 1.00 59.56 337 ALA A N 1
ATOM 2679 C CA . ALA A 1 337 ? -4.285 0.024 -1.683 1.00 59.56 337 ALA A CA 1
ATOM 2680 C C . ALA A 1 337 ? -4.902 0.023 -3.086 1.00 59.56 337 ALA A C 1
ATOM 2682 O O . ALA A 1 337 ? -4.509 -0.767 -3.942 1.00 59.56 337 ALA A O 1
ATOM 2683 N N . GLU A 1 338 ? -5.837 0.945 -3.307 1.00 54.12 338 GLU A N 1
ATOM 2684 C CA . GLU A 1 338 ? -6.339 1.304 -4.627 1.00 54.12 338 GLU A CA 1
ATOM 2685 C C . GLU A 1 338 ? -5.212 2.032 -5.377 1.00 54.12 338 GLU A C 1
ATOM 2687 O O . GLU A 1 338 ? -5.161 3.263 -5.424 1.00 54.12 338 GLU A O 1
ATOM 2692 N N . ASP A 1 339 ? -4.237 1.301 -5.920 1.00 59.16 339 ASP A N 1
ATOM 2693 C CA . ASP A 1 339 ? -3.284 1.901 -6.847 1.00 59.16 339 ASP A CA 1
ATOM 2694 C C . ASP A 1 339 ? -3.867 1.885 -8.272 1.00 59.16 339 ASP A C 1
ATOM 2696 O O . ASP A 1 339 ? -4.547 0.950 -8.690 1.00 59.16 339 ASP A O 1
ATOM 2700 N N . ALA A 1 340 ? -3.641 2.955 -9.050 1.00 58.75 340 ALA A N 1
ATOM 2701 C CA . ALA A 1 340 ? -4.212 3.051 -10.408 1.00 58.75 340 ALA A CA 1
ATOM 2702 C C . ALA A 1 340 ? -3.688 1.982 -11.397 1.00 58.75 340 ALA A C 1
ATOM 2704 O O . ALA A 1 340 ? -3.981 2.068 -12.582 1.00 58.75 340 ALA A O 1
ATOM 2705 N N . ILE A 1 341 ? -2.844 1.056 -10.928 1.00 72.00 341 ILE A N 1
ATOM 2706 C CA . ILE A 1 341 ? -2.383 -0.116 -11.672 1.00 72.00 341 ILE A CA 1
ATOM 2707 C C . ILE A 1 341 ? -3.334 -1.281 -11.371 1.00 72.00 341 ILE A C 1
ATOM 2709 O O . ILE A 1 341 ? -3.936 -1.819 -12.291 1.00 72.00 341 ILE A O 1
ATOM 2713 N N . THR A 1 342 ? -3.539 -1.611 -10.095 1.00 68.31 342 THR A N 1
ATOM 2714 C CA . THR A 1 342 ? -4.444 -2.677 -9.634 1.00 68.31 342 THR A CA 1
ATOM 2715 C C . THR A 1 342 ? -5.890 -2.392 -10.035 1.00 68.31 342 THR A C 1
ATOM 2717 O O . THR A 1 342 ? -6.587 -3.290 -10.493 1.00 68.31 342 THR A O 1
ATOM 2720 N N . ASN A 1 343 ? -6.316 -1.128 -9.957 1.00 67.56 343 ASN A N 1
ATOM 2721 C CA . ASN A 1 343 ? -7.662 -0.696 -10.349 1.00 67.56 343 ASN A CA 1
ATOM 2722 C C . ASN A 1 343 ? -7.717 -0.145 -11.784 1.00 67.56 343 ASN A C 1
ATOM 2724 O O . ASN A 1 343 ? -8.622 0.619 -12.125 1.00 67.56 343 ASN A O 1
ATOM 2728 N N . PHE A 1 344 ? -6.723 -0.440 -12.629 1.00 81.12 344 PHE A N 1
ATOM 2729 C CA . PHE A 1 344 ? -6.746 0.046 -14.003 1.00 81.12 344 PHE A CA 1
ATOM 2730 C C . PHE A 1 344 ? -7.884 -0.621 -14.786 1.00 81.12 344 PHE A C 1
ATOM 2732 O O . PHE A 1 344 ? -7.817 -1.798 -15.145 1.00 81.12 344 PHE A O 1
ATOM 2739 N N . GLU A 1 345 ? -8.900 0.162 -15.135 1.00 81.81 345 GLU A N 1
ATOM 2740 C CA . GLU A 1 345 ? -10.000 -0.294 -15.978 1.00 81.81 345 GLU A CA 1
ATOM 2741 C C . GLU A 1 345 ? -9.923 0.281 -17.396 1.00 81.81 345 GLU A C 1
ATOM 2743 O O . GLU A 1 345 ? -9.573 1.444 -17.633 1.00 81.81 345 GLU A O 1
ATOM 2748 N N . LEU A 1 346 ? -10.299 -0.548 -18.372 1.00 87.19 346 LEU A N 1
ATOM 2749 C CA . LEU A 1 346 ? -10.466 -0.120 -19.757 1.00 87.19 346 LEU A CA 1
ATOM 2750 C C . LEU A 1 346 ? -11.818 0.581 -19.915 1.00 87.19 346 LEU A C 1
ATOM 2752 O O . LEU A 1 346 ? -12.824 -0.044 -20.236 1.00 87.19 346 LEU A O 1
ATOM 2756 N N . ASN A 1 347 ? -11.825 1.894 -19.706 1.00 89.00 347 ASN A N 1
ATOM 2757 C CA . ASN A 1 347 ? -12.937 2.764 -20.081 1.00 89.00 347 ASN A CA 1
ATOM 2758 C C . ASN A 1 347 ? -12.705 3.392 -21.471 1.00 89.00 347 ASN A C 1
ATOM 2760 O O . ASN A 1 347 ? -11.601 3.338 -22.016 1.00 89.00 347 ASN A O 1
ATOM 2764 N N . ASN A 1 348 ? -13.740 4.025 -22.034 1.00 92.31 348 ASN A N 1
ATOM 2765 C CA . ASN A 1 348 ? -13.670 4.636 -23.369 1.00 92.31 348 ASN A CA 1
ATOM 2766 C C . ASN A 1 348 ? -12.525 5.655 -23.500 1.00 92.31 348 ASN A C 1
ATOM 2768 O O . ASN A 1 348 ? -11.848 5.672 -24.520 1.00 92.31 348 ASN A O 1
ATOM 2772 N N . SER A 1 349 ? -12.265 6.455 -22.462 1.00 91.00 349 SER A N 1
ATOM 2773 C CA . SER A 1 349 ? -11.174 7.440 -22.467 1.00 91.00 349 SER A CA 1
ATOM 2774 C C . SER A 1 349 ? -9.801 6.764 -22.557 1.00 91.00 349 SER A C 1
ATOM 2776 O O . SER A 1 349 ? -8.994 7.081 -23.430 1.00 91.00 349 SER A O 1
ATOM 2778 N N . ASN A 1 350 ? -9.559 5.764 -21.705 1.00 91.44 350 ASN A N 1
ATOM 2779 C CA . ASN A 1 350 ? -8.310 5.006 -21.683 1.00 91.44 350 ASN A CA 1
ATOM 2780 C C . ASN A 1 350 ? -8.081 4.261 -23.003 1.00 91.44 350 ASN A C 1
ATOM 2782 O O . ASN A 1 350 ? -6.953 4.210 -23.485 1.00 91.44 350 ASN A O 1
ATOM 2786 N N . ILE A 1 351 ? -9.136 3.718 -23.616 1.00 94.38 351 ILE A N 1
ATOM 2787 C CA . ILE A 1 351 ? -9.048 3.038 -24.914 1.00 94.38 351 ILE A CA 1
ATOM 2788 C C . ILE A 1 351 ? -8.604 4.007 -26.016 1.00 94.38 351 ILE A C 1
ATOM 2790 O O . ILE A 1 351 ? -7.704 3.664 -26.780 1.00 94.38 351 ILE A O 1
ATOM 2794 N N . GLU A 1 352 ? -9.179 5.210 -26.092 1.00 95.06 352 GLU A N 1
ATOM 2795 C CA . GLU A 1 352 ? -8.775 6.208 -27.096 1.00 95.06 352 GLU A CA 1
ATOM 2796 C C . GLU A 1 352 ? -7.312 6.643 -26.934 1.00 95.06 352 GLU A C 1
ATOM 2798 O O . GLU A 1 352 ? -6.602 6.807 -27.928 1.00 95.06 352 GLU A O 1
ATOM 2803 N N . ILE A 1 353 ? -6.828 6.746 -25.693 1.00 95.44 353 ILE A N 1
ATOM 2804 C CA . ILE A 1 353 ? -5.410 6.999 -25.411 1.00 95.44 353 ILE A CA 1
ATOM 2805 C C . ILE A 1 353 ? -4.543 5.828 -25.893 1.00 95.44 353 ILE A C 1
ATOM 2807 O O . ILE A 1 353 ? -3.549 6.034 -26.588 1.00 95.44 353 ILE A O 1
ATOM 2811 N N . LEU A 1 354 ? -4.906 4.589 -25.549 1.00 94.12 354 LEU A N 1
ATOM 2812 C CA . LEU A 1 354 ? -4.116 3.403 -25.898 1.00 94.12 354 LEU A CA 1
ATOM 2813 C C . LEU A 1 354 ? -4.052 3.161 -27.414 1.00 94.12 354 LEU A C 1
ATOM 2815 O O . LEU A 1 354 ? -3.034 2.665 -27.902 1.00 94.12 354 LEU A O 1
ATOM 2819 N N . LYS A 1 355 ? -5.083 3.560 -28.172 1.00 94.50 355 LYS A N 1
ATOM 2820 C CA . LYS A 1 355 ? -5.078 3.505 -29.645 1.00 94.50 355 LYS A CA 1
ATOM 2821 C C . LYS A 1 355 ? -3.915 4.283 -30.262 1.00 94.50 355 LYS A C 1
ATOM 2823 O O . LYS A 1 355 ? -3.354 3.816 -31.246 1.00 94.50 355 LYS A O 1
ATOM 2828 N N . GLN A 1 356 ? -3.477 5.385 -29.647 1.00 92.31 356 GLN A N 1
ATOM 2829 C CA . GLN A 1 356 ? -2.341 6.183 -30.139 1.00 92.31 356 GLN A CA 1
ATOM 2830 C C . GLN A 1 356 ? -1.022 5.395 -30.180 1.00 92.31 356 GLN A C 1
ATOM 2832 O O . GLN A 1 356 ? -0.095 5.757 -30.905 1.00 92.31 356 GLN A O 1
ATOM 2837 N N . PHE A 1 357 ? -0.914 4.310 -29.409 1.00 91.69 357 PHE A N 1
ATOM 2838 C CA . PHE A 1 357 ? 0.278 3.464 -29.349 1.00 91.69 357 PHE A CA 1
ATOM 2839 C C . PHE A 1 357 ? 0.192 2.226 -30.249 1.00 91.69 357 PHE A C 1
ATOM 2841 O O . PHE A 1 357 ? 1.174 1.487 -30.342 1.00 91.69 357 PHE A O 1
ATOM 2848 N N . GLN A 1 358 ? -0.938 1.996 -30.925 1.00 91.38 358 GLN A N 1
ATOM 2849 C CA . GLN A 1 358 ? -1.082 0.886 -31.864 1.00 91.38 358 GLN A CA 1
ATOM 2850 C C . GLN A 1 358 ? -0.240 1.108 -33.128 1.00 91.38 358 GLN A C 1
ATOM 2852 O O . GLN A 1 358 ? 0.113 2.231 -33.493 1.00 91.38 358 GLN A O 1
ATOM 2857 N N . VAL A 1 359 ? 0.126 0.003 -33.776 1.00 91.75 359 VAL A N 1
ATOM 2858 C CA . VAL A 1 359 ? 0.893 0.017 -35.024 1.00 91.75 359 VAL A CA 1
ATOM 2859 C C . VAL A 1 359 ? -0.084 0.206 -36.185 1.00 91.75 359 VAL A C 1
ATOM 2861 O O . VAL A 1 359 ? -0.834 -0.711 -36.507 1.00 91.75 359 VAL A O 1
ATOM 2864 N N . GLU A 1 360 ? -0.085 1.393 -36.792 1.00 86.06 360 GLU A N 1
ATOM 2865 C CA . GLU A 1 360 ? -0.900 1.698 -37.982 1.00 86.06 360 GLU A CA 1
ATOM 2866 C C . GLU A 1 360 ? -0.181 1.347 -39.294 1.00 86.06 360 GLU A C 1
ATOM 2868 O O . GLU A 1 360 ? -0.821 0.961 -40.271 1.00 86.06 360 GLU A O 1
ATOM 2873 N N . THR A 1 361 ? 1.151 1.472 -39.310 1.00 87.31 361 THR A N 1
ATOM 2874 C CA . THR A 1 361 ? 2.015 1.166 -40.459 1.00 87.31 361 THR A CA 1
ATOM 2875 C C . THR A 1 361 ? 2.849 -0.090 -40.184 1.00 87.31 361 THR A C 1
ATOM 2877 O O . THR A 1 361 ? 2.300 -1.185 -40.062 1.00 87.31 361 THR A O 1
ATOM 2880 N N . THR A 1 362 ? 4.172 0.033 -40.077 1.00 94.31 362 THR A N 1
ATOM 2881 C CA . THR A 1 362 ? 5.071 -1.051 -39.687 1.00 94.31 362 THR A CA 1
ATOM 2882 C C . THR A 1 362 ? 5.514 -0.885 -38.235 1.00 94.31 362 THR A C 1
ATOM 2884 O O . THR A 1 362 ? 5.488 0.210 -37.667 1.00 94.31 362 THR A O 1
ATOM 2887 N N . LEU A 1 363 ? 5.941 -1.988 -37.613 1.00 91.56 363 LEU A N 1
ATOM 2888 C CA . LEU A 1 363 ? 6.497 -1.951 -36.259 1.00 91.56 363 LEU A CA 1
ATOM 2889 C C . LEU A 1 363 ? 7.730 -1.037 -36.183 1.00 91.56 363 LEU A C 1
ATOM 2891 O O . LEU A 1 363 ? 7.886 -0.303 -35.213 1.00 91.56 363 LEU A O 1
ATOM 2895 N N . GLU A 1 364 ? 8.578 -1.068 -37.211 1.00 93.88 364 GLU A N 1
ATOM 2896 C CA . GLU A 1 364 ? 9.787 -0.248 -37.297 1.00 93.88 364 GLU A CA 1
ATOM 2897 C C . GLU A 1 364 ? 9.452 1.246 -37.346 1.00 93.88 364 GLU A C 1
ATOM 2899 O O . GLU A 1 364 ? 9.991 2.016 -36.552 1.00 93.88 364 GLU A O 1
ATOM 2904 N N . ASP A 1 365 ? 8.489 1.649 -38.181 1.00 93.31 365 ASP A N 1
ATOM 2905 C CA . ASP A 1 365 ? 8.029 3.042 -38.238 1.00 93.31 365 ASP A CA 1
ATOM 2906 C C . ASP A 1 365 ? 7.487 3.507 -36.885 1.00 93.31 365 ASP A C 1
ATOM 2908 O O . ASP A 1 365 ? 7.792 4.613 -36.435 1.00 93.31 365 ASP A O 1
ATOM 2912 N N . LYS A 1 366 ? 6.711 2.656 -36.197 1.00 93.12 366 LYS A N 1
ATOM 2913 C CA . LYS A 1 366 ? 6.141 3.006 -34.891 1.00 93.12 366 LYS A CA 1
ATOM 2914 C C . LYS A 1 366 ? 7.209 3.123 -33.805 1.00 93.12 366 LYS A C 1
ATOM 2916 O O . LYS A 1 366 ? 7.117 3.996 -32.941 1.00 93.12 366 LYS A O 1
ATOM 2921 N N . ILE A 1 367 ? 8.222 2.259 -33.838 1.00 93.19 367 ILE A N 1
ATOM 2922 C CA . ILE A 1 367 ? 9.384 2.347 -32.949 1.00 93.19 367 ILE A CA 1
ATOM 2923 C C . ILE A 1 367 ? 10.142 3.654 -33.204 1.00 93.19 367 ILE A C 1
ATOM 2925 O O . ILE A 1 367 ? 10.437 4.373 -32.249 1.00 93.19 367 ILE A O 1
ATOM 2929 N N . ASN A 1 368 ? 10.393 3.998 -34.468 1.00 93.12 368 ASN A N 1
ATOM 2930 C CA . ASN A 1 368 ? 11.092 5.226 -34.846 1.00 93.12 368 ASN A CA 1
ATOM 2931 C C . ASN A 1 368 ? 10.300 6.492 -34.468 1.00 93.12 368 ASN A C 1
ATOM 2933 O O . ASN A 1 368 ? 10.895 7.439 -33.958 1.00 93.12 368 ASN A O 1
ATOM 2937 N N . ASP A 1 369 ? 8.970 6.501 -34.628 1.00 93.38 369 ASP A N 1
ATOM 2938 C CA . ASP A 1 369 ? 8.092 7.585 -34.148 1.00 93.38 369 ASP A CA 1
ATOM 2939 C C . ASP A 1 369 ? 8.209 7.764 -32.627 1.00 93.38 369 ASP A C 1
ATOM 2941 O O . ASP A 1 369 ? 8.478 8.864 -32.143 1.00 93.38 369 ASP A O 1
ATOM 2945 N N . ASN A 1 370 ? 8.085 6.676 -31.861 1.00 92.75 370 ASN A N 1
ATOM 2946 C CA . ASN A 1 370 ? 8.206 6.729 -30.403 1.00 92.75 370 ASN A CA 1
ATOM 2947 C C . ASN A 1 370 ? 9.600 7.195 -29.946 1.00 92.75 370 ASN A C 1
ATOM 2949 O O . ASN A 1 370 ? 9.694 7.990 -29.010 1.00 92.75 370 ASN A O 1
ATOM 2953 N N . LEU A 1 371 ? 10.670 6.746 -30.611 1.00 93.75 371 LEU A N 1
ATOM 2954 C CA . LEU A 1 371 ? 12.039 7.198 -30.346 1.00 93.75 371 LEU A CA 1
ATOM 2955 C C . LEU A 1 371 ? 12.210 8.689 -30.641 1.00 93.75 371 LEU A C 1
ATOM 2957 O O . LEU A 1 371 ? 12.731 9.417 -29.801 1.00 93.75 371 LEU A O 1
ATOM 2961 N N . ASN A 1 372 ? 11.720 9.161 -31.788 1.00 93.88 372 ASN A N 1
ATOM 2962 C CA . ASN A 1 372 ? 11.795 10.570 -32.164 1.00 93.88 372 ASN A CA 1
ATOM 2963 C C . ASN A 1 372 ? 11.044 11.473 -31.170 1.00 93.88 372 ASN A C 1
ATOM 2965 O O . ASN A 1 372 ? 11.530 12.539 -30.797 1.00 93.88 372 ASN A O 1
ATOM 2969 N N . ARG A 1 373 ? 9.884 11.025 -30.676 1.00 94.62 373 ARG A N 1
ATOM 2970 C CA . ARG A 1 373 ? 9.135 11.725 -29.617 1.00 94.62 373 ARG A CA 1
ATOM 2971 C C . ARG A 1 373 ? 9.863 11.705 -28.277 1.00 94.62 373 ARG A C 1
ATOM 2973 O O . ARG A 1 373 ? 9.841 12.700 -27.559 1.00 94.62 373 ARG A O 1
ATOM 2980 N N . PHE A 1 374 ? 10.535 10.603 -27.941 1.00 93.50 374 PHE A N 1
ATOM 2981 C CA . PHE A 1 374 ? 11.400 10.551 -26.764 1.00 93.50 374 PHE A CA 1
ATOM 2982 C C . PHE A 1 374 ? 12.575 11.533 -26.886 1.00 93.50 374 PHE A C 1
ATOM 2984 O O . PHE A 1 374 ? 12.862 12.250 -25.930 1.00 93.50 374 PHE A O 1
ATOM 2991 N N . TYR A 1 375 ? 13.208 11.645 -28.057 1.00 92.06 375 TYR A N 1
ATOM 2992 C CA . TYR A 1 375 ? 14.231 12.669 -28.298 1.00 92.06 375 TYR A CA 1
ATOM 2993 C C . TYR A 1 375 ? 13.672 14.086 -28.153 1.00 92.06 375 TYR A C 1
ATOM 2995 O O . TYR A 1 375 ? 14.358 14.947 -27.612 1.00 92.06 375 TYR A O 1
ATOM 3003 N N . GLY A 1 376 ? 12.402 14.309 -28.504 1.00 90.75 376 GLY A N 1
ATOM 3004 C CA . GLY A 1 376 ? 11.691 15.557 -28.216 1.00 90.75 376 GLY A CA 1
ATOM 3005 C C . GLY A 1 376 ? 11.545 15.867 -26.722 1.00 90.75 376 GLY A C 1
ATOM 3006 O O . GLY A 1 376 ? 11.567 17.037 -26.347 1.00 90.75 376 GLY A O 1
ATOM 3007 N N . LEU A 1 377 ? 11.463 14.848 -25.856 1.00 90.25 377 LEU A N 1
ATOM 3008 C CA . LEU A 1 377 ? 11.431 15.025 -24.396 1.00 90.25 377 LEU A CA 1
ATOM 3009 C C . LEU A 1 377 ? 12.799 15.406 -23.822 1.00 90.25 377 LEU A C 1
ATOM 3011 O O . LEU A 1 377 ? 12.876 16.248 -22.930 1.00 90.25 377 LEU A O 1
ATOM 3015 N N . VAL A 1 378 ? 13.874 14.767 -24.295 1.00 88.19 378 VAL A N 1
ATOM 3016 C CA . VAL A 1 378 ? 15.237 15.010 -23.781 1.00 88.19 378 VAL A CA 1
ATOM 3017 C C . VAL A 1 378 ? 15.970 16.138 -24.516 1.00 88.19 378 VAL A C 1
ATOM 3019 O O . VAL A 1 378 ? 16.978 16.640 -24.023 1.00 88.19 378 VAL A O 1
ATOM 3022 N N . GLY A 1 379 ? 15.490 16.544 -25.692 1.00 86.62 379 GLY A N 1
ATOM 3023 C CA . GLY A 1 379 ? 16.056 17.605 -26.527 1.00 86.62 379 GLY A CA 1
ATOM 3024 C C . GLY A 1 379 ? 17.336 17.236 -27.288 1.00 86.62 379 GLY A C 1
ATOM 3025 O O . GLY A 1 379 ? 18.041 18.139 -27.725 1.00 86.62 379 GLY A O 1
ATOM 3026 N N . HIS A 1 380 ? 17.674 15.948 -27.404 1.00 84.38 380 HIS A N 1
ATOM 3027 C CA . HIS A 1 380 ? 18.847 15.456 -28.140 1.00 84.38 380 HIS A CA 1
ATOM 3028 C C . HIS A 1 380 ? 18.739 13.956 -28.452 1.00 84.38 380 HIS A C 1
ATOM 3030 O O . HIS A 1 380 ? 17.991 13.222 -27.801 1.00 84.38 380 HIS A O 1
ATOM 3036 N N . THR A 1 381 ? 19.511 13.478 -29.429 1.00 85.88 381 THR A N 1
ATOM 3037 C CA . THR A 1 381 ? 19.544 12.059 -29.799 1.00 85.88 381 THR A CA 1
ATOM 3038 C C . THR A 1 381 ? 20.433 11.239 -28.871 1.00 85.88 381 THR A C 1
ATOM 3040 O O . THR A 1 381 ? 21.624 11.509 -28.724 1.00 85.88 381 THR A O 1
ATOM 3043 N N . TYR A 1 382 ? 19.879 10.162 -28.323 1.00 86.69 382 TYR A N 1
ATOM 3044 C CA . TYR A 1 382 ? 20.651 9.083 -27.706 1.00 86.69 382 TYR A CA 1
ATOM 3045 C C . TYR A 1 382 ? 20.719 7.861 -28.606 1.00 86.69 382 TYR A C 1
ATOM 3047 O O . TYR A 1 382 ? 19.897 7.694 -29.505 1.00 86.69 382 TYR A O 1
ATOM 3055 N N . ASN A 1 383 ? 21.648 6.951 -28.301 1.00 88.12 383 ASN A N 1
ATOM 3056 C CA . ASN A 1 383 ? 21.687 5.643 -28.941 1.00 88.12 383 ASN A CA 1
ATOM 3057 C C . ASN A 1 383 ? 20.295 4.969 -28.852 1.00 88.12 383 ASN A C 1
ATOM 3059 O O . ASN A 1 383 ? 19.812 4.752 -27.736 1.00 88.12 383 ASN A O 1
ATOM 3063 N N . PRO A 1 384 ? 19.651 4.619 -29.982 1.00 91.06 384 PRO A N 1
ATOM 3064 C CA . PRO A 1 384 ? 18.312 4.028 -29.983 1.00 91.06 384 PRO A CA 1
ATOM 3065 C C . PRO A 1 384 ? 18.194 2.799 -29.078 1.00 91.06 384 PRO A C 1
ATOM 3067 O O . PRO A 1 384 ? 17.236 2.669 -28.320 1.00 91.06 384 PRO A O 1
ATOM 3070 N N . ASN A 1 385 ? 19.214 1.934 -29.070 1.00 92.00 385 ASN A N 1
ATOM 3071 C CA . ASN A 1 385 ? 19.208 0.713 -28.266 1.00 92.00 385 ASN A CA 1
ATOM 3072 C C . ASN A 1 385 ? 19.216 1.005 -26.760 1.00 92.00 385 ASN A C 1
ATOM 3074 O O . ASN A 1 385 ? 18.657 0.227 -25.992 1.00 92.00 385 ASN A O 1
ATOM 3078 N N . LEU A 1 386 ? 19.810 2.123 -26.324 1.00 92.69 386 LEU A N 1
ATOM 3079 C CA . LEU A 1 386 ? 19.768 2.537 -24.920 1.00 92.69 386 LEU A CA 1
ATOM 3080 C C . LEU A 1 386 ? 18.325 2.817 -24.487 1.00 92.69 386 LEU A C 1
ATOM 3082 O O . LEU A 1 386 ? 17.886 2.323 -23.447 1.00 92.69 386 LEU A O 1
ATOM 3086 N N . VAL A 1 387 ? 17.584 3.578 -25.292 1.00 93.75 387 VAL A N 1
ATOM 3087 C CA . VAL A 1 387 ? 16.185 3.927 -25.010 1.00 93.75 387 VAL A CA 1
ATOM 3088 C C . VAL A 1 387 ? 15.303 2.679 -25.084 1.00 93.75 387 VAL A C 1
ATOM 3090 O O . VAL A 1 387 ? 14.557 2.400 -24.146 1.00 93.75 387 VAL A O 1
ATOM 3093 N N . LEU A 1 388 ? 15.453 1.875 -26.141 1.00 94.38 388 LEU A N 1
ATOM 3094 C CA . LEU A 1 388 ? 14.649 0.668 -26.352 1.00 94.38 388 LEU A CA 1
ATOM 3095 C C . LEU A 1 388 ? 14.844 -0.389 -25.263 1.00 94.38 388 LEU A C 1
ATOM 3097 O O . LEU A 1 388 ? 13.877 -1.041 -24.885 1.00 94.38 388 LEU A O 1
ATOM 3101 N N . LEU A 1 389 ? 16.051 -0.552 -24.716 1.00 95.19 389 LEU A N 1
ATOM 3102 C CA . LEU A 1 389 ? 16.285 -1.484 -23.605 1.00 95.19 389 LEU A CA 1
ATOM 3103 C C . LEU A 1 389 ? 15.576 -1.050 -22.318 1.00 95.19 389 LEU A C 1
ATOM 3105 O O . LEU A 1 389 ? 15.012 -1.889 -21.610 1.00 95.19 389 LEU A O 1
ATOM 3109 N N . ASN A 1 390 ? 15.574 0.254 -22.022 1.00 95.88 390 ASN A N 1
ATOM 3110 C CA . ASN A 1 390 ? 14.811 0.778 -20.891 1.00 95.88 390 ASN A CA 1
ATOM 3111 C C . ASN A 1 390 ? 13.310 0.543 -21.122 1.00 95.88 390 ASN A C 1
ATOM 3113 O O . ASN A 1 390 ? 12.656 -0.064 -20.275 1.00 95.88 390 ASN A O 1
ATOM 3117 N N . GLU A 1 391 ? 12.782 0.943 -22.283 1.00 95.00 391 GLU A N 1
ATOM 3118 C CA . GLU A 1 391 ? 11.383 0.722 -22.680 1.00 95.00 391 GLU A CA 1
ATOM 3119 C C . GLU A 1 391 ? 10.972 -0.751 -22.567 1.00 95.00 391 GLU A C 1
ATOM 3121 O O . GLU A 1 391 ? 9.963 -1.059 -21.931 1.00 95.00 391 GLU A O 1
ATOM 3126 N N . LEU A 1 392 ? 11.774 -1.669 -23.112 1.00 94.94 392 LEU A N 1
ATOM 3127 C CA . LEU A 1 392 ? 11.522 -3.109 -23.058 1.00 94.94 392 LEU A CA 1
ATOM 3128 C C . LEU A 1 392 ? 11.418 -3.605 -21.613 1.00 94.94 392 LEU A C 1
ATOM 3130 O O . LEU A 1 392 ? 10.529 -4.392 -21.289 1.00 94.94 392 LEU A O 1
ATOM 3134 N N . THR A 1 393 ? 12.282 -3.104 -20.729 1.00 96.12 393 THR A N 1
ATOM 3135 C CA . THR A 1 393 ? 12.244 -3.457 -19.306 1.00 96.12 393 THR A CA 1
ATOM 3136 C C . THR A 1 393 ? 10.957 -2.964 -18.662 1.00 96.12 393 THR A C 1
ATOM 3138 O O . THR A 1 393 ? 10.269 -3.760 -18.028 1.00 96.12 393 THR A O 1
ATOM 3141 N N . TYR A 1 394 ? 10.573 -1.702 -18.885 1.00 95.31 394 TYR A N 1
ATOM 3142 C CA . TYR A 1 394 ? 9.301 -1.142 -18.409 1.00 95.31 394 TYR A CA 1
ATOM 3143 C C . TYR A 1 394 ? 8.082 -1.939 -18.895 1.00 95.31 394 TYR A C 1
ATOM 3145 O O . TYR A 1 394 ? 7.125 -2.082 -18.138 1.00 95.31 394 TYR A O 1
ATOM 3153 N N . HIS A 1 395 ? 8.120 -2.481 -20.115 1.00 94.06 395 HIS A N 1
ATOM 3154 C CA . HIS A 1 395 ? 6.989 -3.189 -20.726 1.00 94.06 395 HIS A CA 1
ATOM 3155 C C . HIS A 1 395 ? 7.007 -4.714 -20.520 1.00 94.06 395 HIS A C 1
ATOM 3157 O O . HIS A 1 395 ? 6.122 -5.407 -21.018 1.00 94.06 395 HIS A O 1
ATOM 3163 N N . SER A 1 396 ? 7.987 -5.251 -19.788 1.00 94.00 396 SER A N 1
ATOM 3164 C CA . SER A 1 396 ? 8.041 -6.681 -19.465 1.00 94.00 396 SER A CA 1
ATOM 3165 C C . SER A 1 396 ? 6.890 -7.105 -18.547 1.00 94.00 396 SER A C 1
ATOM 3167 O O . SER A 1 396 ? 6.448 -6.327 -17.700 1.00 94.00 396 SER A O 1
ATOM 3169 N N . VAL A 1 397 ? 6.394 -8.334 -18.700 1.00 90.88 397 VAL A N 1
ATOM 3170 C CA . VAL A 1 397 ? 5.406 -8.931 -17.778 1.00 90.88 397 VAL A CA 1
ATOM 3171 C C . VAL A 1 397 ? 6.074 -9.276 -16.446 1.00 90.88 397 VAL A C 1
ATOM 3173 O O . VAL A 1 397 ? 7.285 -9.443 -16.409 1.00 90.88 397 VAL A O 1
ATOM 3176 N N . MET A 1 398 ? 5.332 -9.366 -15.340 1.00 90.50 398 MET A N 1
ATOM 3177 C CA . MET A 1 398 ? 5.940 -9.746 -14.054 1.00 90.50 398 MET A CA 1
ATOM 3178 C C . MET A 1 398 ? 6.202 -11.245 -13.987 1.00 90.50 398 MET A C 1
ATOM 3180 O O . MET A 1 398 ? 7.330 -11.676 -13.732 1.00 90.50 398 MET A O 1
ATOM 3184 N N . GLU A 1 399 ? 5.165 -12.021 -14.274 1.00 90.62 399 GLU A N 1
ATOM 3185 C CA . GLU A 1 399 ? 5.185 -13.474 -14.305 1.00 90.62 399 GLU A CA 1
ATOM 3186 C C . GLU A 1 399 ? 4.375 -13.969 -15.507 1.00 90.62 399 GLU A C 1
ATOM 3188 O O . GLU A 1 399 ? 3.566 -13.236 -16.077 1.00 90.62 399 GLU A O 1
ATOM 3193 N N . PHE A 1 400 ? 4.635 -15.197 -15.943 1.00 89.75 400 PHE A N 1
ATOM 3194 C CA . PHE A 1 400 ? 3.865 -15.845 -16.994 1.00 89.75 400 PHE A CA 1
ATOM 3195 C C . PHE A 1 400 ? 3.867 -17.365 -16.834 1.00 89.75 400 PHE A C 1
ATOM 3197 O O . PHE A 1 400 ? 4.832 -17.983 -16.366 1.00 89.75 400 PHE A O 1
ATOM 3204 N N . ASP A 1 401 ? 2.790 -17.979 -17.306 1.00 89.38 401 ASP A N 1
ATOM 3205 C CA . ASP A 1 401 ? 2.670 -19.426 -17.378 1.00 89.38 401 ASP A CA 1
ATOM 3206 C C . ASP A 1 401 ? 3.128 -19.930 -18.747 1.00 89.38 401 ASP A C 1
ATOM 3208 O O . ASP A 1 401 ? 2.755 -19.403 -19.798 1.00 89.38 401 ASP A O 1
ATOM 3212 N N . PHE A 1 402 ? 3.930 -20.993 -18.743 1.00 87.06 402 PHE A N 1
ATOM 3213 C CA . PHE A 1 402 ? 4.373 -21.675 -19.950 1.00 87.06 402 PHE A CA 1
ATOM 3214 C C . PHE A 1 402 ? 4.167 -23.184 -19.808 1.00 87.06 402 PHE A C 1
ATOM 3216 O O . PHE A 1 402 ? 4.955 -23.905 -19.195 1.00 87.06 402 PHE A O 1
ATOM 3223 N N . HIS A 1 403 ? 3.085 -23.682 -20.408 1.00 89.25 403 HIS A N 1
ATOM 3224 C CA . HIS A 1 403 ? 2.679 -25.088 -20.357 1.00 89.25 403 HIS A CA 1
ATOM 3225 C C . HIS A 1 403 ? 2.536 -25.622 -18.918 1.00 89.25 403 HIS A C 1
ATOM 3227 O O . HIS A 1 403 ? 1.556 -25.319 -18.250 1.00 89.25 403 HIS A O 1
ATOM 3233 N N . ARG A 1 404 ? 3.491 -26.433 -18.444 1.00 90.25 404 ARG A N 1
ATOM 3234 C CA . ARG A 1 404 ? 3.492 -27.023 -17.093 1.00 90.25 404 ARG A CA 1
ATOM 3235 C C . ARG A 1 404 ? 4.251 -26.187 -16.065 1.00 90.25 404 ARG A C 1
ATOM 3237 O O . ARG A 1 404 ? 4.250 -26.535 -14.889 1.00 90.25 404 ARG A O 1
ATOM 3244 N N . TRP A 1 405 ? 4.978 -25.171 -16.519 1.00 83.19 405 TRP A N 1
ATOM 3245 C CA . TRP A 1 405 ? 5.724 -24.269 -15.658 1.00 83.19 405 TRP A CA 1
ATOM 3246 C C . TRP A 1 405 ? 4.844 -23.059 -15.399 1.00 83.19 405 TRP A C 1
ATOM 3248 O O . TRP A 1 405 ? 4.600 -22.276 -16.313 1.00 83.19 405 TRP A O 1
ATOM 3258 N N . THR A 1 406 ? 4.344 -22.941 -14.178 1.00 83.62 406 THR A N 1
ATOM 3259 C CA . THR A 1 406 ? 3.540 -21.802 -13.735 1.00 83.62 406 THR A CA 1
ATOM 3260 C C . THR A 1 406 ? 4.404 -20.815 -12.961 1.00 83.62 406 THR A C 1
ATOM 3262 O O . THR A 1 406 ? 5.399 -21.236 -12.364 1.00 83.62 406 THR A O 1
ATOM 3265 N N . ASN A 1 407 ? 4.012 -19.541 -12.922 1.00 83.50 407 ASN A N 1
ATOM 3266 C CA . ASN A 1 407 ? 4.714 -18.482 -12.179 1.00 83.50 407 ASN A CA 1
ATOM 3267 C C . ASN A 1 407 ? 6.191 -18.325 -12.600 1.00 83.50 407 ASN A C 1
ATOM 3269 O O . ASN A 1 407 ? 7.093 -18.226 -11.765 1.00 83.50 407 ASN A O 1
ATOM 3273 N N . ASN A 1 408 ? 6.479 -18.369 -13.907 1.00 88.94 408 ASN A N 1
ATOM 3274 C CA . ASN A 1 408 ? 7.829 -18.054 -14.381 1.00 88.94 408 ASN A CA 1
ATOM 3275 C C . ASN A 1 408 ? 8.023 -16.545 -14.332 1.00 88.94 408 ASN A C 1
ATOM 3277 O O . ASN A 1 408 ? 7.205 -15.806 -14.872 1.00 88.94 408 ASN A O 1
ATOM 3281 N N . ILE A 1 409 ? 9.131 -16.091 -13.756 1.00 91.06 409 ILE A N 1
ATOM 3282 C CA . ILE A 1 409 ? 9.460 -14.667 -13.699 1.00 91.06 409 ILE A CA 1
ATOM 3283 C C . ILE A 1 409 ? 9.714 -14.155 -15.121 1.00 91.06 409 ILE A C 1
ATOM 3285 O O . ILE A 1 409 ? 10.650 -14.591 -15.791 1.00 91.06 409 ILE A O 1
ATOM 3289 N N . GLY A 1 410 ? 8.873 -13.225 -15.571 1.00 91.50 410 GLY A N 1
ATOM 3290 C CA . GLY A 1 410 ? 9.032 -12.497 -16.832 1.00 91.50 410 GLY A CA 1
ATOM 3291 C C . GLY A 1 410 ? 9.612 -11.095 -16.656 1.00 91.50 410 GLY A C 1
ATOM 3292 O O . GLY A 1 410 ? 9.927 -10.439 -17.650 1.00 91.50 410 GLY A O 1
ATOM 3293 N N . ALA A 1 411 ? 9.753 -10.639 -15.405 1.00 93.81 411 ALA A N 1
ATOM 3294 C CA . ALA A 1 411 ? 10.274 -9.319 -15.088 1.00 93.81 411 ALA A CA 1
ATOM 3295 C C . ALA A 1 411 ? 11.742 -9.222 -15.514 1.00 93.81 411 ALA A C 1
ATOM 3297 O O . ALA A 1 411 ? 12.610 -9.886 -14.939 1.00 93.81 411 ALA A O 1
ATOM 3298 N N . LEU A 1 412 ? 12.014 -8.380 -16.514 1.00 94.94 412 LEU A N 1
ATOM 3299 C CA . LEU A 1 412 ? 13.358 -8.258 -17.068 1.00 94.94 412 LEU A CA 1
ATOM 3300 C C . LEU A 1 412 ? 14.319 -7.602 -16.073 1.00 94.94 412 LEU A C 1
ATOM 3302 O O . LEU A 1 412 ? 13.987 -6.619 -15.406 1.00 94.94 412 LEU A O 1
ATOM 3306 N N . ASP A 1 413 ? 15.534 -8.133 -16.019 1.00 94.19 413 ASP A N 1
ATOM 3307 C CA . ASP A 1 413 ? 16.682 -7.573 -15.314 1.00 94.19 413 ASP A CA 1
ATOM 3308 C C . ASP A 1 413 ? 17.827 -7.388 -16.308 1.00 94.19 413 ASP A C 1
ATOM 3310 O O . ASP A 1 413 ? 18.430 -8.357 -16.791 1.00 94.19 413 ASP A O 1
ATOM 3314 N N . ILE A 1 414 ? 18.075 -6.122 -16.634 1.00 95.88 414 ILE A N 1
ATOM 3315 C CA . ILE A 1 414 ? 19.050 -5.701 -17.632 1.00 95.88 414 ILE A CA 1
ATOM 3316 C C . ILE A 1 414 ? 20.196 -4.922 -16.994 1.00 95.88 414 ILE A C 1
ATOM 3318 O O . ILE A 1 414 ? 20.035 -4.245 -15.975 1.00 95.88 414 ILE A O 1
ATOM 3322 N N . MET A 1 415 ? 21.349 -4.950 -17.656 1.00 94.94 415 MET A N 1
ATOM 3323 C CA . MET A 1 415 ? 22.513 -4.160 -17.273 1.00 94.94 415 MET A CA 1
ATOM 3324 C C . MET A 1 415 ? 22.973 -3.262 -18.421 1.00 94.94 415 MET A C 1
ATOM 3326 O O . MET A 1 415 ? 23.218 -3.718 -19.537 1.00 94.94 415 MET A O 1
ATOM 3330 N N . ILE A 1 416 ? 23.125 -1.975 -18.127 1.00 95.31 416 ILE A N 1
ATOM 3331 C CA . ILE A 1 416 ? 23.614 -0.944 -19.039 1.00 95.31 416 ILE A CA 1
ATOM 3332 C C . ILE A 1 416 ? 24.987 -0.489 -18.547 1.00 95.31 416 ILE A C 1
ATOM 3334 O O . ILE A 1 416 ? 25.119 0.127 -17.483 1.00 95.31 416 ILE A O 1
ATOM 3338 N N . ILE A 1 417 ? 26.012 -0.779 -19.345 1.00 93.06 417 ILE A N 1
ATOM 3339 C CA . ILE A 1 417 ? 27.401 -0.397 -19.099 1.00 93.06 417 ILE A CA 1
ATOM 3340 C C . ILE A 1 417 ? 27.788 0.664 -20.125 1.00 93.06 417 ILE A C 1
ATOM 3342 O O . ILE A 1 417 ? 27.647 0.457 -21.326 1.00 93.06 417 ILE A O 1
ATOM 3346 N N . GLY A 1 418 ? 28.311 1.796 -19.677 1.00 89.88 418 GLY A N 1
ATOM 3347 C CA . GLY A 1 418 ? 28.826 2.816 -20.589 1.00 89.88 418 GLY A CA 1
ATOM 3348 C C . GLY A 1 418 ? 29.708 3.820 -19.872 1.00 89.88 418 GLY A C 1
ATOM 3349 O O . GLY A 1 418 ? 29.601 3.974 -18.655 1.00 89.88 418 GLY A O 1
ATOM 3350 N N . GLU A 1 419 ? 30.556 4.536 -20.604 1.00 83.69 419 GLU A N 1
ATOM 3351 C CA . GLU A 1 419 ? 31.363 5.622 -20.035 1.00 83.69 419 GLU A CA 1
ATOM 3352 C C . GLU A 1 419 ? 30.490 6.792 -19.550 1.00 83.69 419 GLU A C 1
ATOM 3354 O O . GLU A 1 419 ? 29.284 6.859 -19.814 1.00 83.69 419 GLU A O 1
ATOM 3359 N N . SER A 1 420 ? 31.061 7.707 -18.769 1.00 82.56 420 SER A N 1
ATOM 3360 C CA . SER A 1 420 ? 30.362 8.924 -18.336 1.00 82.56 420 SER A CA 1
ATOM 3361 C C . SER A 1 420 ? 29.831 9.715 -19.540 1.00 82.56 420 SER A C 1
ATOM 3363 O O . SER A 1 420 ? 30.467 9.730 -20.584 1.00 82.56 420 SER A O 1
ATOM 3365 N N . ARG A 1 421 ? 28.687 10.399 -19.376 1.00 77.81 421 ARG A N 1
ATOM 3366 C CA . ARG A 1 421 ? 28.039 11.208 -20.437 1.00 77.81 421 ARG A CA 1
ATOM 3367 C C . ARG A 1 421 ? 27.568 10.412 -21.665 1.00 77.81 421 ARG A C 1
ATOM 3369 O O . ARG A 1 421 ? 27.596 10.882 -22.787 1.00 77.81 421 ARG A O 1
ATOM 3376 N N . THR A 1 422 ? 27.077 9.198 -21.436 1.00 81.94 422 THR A N 1
ATOM 3377 C CA . THR A 1 422 ? 26.435 8.334 -22.449 1.00 81.94 422 THR A CA 1
ATOM 3378 C C . THR A 1 422 ? 24.906 8.447 -22.477 1.00 81.94 422 THR A C 1
ATOM 3380 O O . THR A 1 422 ? 24.246 7.690 -23.177 1.00 81.94 422 THR A O 1
ATOM 3383 N N . GLY A 1 423 ? 24.310 9.318 -21.654 1.00 86.69 423 GLY A N 1
ATOM 3384 C CA . GLY A 1 423 ? 22.850 9.420 -21.521 1.00 86.69 423 GLY A CA 1
ATOM 3385 C C . GLY A 1 423 ? 22.186 8.326 -20.674 1.00 86.69 423 GLY A C 1
ATOM 3386 O O . GLY A 1 423 ? 20.976 8.368 -20.474 1.00 86.69 423 GLY A O 1
ATOM 3387 N N . LYS A 1 424 ? 22.950 7.368 -20.122 1.00 90.56 424 LYS A N 1
ATOM 3388 C CA . LYS A 1 424 ? 22.422 6.197 -19.391 1.00 90.56 424 LYS A CA 1
ATOM 3389 C C . LYS A 1 424 ? 21.534 6.536 -18.184 1.00 90.56 424 LYS A C 1
ATOM 3391 O O . LYS A 1 424 ? 20.372 6.145 -18.158 1.00 90.56 424 LYS A O 1
ATOM 3396 N N . SER A 1 425 ? 22.046 7.307 -17.218 1.00 91.00 425 SER A N 1
ATOM 3397 C CA . SER A 1 425 ? 21.272 7.718 -16.036 1.00 91.00 425 SER A CA 1
ATOM 3398 C C . SER A 1 425 ? 20.132 8.666 -16.402 1.00 91.00 425 SER A C 1
ATOM 3400 O O . SER A 1 425 ? 19.046 8.549 -15.845 1.00 91.00 425 SER A O 1
ATOM 3402 N N . HIS A 1 426 ? 20.366 9.574 -17.358 1.00 90.81 426 HIS A N 1
ATOM 3403 C CA . HIS A 1 426 ? 19.363 10.547 -17.784 1.00 90.81 426 HIS A CA 1
ATOM 3404 C C . HIS A 1 426 ? 18.170 9.867 -18.462 1.00 90.81 426 HIS A C 1
ATOM 3406 O O . HIS A 1 426 ? 17.036 10.169 -18.125 1.00 90.81 426 HIS A O 1
ATOM 3412 N N . THR A 1 427 ? 18.410 8.886 -19.338 1.00 92.81 427 THR A N 1
ATOM 3413 C CA . THR A 1 427 ? 17.347 8.112 -20.001 1.00 92.81 427 THR A CA 1
ATOM 3414 C C . THR A 1 427 ? 16.450 7.413 -18.982 1.00 92.81 427 THR A C 1
ATOM 3416 O O . THR A 1 427 ? 15.232 7.579 -19.017 1.00 92.81 427 THR A O 1
ATOM 3419 N N . ALA A 1 428 ? 17.042 6.676 -18.037 1.00 92.38 428 ALA A N 1
ATOM 3420 C CA . ALA A 1 428 ? 16.282 5.958 -17.017 1.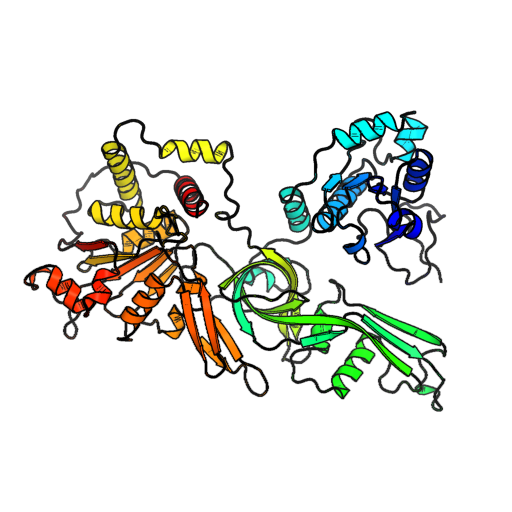00 92.38 428 ALA A CA 1
ATOM 3421 C C . ALA A 1 428 ? 15.518 6.912 -16.079 1.00 92.38 428 ALA A C 1
ATOM 3423 O O . ALA A 1 428 ? 14.376 6.641 -15.711 1.00 92.38 428 ALA A O 1
ATOM 3424 N N . GLU A 1 429 ? 16.116 8.053 -15.723 1.00 90.94 429 GLU A N 1
ATOM 3425 C CA . GLU A 1 429 ? 15.466 9.071 -14.894 1.00 90.94 429 GLU A CA 1
ATOM 3426 C C . GLU A 1 429 ? 14.308 9.766 -15.622 1.00 90.94 429 GLU A C 1
ATOM 3428 O O . GLU A 1 429 ? 13.241 9.944 -15.034 1.00 90.94 429 GLU A O 1
ATOM 3433 N N . THR A 1 430 ? 14.489 10.124 -16.894 1.00 92.50 430 THR A N 1
ATOM 3434 C CA . THR A 1 430 ? 13.446 10.738 -17.723 1.00 92.50 430 THR A CA 1
ATOM 3435 C C . THR A 1 430 ? 12.262 9.794 -17.891 1.00 92.50 430 THR A C 1
ATOM 3437 O O . THR A 1 430 ? 11.129 10.214 -17.670 1.00 92.50 430 THR A O 1
ATOM 3440 N N . LEU A 1 431 ? 12.498 8.511 -18.189 1.00 93.81 431 LEU A N 1
ATOM 3441 C CA . LEU A 1 431 ? 11.421 7.521 -18.306 1.00 93.81 431 LEU A CA 1
ATOM 3442 C C . LEU A 1 431 ? 10.714 7.267 -16.971 1.00 93.81 431 LEU A C 1
ATOM 3444 O O . LEU A 1 431 ? 9.488 7.215 -16.935 1.00 93.81 431 LEU A O 1
ATOM 3448 N N . SER A 1 432 ? 11.453 7.174 -15.862 1.00 91.62 432 SER A N 1
ATOM 3449 C CA . SER A 1 432 ? 10.857 7.016 -14.529 1.00 91.62 432 SER A CA 1
ATOM 3450 C C . SER A 1 432 ? 9.955 8.193 -14.151 1.00 91.62 432 SER A C 1
ATOM 3452 O O . SER A 1 432 ? 8.851 7.979 -13.645 1.00 91.62 432 SER A O 1
ATOM 3454 N N . LYS A 1 433 ? 10.378 9.429 -14.452 1.00 90.62 433 LYS A N 1
ATOM 3455 C CA . LYS A 1 433 ? 9.558 10.634 -14.253 1.00 90.62 433 LYS A CA 1
ATOM 3456 C C . LYS A 1 433 ? 8.337 10.647 -15.171 1.00 90.62 433 LYS A C 1
ATOM 3458 O O . LYS A 1 433 ? 7.232 10.849 -14.679 1.00 90.62 433 LYS A O 1
ATOM 3463 N N . LEU A 1 434 ? 8.527 10.377 -16.464 1.00 92.12 434 LEU A N 1
ATOM 3464 C CA . LEU A 1 434 ? 7.464 10.378 -17.473 1.00 92.12 434 LEU A CA 1
ATOM 3465 C C . LEU A 1 434 ? 6.356 9.375 -17.132 1.00 92.12 434 LEU A C 1
ATOM 3467 O O . LEU A 1 434 ? 5.172 9.712 -17.124 1.00 92.12 434 LEU A O 1
ATOM 3471 N N . TYR A 1 435 ? 6.750 8.142 -16.815 1.00 92.06 435 TYR A N 1
ATOM 3472 C CA . TYR A 1 435 ? 5.837 7.062 -16.460 1.00 92.06 435 TYR A CA 1
ATOM 3473 C C . TYR A 1 435 ? 5.294 7.168 -15.034 1.00 92.06 435 TYR A C 1
ATOM 3475 O O . TYR A 1 435 ? 4.318 6.494 -14.707 1.00 92.06 435 TYR A O 1
ATOM 3483 N N . ASN A 1 436 ? 5.887 8.025 -14.200 1.00 86.94 436 ASN A N 1
ATOM 3484 C CA . ASN A 1 436 ? 5.542 8.203 -12.792 1.00 86.94 436 ASN A CA 1
ATOM 3485 C C . ASN A 1 436 ? 5.571 6.883 -11.992 1.00 86.94 436 ASN A C 1
ATOM 3487 O O . ASN A 1 436 ? 4.783 6.674 -11.067 1.00 86.94 436 ASN A O 1
ATOM 3491 N N . VAL A 1 437 ? 6.480 5.981 -12.375 1.00 87.12 437 VAL A N 1
ATOM 3492 C CA . VAL A 1 437 ? 6.714 4.685 -11.730 1.00 87.12 437 VAL A CA 1
ATOM 3493 C C . VAL A 1 437 ? 8.201 4.325 -11.761 1.00 87.12 437 VAL A C 1
ATOM 3495 O O . VAL A 1 437 ? 8.977 4.772 -12.614 1.00 87.12 437 VAL A O 1
ATOM 3498 N N . GLY A 1 438 ? 8.584 3.454 -10.833 1.00 86.75 438 GLY A N 1
ATOM 3499 C CA . GLY A 1 438 ? 9.950 2.975 -10.666 1.00 86.75 438 GLY A CA 1
ATOM 3500 C C . GLY A 1 438 ? 10.693 3.709 -9.554 1.00 86.75 438 GLY A C 1
ATOM 3501 O O . GLY A 1 438 ? 10.467 4.891 -9.306 1.00 86.75 438 GLY A O 1
ATOM 3502 N N . THR A 1 439 ? 11.584 2.987 -8.879 1.00 89.94 439 THR A N 1
ATOM 3503 C CA . THR A 1 439 ? 12.359 3.505 -7.747 1.00 89.94 439 THR A CA 1
ATOM 3504 C C . THR A 1 439 ? 13.840 3.480 -8.078 1.00 89.94 439 THR A C 1
ATOM 3506 O O . THR A 1 439 ? 14.395 2.436 -8.419 1.00 89.94 439 THR A O 1
ATOM 3509 N N . LYS A 1 440 ? 14.492 4.638 -7.964 1.00 90.62 440 LYS A N 1
ATOM 3510 C CA . LYS A 1 440 ? 15.931 4.788 -8.192 1.00 90.62 440 LYS A CA 1
ATOM 3511 C C . LYS A 1 440 ? 16.709 4.597 -6.892 1.00 90.62 440 LYS A C 1
ATOM 3513 O O . LYS A 1 440 ? 16.358 5.178 -5.869 1.00 90.62 440 LYS A O 1
ATOM 3518 N N . VAL A 1 441 ? 17.782 3.813 -6.953 1.00 90.06 441 VAL A N 1
ATOM 3519 C CA . VAL A 1 441 ? 18.643 3.466 -5.816 1.00 90.06 441 VAL A CA 1
ATOM 3520 C C . VAL A 1 441 ? 20.099 3.726 -6.179 1.00 90.06 441 VAL A C 1
ATOM 3522 O O . VAL A 1 441 ? 20.593 3.185 -7.164 1.00 90.06 441 VAL A O 1
ATOM 3525 N N . ASP A 1 442 ? 20.794 4.521 -5.366 1.00 89.50 442 ASP A N 1
ATOM 3526 C CA . ASP A 1 442 ? 22.250 4.675 -5.451 1.00 89.50 442 ASP A CA 1
ATOM 3527 C C . ASP A 1 442 ? 22.942 3.512 -4.726 1.00 89.50 442 ASP A C 1
ATOM 3529 O O . ASP A 1 442 ? 22.851 3.363 -3.501 1.00 89.50 442 ASP A O 1
ATOM 3533 N N . MET A 1 443 ? 23.660 2.683 -5.478 1.00 88.50 443 MET A N 1
ATOM 3534 C CA . MET A 1 443 ? 24.311 1.485 -4.952 1.00 88.50 443 MET A CA 1
ATOM 3535 C C . MET A 1 443 ? 25.581 1.774 -4.141 1.00 88.50 443 MET A C 1
ATOM 3537 O O . MET A 1 443 ? 26.041 0.894 -3.413 1.00 88.50 443 MET A O 1
ATOM 3541 N N . ILE A 1 444 ? 26.137 2.990 -4.188 1.00 84.75 444 ILE A N 1
ATOM 3542 C CA . ILE A 1 444 ? 27.362 3.345 -3.446 1.00 84.75 444 ILE A CA 1
ATOM 3543 C C . ILE A 1 444 ? 27.124 3.325 -1.932 1.00 84.75 444 ILE A C 1
ATOM 3545 O O . ILE A 1 444 ? 27.997 2.919 -1.160 1.00 84.75 444 ILE A O 1
ATOM 3549 N N . ASN A 1 445 ? 25.955 3.796 -1.501 1.00 79.75 445 ASN A N 1
ATOM 3550 C CA . ASN A 1 445 ? 25.617 3.973 -0.086 1.00 79.75 445 ASN A CA 1
ATOM 3551 C C . ASN A 1 445 ? 24.637 2.916 0.436 1.00 79.75 445 ASN A C 1
ATOM 3553 O O . ASN A 1 445 ? 24.301 2.911 1.621 1.00 79.75 445 ASN A O 1
ATOM 3557 N N . THR A 1 446 ? 24.192 2.017 -0.437 1.00 85.88 446 THR A N 1
ATOM 3558 C CA . THR A 1 446 ? 23.182 1.017 -0.116 1.00 85.88 446 THR A CA 1
ATOM 3559 C C . THR A 1 446 ? 23.818 -0.242 0.473 1.00 85.88 446 THR A C 1
ATOM 3561 O O . THR A 1 446 ? 24.773 -0.790 -0.073 1.00 85.88 446 THR A O 1
ATOM 3564 N N . THR A 1 447 ? 23.273 -0.711 1.596 1.00 87.62 447 THR A N 1
ATOM 3565 C CA . THR A 1 447 ? 23.697 -1.947 2.272 1.00 87.62 447 THR A CA 1
ATOM 3566 C C . THR A 1 447 ? 22.787 -3.120 1.915 1.00 87.62 447 THR A C 1
ATOM 3568 O O . THR A 1 447 ? 21.656 -2.918 1.454 1.00 87.62 447 THR A O 1
ATOM 3571 N N . LYS A 1 448 ? 23.206 -4.356 2.215 1.00 87.31 448 LYS A N 1
ATOM 3572 C CA . LYS A 1 448 ? 22.337 -5.545 2.097 1.00 87.31 448 LYS A CA 1
ATOM 3573 C C . LYS A 1 448 ? 21.006 -5.374 2.838 1.00 87.31 448 LYS A C 1
ATOM 3575 O O . LYS A 1 448 ? 19.951 -5.696 2.294 1.00 87.31 448 LYS A O 1
ATOM 3580 N N . ALA A 1 449 ? 21.051 -4.833 4.056 1.00 86.31 449 ALA A N 1
ATOM 3581 C CA . ALA A 1 449 ? 19.851 -4.569 4.850 1.00 86.31 449 ALA A CA 1
ATOM 3582 C C . ALA A 1 449 ? 18.963 -3.478 4.228 1.00 86.31 449 ALA A C 1
ATOM 3584 O O . ALA A 1 449 ? 17.747 -3.532 4.375 1.00 86.31 449 ALA A O 1
ATOM 3585 N N . GLY A 1 450 ? 19.549 -2.515 3.509 1.00 87.50 450 GLY A N 1
ATOM 3586 C CA . GLY A 1 450 ? 18.803 -1.510 2.752 1.00 87.50 450 GLY A CA 1
ATOM 3587 C C . GLY A 1 450 ? 18.056 -2.090 1.547 1.00 87.50 450 GLY A C 1
ATOM 3588 O O . GLY A 1 450 ? 16.930 -1.677 1.286 1.00 87.50 450 GLY A O 1
ATOM 3589 N N . LEU A 1 451 ? 18.630 -3.068 0.835 1.00 89.31 451 LEU A N 1
ATOM 3590 C CA . LEU A 1 451 ? 17.981 -3.690 -0.334 1.00 89.31 451 LEU A CA 1
ATOM 3591 C C . LEU A 1 451 ? 16.964 -4.765 0.025 1.00 89.31 451 LEU A C 1
ATOM 3593 O O . LEU A 1 451 ? 15.867 -4.756 -0.521 1.00 89.31 451 LEU A O 1
ATOM 3597 N N . ILE A 1 452 ? 17.326 -5.693 0.909 1.00 90.50 452 ILE A N 1
ATOM 3598 C CA . ILE A 1 452 ? 16.493 -6.858 1.253 1.00 90.50 452 ILE A CA 1
ATOM 3599 C C . ILE A 1 452 ? 15.617 -6.569 2.459 1.00 90.50 452 ILE A C 1
ATOM 3601 O O . ILE A 1 452 ? 14.442 -6.919 2.489 1.00 90.50 452 ILE A O 1
ATOM 3605 N N . GLY A 1 453 ? 16.187 -5.897 3.450 1.00 89.19 453 GLY A N 1
ATOM 3606 C CA . GLY A 1 453 ? 15.578 -5.713 4.752 1.00 89.19 453 GLY A CA 1
ATOM 3607 C C . GLY A 1 453 ? 16.402 -6.349 5.859 1.00 89.19 453 GLY A C 1
ATOM 3608 O O . GLY A 1 453 ? 17.410 -7.024 5.633 1.00 89.19 453 GLY A O 1
ATOM 3609 N N . GLY A 1 454 ? 15.973 -6.108 7.087 1.00 87.62 454 GLY A N 1
ATOM 3610 C CA . GLY A 1 454 ? 16.650 -6.589 8.279 1.00 87.62 454 GLY A CA 1
ATOM 3611 C C . GLY A 1 454 ? 15.699 -6.728 9.454 1.00 87.62 454 GLY A C 1
ATOM 3612 O O . GLY A 1 454 ? 14.572 -6.234 9.439 1.00 87.62 454 GLY A O 1
ATOM 3613 N N . SER A 1 455 ? 16.170 -7.413 10.489 1.00 82.25 455 SER A N 1
ATOM 3614 C CA . SER A 1 455 ? 15.438 -7.606 11.734 1.00 82.25 455 SER A CA 1
ATOM 3615 C C . SER A 1 455 ? 16.264 -7.074 12.891 1.00 82.25 455 SER A C 1
ATOM 3617 O O . SER A 1 455 ? 17.421 -7.458 13.041 1.00 82.25 455 SER A O 1
ATOM 3619 N N . ASN A 1 456 ? 15.658 -6.235 13.724 1.00 79.94 456 ASN A N 1
ATOM 3620 C CA . ASN A 1 456 ? 16.278 -5.690 14.931 1.00 79.94 456 ASN A CA 1
ATOM 3621 C C . ASN A 1 456 ? 15.406 -6.015 16.148 1.00 79.94 456 ASN A C 1
ATOM 3623 O O . ASN A 1 456 ? 14.202 -6.211 16.014 1.00 79.94 456 ASN A O 1
ATOM 3627 N N . SER A 1 457 ? 15.984 -6.055 17.350 1.00 74.19 457 SER A N 1
ATOM 3628 C CA . SER A 1 457 ? 15.174 -6.074 18.577 1.00 74.19 457 SER A CA 1
ATOM 3629 C C . SER A 1 457 ? 14.441 -4.735 18.725 1.00 74.19 457 SER A C 1
ATOM 3631 O O . SER A 1 457 ? 15.020 -3.677 18.455 1.00 74.19 457 SER A O 1
ATOM 3633 N N . ALA A 1 458 ? 13.176 -4.770 19.148 1.00 66.88 458 ALA A N 1
ATOM 3634 C CA . ALA A 1 458 ? 12.356 -3.584 19.394 1.00 66.88 458 ALA A CA 1
ATOM 3635 C C . ALA A 1 458 ? 12.702 -2.853 20.714 1.00 66.88 458 ALA A C 1
ATOM 3637 O O . ALA A 1 458 ? 11.997 -1.927 21.108 1.00 66.88 458 ALA A O 1
ATOM 3638 N N . GLY A 1 459 ? 13.800 -3.220 21.389 1.00 64.69 459 GLY A N 1
ATOM 3639 C CA . GLY A 1 459 ? 14.256 -2.610 22.643 1.00 64.69 459 GLY A CA 1
ATOM 3640 C C . GLY A 1 459 ? 14.069 -3.522 23.860 1.00 64.69 459 GLY A C 1
ATOM 3641 O O . GLY A 1 459 ? 13.842 -4.723 23.732 1.00 64.69 459 GLY A O 1
ATOM 3642 N N . LYS A 1 460 ? 14.205 -2.970 25.076 1.00 45.91 460 LYS A N 1
ATOM 3643 C CA . LYS A 1 460 ? 14.084 -3.753 26.320 1.00 45.91 460 LYS A CA 1
ATOM 3644 C C . LYS A 1 460 ? 12.648 -4.253 26.511 1.00 45.91 460 LYS A C 1
ATOM 3646 O O . LYS A 1 460 ? 11.773 -3.464 26.843 1.00 45.91 460 LYS A O 1
ATOM 3651 N N . GLY A 1 461 ? 12.455 -5.565 26.380 1.00 53.78 461 GLY A N 1
ATOM 3652 C CA . GLY A 1 461 ? 11.180 -6.242 26.638 1.00 53.78 461 GLY A CA 1
ATOM 3653 C C . GLY A 1 461 ? 10.222 -6.301 25.445 1.00 53.78 461 GLY A C 1
ATOM 3654 O O . GLY A 1 461 ? 9.134 -6.833 25.611 1.00 53.78 461 GLY A O 1
ATOM 3655 N N . GLY A 1 462 ? 10.621 -5.785 24.277 1.00 60.41 462 GLY A N 1
ATOM 3656 C CA . GLY A 1 462 ? 9.880 -5.948 23.024 1.00 60.41 462 GLY A CA 1
ATOM 3657 C C . GLY A 1 462 ? 10.457 -7.077 22.170 1.00 60.41 462 GLY A C 1
ATOM 3658 O O . GLY A 1 462 ? 11.656 -7.373 22.244 1.00 60.41 462 GLY A O 1
ATOM 3659 N N . GLY A 1 463 ? 9.607 -7.691 21.356 1.00 68.94 463 GLY A N 1
ATOM 3660 C CA . GLY A 1 463 ? 9.952 -8.686 20.352 1.00 68.94 463 GLY A CA 1
ATOM 3661 C C . GLY A 1 463 ? 10.820 -8.124 19.226 1.00 68.94 463 GLY A C 1
ATOM 3662 O O . GLY A 1 463 ? 11.471 -7.079 19.339 1.00 68.94 463 GLY A O 1
ATOM 3663 N N . TYR A 1 464 ? 10.884 -8.844 18.110 1.00 75.31 464 TYR A N 1
ATOM 3664 C CA . TYR A 1 464 ? 11.632 -8.380 16.947 1.00 75.31 464 TYR A CA 1
ATOM 3665 C C . TYR A 1 464 ? 10.774 -7.454 16.086 1.00 75.31 464 TYR A C 1
ATOM 3667 O O . TYR A 1 464 ? 9.563 -7.626 15.952 1.00 75.31 464 TYR A O 1
ATOM 3675 N N . GLN A 1 465 ? 11.431 -6.457 15.499 1.00 82.19 465 GLN A N 1
ATOM 3676 C CA . GLN A 1 465 ? 10.868 -5.607 14.463 1.00 82.19 465 GLN A CA 1
ATOM 3677 C C . GLN A 1 465 ? 11.527 -5.948 13.131 1.00 82.19 465 GLN A C 1
ATOM 3679 O O . GLN A 1 465 ? 12.758 -5.979 13.010 1.00 82.19 465 GLN A O 1
ATOM 3684 N N . THR A 1 466 ? 10.697 -6.183 12.125 1.00 84.06 466 THR A N 1
ATOM 3685 C CA . THR A 1 466 ? 11.137 -6.494 10.770 1.00 84.06 466 THR A CA 1
ATOM 3686 C C . THR A 1 466 ? 11.010 -5.283 9.895 1.00 84.06 466 THR A C 1
ATOM 3688 O O . THR A 1 466 ? 9.907 -4.768 9.780 1.00 84.06 466 THR A O 1
ATOM 3691 N N . ARG A 1 467 ? 12.080 -4.879 9.218 1.00 87.56 467 ARG A N 1
ATOM 3692 C CA . ARG A 1 467 ? 12.039 -3.815 8.219 1.00 87.56 467 ARG A CA 1
ATOM 3693 C C . ARG A 1 467 ? 12.281 -4.399 6.835 1.00 87.56 467 ARG A C 1
ATOM 3695 O O . ARG A 1 467 ? 13.342 -4.981 6.615 1.00 87.56 467 ARG A O 1
ATOM 3702 N N . ALA A 1 468 ? 11.333 -4.221 5.920 1.00 88.38 468 ALA A N 1
ATOM 3703 C CA . ALA A 1 468 ? 11.530 -4.562 4.514 1.00 88.38 468 ALA A CA 1
ATOM 3704 C C . ALA A 1 468 ? 12.520 -3.590 3.849 1.00 88.38 468 ALA A C 1
ATOM 3706 O O . ALA A 1 468 ? 12.530 -2.393 4.148 1.00 88.38 468 ALA A O 1
ATOM 3707 N N . GLY A 1 469 ? 13.372 -4.117 2.970 1.00 90.31 469 GLY A N 1
ATOM 3708 C CA . GLY A 1 469 ? 14.281 -3.319 2.149 1.00 90.31 469 GLY A CA 1
ATOM 3709 C C . GLY A 1 469 ? 13.625 -2.825 0.862 1.00 90.31 469 GLY A C 1
ATOM 3710 O O . GLY A 1 469 ? 12.460 -3.105 0.586 1.00 90.31 469 GLY A O 1
ATOM 3711 N N . ILE A 1 470 ? 14.384 -2.098 0.047 1.00 90.38 470 ILE A N 1
ATOM 3712 C CA . ILE A 1 470 ? 13.874 -1.446 -1.165 1.00 90.38 470 ILE A CA 1
ATOM 3713 C C . ILE A 1 470 ? 13.288 -2.447 -2.173 1.00 90.38 470 ILE A C 1
ATOM 3715 O O . ILE A 1 470 ? 12.262 -2.144 -2.776 1.00 90.38 470 ILE A O 1
ATOM 3719 N N . LEU A 1 471 ? 13.887 -3.626 -2.360 1.00 92.19 471 LEU A N 1
ATOM 3720 C CA . LEU A 1 471 ? 13.414 -4.597 -3.356 1.00 92.19 471 LEU A CA 1
ATOM 3721 C C . LEU A 1 471 ? 12.025 -5.171 -3.022 1.00 92.19 471 LEU A C 1
ATOM 3723 O O . LEU A 1 471 ? 11.121 -4.986 -3.842 1.00 92.19 471 LEU A O 1
ATOM 3727 N N . PRO A 1 472 ? 11.787 -5.767 -1.832 1.00 91.75 472 PRO A N 1
ATOM 3728 C CA . PRO A 1 472 ? 10.453 -6.255 -1.486 1.00 91.75 472 PRO A CA 1
ATOM 3729 C C . PRO A 1 472 ? 9.425 -5.123 -1.375 1.00 91.75 472 PRO A C 1
ATOM 3731 O O . PRO A 1 472 ? 8.274 -5.296 -1.761 1.00 91.75 472 PRO A O 1
ATOM 3734 N N . MET A 1 473 ? 9.834 -3.923 -0.947 1.00 87.88 473 MET A N 1
ATOM 3735 C CA . MET A 1 473 ? 8.960 -2.740 -0.950 1.00 87.88 473 MET A CA 1
ATOM 3736 C C . MET A 1 473 ? 8.524 -2.317 -2.363 1.00 87.88 473 MET A C 1
ATOM 3738 O O . MET A 1 473 ? 7.496 -1.667 -2.528 1.00 87.88 473 MET A O 1
ATOM 3742 N N . ASN A 1 474 ? 9.281 -2.681 -3.395 1.00 89.12 474 ASN A N 1
ATOM 3743 C CA . ASN A 1 474 ? 8.966 -2.378 -4.790 1.00 89.12 474 ASN A CA 1
ATOM 3744 C C . ASN A 1 474 ? 8.501 -3.612 -5.572 1.00 89.12 474 ASN A C 1
ATOM 3746 O O . ASN A 1 474 ? 8.563 -3.607 -6.805 1.00 89.12 474 ASN A O 1
ATOM 3750 N N . HIS A 1 475 ? 8.063 -4.673 -4.887 1.00 90.38 475 HIS A N 1
ATOM 3751 C CA . HIS A 1 475 ? 7.519 -5.867 -5.531 1.00 90.38 475 HIS A CA 1
ATOM 3752 C C . HIS A 1 475 ? 6.406 -5.509 -6.536 1.00 90.38 475 HIS A C 1
ATOM 3754 O O . HIS A 1 475 ? 5.582 -4.630 -6.273 1.00 90.38 475 HIS A O 1
ATOM 3760 N N . GLY A 1 476 ? 6.430 -6.133 -7.719 1.00 88.19 476 GLY A N 1
ATOM 3761 C CA . GLY A 1 476 ? 5.534 -5.807 -8.840 1.00 88.19 476 GLY A CA 1
ATOM 3762 C C . GLY A 1 476 ? 5.985 -4.606 -9.685 1.00 88.19 476 GLY A C 1
ATOM 3763 O O . GLY A 1 476 ? 5.466 -4.380 -10.777 1.00 88.19 476 GLY A O 1
ATOM 3764 N N . GLY A 1 477 ? 6.953 -3.826 -9.195 1.00 90.25 477 GLY A N 1
ATOM 3765 C CA . GLY A 1 477 ? 7.423 -2.589 -9.812 1.00 90.25 477 GLY A CA 1
ATOM 3766 C C . GLY A 1 477 ? 8.764 -2.704 -10.538 1.00 90.25 477 GLY A C 1
ATOM 3767 O O . GLY A 1 477 ? 9.215 -3.790 -10.910 1.00 90.25 477 GLY A O 1
ATOM 3768 N N . LEU A 1 478 ? 9.406 -1.549 -10.733 1.00 93.69 478 LEU A N 1
ATOM 3769 C CA . LEU A 1 478 ? 10.719 -1.414 -11.364 1.00 93.69 478 LEU A CA 1
ATOM 3770 C C . LEU A 1 478 ? 11.716 -0.752 -10.408 1.00 93.69 478 LEU A C 1
ATOM 3772 O O . LEU A 1 478 ? 11.385 0.231 -9.746 1.00 93.69 478 LEU A O 1
ATOM 3776 N N . VAL A 1 479 ? 12.943 -1.264 -10.356 1.00 94.81 479 VAL A N 1
ATOM 3777 C CA . VAL A 1 479 ? 14.036 -0.706 -9.553 1.00 94.81 479 VAL A CA 1
ATOM 3778 C C . VAL A 1 479 ? 15.227 -0.373 -10.452 1.00 94.81 479 VAL A C 1
ATOM 3780 O O . VAL A 1 479 ? 15.752 -1.235 -11.156 1.00 94.81 479 VAL A O 1
ATOM 3783 N N . ILE A 1 480 ? 15.668 0.884 -10.418 1.00 95.56 480 ILE A N 1
ATOM 3784 C CA . ILE A 1 480 ? 16.855 1.368 -11.130 1.00 95.56 480 ILE A CA 1
ATOM 3785 C C . ILE A 1 480 ? 18.026 1.351 -10.148 1.00 95.56 480 ILE A C 1
ATOM 3787 O O . ILE A 1 480 ? 18.017 2.092 -9.165 1.00 95.56 480 ILE A O 1
ATOM 3791 N N . LEU A 1 481 ? 19.030 0.518 -10.411 1.00 93.94 481 LEU A N 1
ATOM 3792 C CA . LEU A 1 481 ? 20.231 0.383 -9.584 1.00 93.94 481 LEU A CA 1
ATOM 3793 C C . LEU A 1 481 ? 21.356 1.219 -10.204 1.00 93.94 481 LEU A C 1
ATOM 3795 O O . LEU A 1 481 ? 22.043 0.774 -11.125 1.00 93.94 481 LEU A O 1
ATOM 3799 N N . GLU A 1 482 ? 21.522 2.449 -9.731 1.00 91.81 482 GLU A N 1
ATOM 3800 C CA . GLU A 1 482 ? 22.537 3.375 -10.228 1.00 91.81 482 GLU A CA 1
ATOM 3801 C C . GLU A 1 482 ? 23.905 3.108 -9.584 1.00 91.81 482 GLU A C 1
ATOM 3803 O O . GLU A 1 482 ? 24.001 2.719 -8.422 1.00 91.81 482 GLU A O 1
ATOM 3808 N N . GLU A 1 483 ? 24.973 3.324 -10.358 1.00 88.56 483 GLU A N 1
ATOM 3809 C CA . GLU A 1 483 ? 26.364 3.108 -9.940 1.00 88.56 483 GLU A CA 1
ATOM 3810 C C . GLU A 1 483 ? 26.623 1.671 -9.453 1.00 88.56 483 GLU A C 1
ATOM 3812 O O . GLU A 1 483 ? 27.413 1.428 -8.542 1.00 88.56 483 GLU A O 1
ATOM 3817 N N . PHE A 1 484 ? 25.988 0.696 -10.113 1.00 89.75 484 PHE A N 1
ATOM 3818 C CA . PHE A 1 484 ? 25.959 -0.707 -9.687 1.00 89.75 484 PHE A CA 1
ATOM 3819 C C . PHE A 1 484 ? 27.345 -1.308 -9.385 1.00 89.75 484 PHE A C 1
ATOM 3821 O O . PHE A 1 484 ? 27.564 -1.869 -8.314 1.00 89.75 484 PHE A O 1
ATOM 3828 N N . GLY A 1 485 ? 28.318 -1.131 -10.282 1.00 83.81 485 GLY A N 1
ATOM 3829 C CA . GLY A 1 485 ? 29.697 -1.610 -10.123 1.00 83.81 485 GLY A CA 1
ATOM 3830 C C . GLY A 1 485 ? 30.505 -0.946 -8.999 1.00 83.81 485 GLY A C 1
ATOM 3831 O O . GLY A 1 485 ? 31.613 -1.393 -8.710 1.00 83.81 485 GLY A O 1
ATOM 3832 N N . LYS A 1 486 ? 29.981 0.106 -8.357 1.00 84.31 486 LYS A N 1
ATOM 3833 C CA . LYS A 1 486 ? 30.594 0.770 -7.193 1.00 84.31 486 LYS A CA 1
ATOM 3834 C C . LYS A 1 486 ? 29.972 0.334 -5.863 1.00 84.31 486 LYS A C 1
ATOM 3836 O O . LYS A 1 486 ? 30.289 0.925 -4.828 1.00 84.31 486 LYS A O 1
ATOM 3841 N N . ALA A 1 487 ? 29.098 -0.672 -5.869 1.00 83.00 487 ALA A N 1
ATOM 3842 C CA . ALA A 1 487 ? 28.528 -1.206 -4.643 1.00 83.00 487 ALA A CA 1
ATOM 3843 C C . ALA A 1 487 ? 29.632 -1.673 -3.676 1.00 83.00 487 ALA A C 1
ATOM 3845 O O . ALA A 1 487 ? 30.560 -2.386 -4.059 1.00 83.00 487 ALA A O 1
ATOM 3846 N N . ARG A 1 488 ? 29.537 -1.252 -2.408 1.00 70.19 488 ARG A N 1
ATOM 3847 C CA . ARG A 1 488 ? 30.572 -1.517 -1.388 1.00 70.19 488 ARG A CA 1
ATOM 3848 C C . ARG A 1 488 ? 30.621 -2.977 -0.946 1.00 70.19 488 ARG A C 1
ATOM 3850 O O . ARG A 1 488 ? 31.685 -3.480 -0.594 1.00 70.19 488 ARG A O 1
ATOM 3857 N N . GLU A 1 489 ? 29.469 -3.636 -0.906 1.00 72.56 489 GLU A N 1
ATOM 3858 C CA . GLU A 1 489 ? 29.340 -5.007 -0.420 1.00 72.56 489 GLU A CA 1
ATOM 3859 C C . GLU A 1 489 ? 29.560 -6.011 -1.562 1.00 72.56 489 GLU A C 1
ATOM 3861 O O . GLU A 1 489 ? 28.745 -6.126 -2.473 1.00 72.56 489 GLU A O 1
ATOM 3866 N N . HIS A 1 490 ? 30.650 -6.782 -1.500 1.00 65.62 490 HIS A N 1
ATOM 3867 C CA . HIS A 1 490 ? 31.010 -7.753 -2.545 1.00 65.62 490 HIS A CA 1
ATOM 3868 C C . HIS A 1 490 ? 29.961 -8.854 -2.783 1.00 65.62 490 HIS A C 1
ATOM 3870 O O . HIS A 1 490 ? 29.899 -9.415 -3.872 1.00 65.62 490 HIS A O 1
ATOM 3876 N N . ASN A 1 491 ? 29.140 -9.173 -1.784 1.00 79.25 491 ASN A N 1
ATOM 3877 C CA . ASN A 1 491 ? 28.108 -10.211 -1.851 1.00 79.25 491 ASN A CA 1
ATOM 3878 C C . ASN A 1 491 ? 26.742 -9.693 -2.335 1.00 79.25 491 ASN A C 1
ATOM 3880 O O . ASN A 1 491 ? 25.794 -10.473 -2.408 1.00 79.25 491 ASN A O 1
ATOM 3884 N N . ILE A 1 492 ? 26.616 -8.403 -2.663 1.00 83.50 492 ILE A N 1
ATOM 3885 C CA . ILE A 1 492 ? 25.347 -7.814 -3.110 1.00 83.50 492 ILE A CA 1
ATOM 3886 C C . ILE A 1 492 ? 24.890 -8.404 -4.450 1.00 83.50 492 ILE A C 1
ATOM 3888 O O . ILE A 1 492 ? 23.699 -8.584 -4.667 1.00 83.50 492 ILE A O 1
ATOM 3892 N N . ILE A 1 493 ? 25.838 -8.757 -5.325 1.00 85.31 493 ILE A N 1
ATOM 3893 C CA . ILE A 1 493 ? 25.557 -9.349 -6.638 1.00 85.31 493 ILE A CA 1
ATOM 3894 C C . ILE A 1 493 ? 25.012 -10.770 -6.460 1.00 85.31 493 ILE A C 1
ATOM 3896 O O . ILE A 1 493 ? 23.951 -11.080 -6.989 1.00 85.31 493 ILE A O 1
ATOM 3900 N N . ASP A 1 494 ? 25.683 -11.594 -5.645 1.00 86.75 494 ASP A N 1
ATOM 3901 C CA . ASP A 1 494 ? 25.237 -12.961 -5.332 1.00 86.75 494 ASP A CA 1
ATOM 3902 C C . ASP A 1 494 ? 23.822 -12.947 -4.707 1.00 86.75 494 ASP A C 1
ATOM 3904 O O . ASP A 1 494 ? 22.969 -13.769 -5.037 1.00 86.75 494 ASP A O 1
ATOM 3908 N N . LEU A 1 495 ? 23.537 -11.957 -3.858 1.00 87.19 495 LEU A N 1
ATOM 3909 C CA . LEU A 1 495 ? 22.222 -11.756 -3.252 1.00 87.19 495 LEU A CA 1
ATOM 3910 C C . LEU A 1 495 ? 21.145 -11.361 -4.275 1.00 87.19 495 LEU A C 1
ATOM 3912 O O . LEU A 1 495 ? 20.035 -11.885 -4.243 1.00 87.19 495 LEU A O 1
ATOM 3916 N N . LEU A 1 496 ? 21.455 -10.440 -5.188 1.00 88.50 496 LEU A N 1
ATOM 3917 C CA . LEU A 1 496 ? 20.531 -10.026 -6.248 1.00 88.50 496 LEU A CA 1
ATOM 3918 C C . LEU A 1 496 ? 20.232 -11.164 -7.228 1.00 88.50 496 LEU A C 1
ATOM 3920 O O . LEU A 1 496 ? 19.106 -11.253 -7.721 1.00 88.50 496 LEU A O 1
ATOM 3924 N N . THR A 1 497 ? 21.213 -12.034 -7.475 1.00 87.75 497 THR A N 1
ATOM 3925 C CA . THR A 1 497 ? 21.066 -13.279 -8.238 1.00 87.75 497 THR A CA 1
ATOM 3926 C C . THR A 1 497 ? 20.089 -14.247 -7.560 1.00 87.75 497 THR A C 1
ATOM 3928 O O . THR A 1 497 ? 19.214 -14.815 -8.226 1.00 87.75 497 THR A O 1
ATOM 3931 N N . GLU A 1 498 ? 20.195 -14.422 -6.240 1.00 88.69 498 GLU A N 1
ATOM 3932 C CA . GLU A 1 498 ? 19.284 -15.270 -5.457 1.00 88.69 498 GLU A CA 1
ATOM 3933 C C . GLU A 1 498 ? 17.845 -14.736 -5.497 1.00 88.69 498 GLU A C 1
ATOM 3935 O O . GLU A 1 498 ? 16.907 -15.487 -5.791 1.00 88.69 498 GLU A O 1
ATOM 3940 N N . VAL A 1 499 ? 17.669 -13.431 -5.263 1.00 91.00 499 VAL A N 1
ATOM 3941 C CA . VAL A 1 499 ? 16.350 -12.780 -5.303 1.00 91.00 499 VAL A CA 1
ATOM 3942 C C . VAL A 1 499 ? 15.740 -12.884 -6.695 1.00 91.00 499 VAL A C 1
ATOM 3944 O O . VAL A 1 499 ? 14.565 -13.221 -6.804 1.00 91.00 499 VAL A O 1
ATOM 3947 N N . LYS A 1 500 ? 16.529 -12.690 -7.765 1.00 87.31 500 LYS A N 1
ATOM 3948 C CA . LYS A 1 500 ? 16.040 -12.878 -9.139 1.00 87.31 500 LYS A CA 1
ATOM 3949 C C . LYS A 1 500 ? 15.489 -14.278 -9.354 1.00 87.31 500 LYS A C 1
ATOM 3951 O O . LYS A 1 500 ? 14.436 -14.442 -9.950 1.00 87.31 500 LYS A O 1
ATOM 3956 N N . SER A 1 501 ? 16.240 -15.280 -8.913 1.00 86.19 501 SER A N 1
ATOM 3957 C CA . SER A 1 501 ? 15.937 -16.677 -9.221 1.00 86.19 501 SER A CA 1
ATOM 3958 C C . SER A 1 501 ? 14.731 -17.186 -8.438 1.00 86.19 501 SER A C 1
ATOM 3960 O O . SER A 1 501 ? 13.995 -18.035 -8.926 1.00 86.19 501 SER A O 1
ATOM 3962 N N . SER A 1 502 ? 14.557 -16.693 -7.212 1.00 89.94 502 SER A N 1
ATOM 3963 C CA . SER A 1 502 ? 13.496 -17.136 -6.307 1.00 89.94 502 SER A CA 1
ATOM 3964 C C . SER A 1 502 ? 12.256 -16.247 -6.323 1.00 89.94 502 SER A C 1
ATOM 3966 O O . SER A 1 502 ? 11.203 -16.694 -5.881 1.00 89.94 502 SER A O 1
ATOM 3968 N N . GLY A 1 503 ? 12.381 -14.993 -6.764 1.00 91.44 503 GLY A N 1
ATOM 3969 C CA . GLY A 1 503 ? 11.339 -13.978 -6.624 1.00 91.44 503 GLY A CA 1
ATOM 3970 C C . GLY A 1 503 ? 11.103 -13.523 -5.180 1.00 91.44 503 GLY A C 1
ATOM 3971 O O . GLY A 1 503 ? 10.108 -12.852 -4.911 1.00 91.44 503 GLY A O 1
ATOM 3972 N N . VAL A 1 504 ? 11.988 -13.883 -4.241 1.00 92.44 504 VAL A N 1
ATOM 3973 C CA . VAL A 1 504 ? 11.785 -13.701 -2.798 1.00 92.44 504 VAL A CA 1
ATOM 3974 C C . VAL A 1 504 ? 13.023 -13.093 -2.142 1.00 92.44 504 VAL A C 1
ATOM 3976 O O . VAL A 1 504 ? 14.147 -13.564 -2.305 1.00 92.44 504 VAL A O 1
ATOM 3979 N N . ALA A 1 505 ? 12.803 -12.062 -1.333 1.00 92.19 505 ALA A N 1
ATOM 3980 C CA . ALA A 1 505 ? 13.780 -11.478 -0.429 1.00 92.19 505 ALA A CA 1
ATOM 3981 C C . ALA A 1 505 ? 13.719 -12.202 0.926 1.00 92.19 505 ALA A C 1
ATOM 3983 O O . ALA A 1 505 ? 12.732 -12.097 1.655 1.00 92.19 505 ALA A O 1
ATOM 3984 N N . ARG A 1 506 ? 14.775 -12.950 1.268 1.00 89.88 506 ARG A N 1
ATOM 3985 C CA . ARG A 1 506 ? 14.836 -13.758 2.498 1.00 89.88 506 ARG A CA 1
ATOM 3986 C C . ARG A 1 506 ? 15.561 -13.019 3.622 1.00 89.88 506 ARG A C 1
ATOM 3988 O O . ARG A 1 506 ? 16.712 -12.604 3.471 1.00 89.88 506 ARG A O 1
ATOM 3995 N N . ILE A 1 507 ? 14.912 -12.911 4.778 1.00 87.88 507 ILE A N 1
ATOM 3996 C CA . ILE A 1 507 ? 15.488 -12.381 6.019 1.00 87.88 507 ILE A CA 1
ATOM 3997 C C . ILE A 1 507 ? 15.593 -13.532 7.025 1.00 87.88 507 ILE A C 1
ATOM 3999 O O . ILE A 1 507 ? 14.619 -13.906 7.680 1.00 87.88 507 ILE A O 1
ATOM 4003 N N . THR A 1 508 ? 16.790 -14.103 7.157 1.00 82.38 508 THR A N 1
ATOM 4004 C CA . THR A 1 508 ? 17.075 -15.184 8.113 1.00 82.38 508 THR A CA 1
ATOM 4005 C C . THR A 1 508 ? 17.328 -14.635 9.518 1.00 82.38 508 THR A C 1
ATOM 4007 O O . THR A 1 508 ? 18.080 -13.674 9.695 1.00 82.38 508 THR A O 1
ATOM 4010 N N . ARG A 1 509 ? 16.739 -15.274 10.532 1.00 75.31 509 ARG A N 1
ATOM 4011 C CA . ARG A 1 509 ? 16.918 -14.984 11.961 1.00 75.31 509 ARG A CA 1
ATOM 4012 C C . ARG A 1 509 ? 17.292 -16.247 12.726 1.00 75.31 509 ARG A C 1
ATOM 4014 O O . ARG A 1 509 ? 17.172 -17.359 12.225 1.00 75.31 509 ARG A O 1
ATOM 4021 N N . VAL A 1 510 ? 17.656 -16.065 13.995 1.00 68.69 510 VAL A N 1
ATOM 4022 C CA . VAL A 1 510 ? 17.855 -17.177 14.938 1.00 68.69 510 VAL A CA 1
ATOM 4023 C C . VAL A 1 510 ? 16.556 -17.964 15.169 1.00 68.69 510 VAL A C 1
ATOM 4025 O O . VAL A 1 510 ? 16.602 -19.174 15.348 1.00 68.69 510 VAL A O 1
ATOM 4028 N N . ASN A 1 511 ? 15.398 -17.295 15.150 1.00 67.81 511 ASN A N 1
ATOM 4029 C CA . ASN A 1 511 ? 14.089 -17.891 15.437 1.00 67.81 511 ASN A CA 1
ATOM 4030 C C . ASN A 1 511 ? 13.302 -18.337 14.191 1.00 67.81 511 ASN A C 1
ATOM 4032 O O . ASN A 1 511 ? 12.173 -18.797 14.332 1.00 67.81 511 ASN A O 1
ATOM 4036 N N . GLY A 1 512 ? 13.864 -18.203 12.988 1.00 74.00 512 GLY A N 1
ATOM 4037 C CA . GLY A 1 512 ? 13.192 -18.593 11.752 1.00 74.00 512 GLY A CA 1
ATOM 4038 C C . GLY A 1 512 ? 13.584 -17.734 10.558 1.00 74.00 512 GLY A C 1
ATOM 4039 O O . GLY A 1 512 ? 14.426 -16.843 10.648 1.00 74.00 512 GLY A O 1
ATOM 4040 N N . GLN A 1 513 ? 12.965 -18.014 9.420 1.00 82.62 513 GLN A N 1
ATOM 4041 C CA . GLN A 1 513 ? 13.184 -17.288 8.179 1.00 82.62 513 GLN A CA 1
ATOM 4042 C C . GLN A 1 513 ? 11.901 -16.566 7.783 1.00 82.62 513 GLN A C 1
ATOM 4044 O O . GLN A 1 513 ? 10.825 -17.159 7.833 1.00 82.62 513 GLN A O 1
ATOM 4049 N N . LEU A 1 514 ? 12.027 -15.298 7.396 1.00 84.31 514 LEU A N 1
ATOM 4050 C CA . LEU A 1 514 ? 10.941 -14.545 6.789 1.00 84.31 514 LEU A CA 1
ATOM 4051 C C . LEU A 1 514 ? 11.208 -14.381 5.296 1.00 84.31 514 LEU A C 1
ATOM 4053 O O . LEU A 1 514 ? 12.263 -13.883 4.906 1.00 84.31 514 LEU A O 1
ATOM 4057 N N . ASP A 1 515 ? 10.219 -14.754 4.497 1.00 89.50 515 ASP A N 1
ATOM 4058 C CA . ASP A 1 515 ? 10.230 -14.630 3.048 1.00 89.50 515 ASP A CA 1
ATOM 4059 C C . ASP A 1 515 ? 9.304 -13.476 2.643 1.00 89.50 515 ASP A C 1
ATOM 4061 O O . ASP A 1 515 ? 8.119 -13.479 2.975 1.00 89.50 515 ASP A O 1
ATOM 4065 N N . LEU A 1 516 ? 9.850 -12.479 1.947 1.00 89.75 516 LEU A N 1
ATOM 4066 C CA . LEU A 1 516 ? 9.097 -11.348 1.406 1.00 89.75 516 LEU A CA 1
ATOM 4067 C C . LEU A 1 516 ? 9.060 -11.441 -0.128 1.00 89.75 516 LEU A C 1
ATOM 4069 O O . LEU A 1 516 ? 10.127 -11.576 -0.733 1.00 89.75 516 LEU A O 1
ATOM 4073 N N . PRO A 1 517 ? 7.889 -11.342 -0.782 1.00 90.88 517 PRO A N 1
ATOM 4074 C CA . PRO A 1 517 ? 7.811 -11.261 -2.240 1.00 90.88 517 PRO A CA 1
ATOM 4075 C C . PRO A 1 517 ? 8.656 -10.103 -2.779 1.00 90.88 517 PRO A C 1
ATOM 4077 O O . PRO A 1 517 ? 8.638 -9.003 -2.230 1.00 90.88 517 PRO A O 1
ATOM 4080 N N . SER A 1 518 ? 9.442 -10.355 -3.825 1.00 93.75 518 SER A N 1
ATOM 4081 C CA . SER A 1 518 ? 10.422 -9.397 -4.348 1.00 93.75 518 SER A CA 1
ATOM 4082 C C . SER A 1 518 ? 10.733 -9.617 -5.831 1.00 93.75 518 SER A C 1
ATOM 4084 O O . SER A 1 518 ? 11.877 -9.506 -6.270 1.00 93.75 518 SER A O 1
ATOM 4086 N N . ILE A 1 519 ? 9.715 -9.923 -6.628 1.00 93.69 519 ILE A N 1
ATOM 4087 C CA . ILE A 1 519 ? 9.832 -9.876 -8.088 1.00 93.69 519 ILE A CA 1
ATOM 4088 C C . ILE A 1 519 ? 9.806 -8.407 -8.519 1.00 93.69 519 ILE A C 1
ATOM 4090 O O . ILE A 1 519 ? 8.842 -7.695 -8.222 1.00 93.69 519 ILE A O 1
ATOM 4094 N N . ASN A 1 520 ? 10.863 -7.953 -9.195 1.00 93.50 520 ASN A N 1
ATOM 4095 C CA . ASN A 1 520 ? 11.019 -6.583 -9.681 1.00 93.50 520 ASN A CA 1
ATOM 4096 C C . ASN A 1 520 ? 11.603 -6.590 -11.098 1.00 93.50 520 ASN A C 1
ATOM 4098 O O . ASN A 1 520 ? 12.543 -7.340 -11.374 1.00 93.50 520 ASN A O 1
ATOM 4102 N N . ARG A 1 521 ? 11.142 -5.668 -11.946 1.00 94.75 521 ARG A N 1
ATOM 4103 C CA . ARG A 1 521 ? 11.875 -5.263 -13.154 1.00 94.75 521 ARG A CA 1
ATOM 4104 C C . ARG A 1 521 ? 13.118 -4.493 -12.719 1.00 94.75 521 ARG A C 1
ATOM 4106 O O . ARG A 1 521 ? 13.027 -3.682 -11.793 1.00 94.75 521 ARG A O 1
ATOM 4113 N N . ARG A 1 522 ? 14.277 -4.719 -13.329 1.00 95.19 522 ARG A N 1
ATOM 4114 C CA . ARG A 1 522 ? 15.531 -4.096 -12.882 1.00 95.19 522 ARG A CA 1
ATOM 4115 C C . ARG A 1 522 ? 16.341 -3.525 -14.032 1.00 95.19 522 ARG A C 1
ATOM 4117 O O . ARG A 1 522 ? 16.517 -4.155 -15.068 1.00 95.19 522 ARG A O 1
ATOM 4124 N N . ILE A 1 523 ? 16.835 -2.310 -13.811 1.00 96.75 523 ILE A N 1
ATOM 4125 C CA . ILE A 1 523 ? 17.755 -1.622 -14.715 1.00 96.75 523 ILE A CA 1
ATOM 4126 C C . ILE A 1 523 ? 19.006 -1.287 -13.911 1.00 96.75 523 ILE A C 1
ATOM 4128 O O . ILE A 1 523 ? 19.018 -0.331 -13.133 1.00 96.75 523 ILE A O 1
ATOM 4132 N N . ALA A 1 524 ? 20.057 -2.086 -14.068 1.00 95.31 524 ALA A N 1
ATOM 4133 C CA . ALA A 1 524 ? 21.355 -1.811 -13.470 1.00 95.31 524 ALA A CA 1
ATOM 4134 C C . ALA A 1 524 ? 22.165 -0.889 -14.386 1.00 95.31 524 ALA A C 1
ATOM 4136 O O . ALA A 1 524 ? 22.440 -1.224 -15.536 1.00 95.31 524 ALA A O 1
ATOM 4137 N N . ILE A 1 525 ? 22.569 0.273 -13.880 1.00 95.00 525 ILE A N 1
ATOM 4138 C CA . ILE A 1 525 ? 23.336 1.270 -14.631 1.00 95.00 525 ILE A CA 1
ATOM 4139 C C . ILE A 1 525 ? 24.712 1.392 -14.004 1.00 95.00 525 ILE A C 1
ATOM 4141 O O . ILE A 1 525 ? 24.847 1.644 -12.804 1.00 95.00 525 ILE A O 1
ATOM 4145 N N . THR A 1 526 ? 25.761 1.253 -14.811 1.00 92.19 526 THR A N 1
ATOM 4146 C CA . THR A 1 526 ? 27.116 1.398 -14.291 1.00 92.19 526 THR A CA 1
ATOM 4147 C C . THR A 1 526 ? 28.133 1.869 -15.317 1.00 92.19 526 THR A C 1
ATOM 4149 O O . THR A 1 526 ? 27.913 1.856 -16.528 1.00 92.19 526 THR A O 1
ATOM 4152 N N . ASN A 1 527 ? 29.261 2.323 -14.789 1.00 90.06 527 ASN A N 1
ATOM 4153 C CA . ASN A 1 527 ? 30.477 2.538 -15.549 1.00 90.06 527 ASN A CA 1
ATOM 4154 C C . ASN A 1 527 ? 31.331 1.259 -15.483 1.00 90.06 527 ASN A C 1
ATOM 4156 O O . ASN A 1 527 ? 31.145 0.453 -14.566 1.00 90.06 527 ASN A O 1
ATOM 4160 N N . PRO A 1 528 ? 32.293 1.069 -16.400 1.00 87.25 528 PRO A N 1
ATOM 4161 C CA . PRO A 1 528 ? 33.323 0.053 -16.221 1.00 87.25 528 PRO A CA 1
ATOM 4162 C C . PRO A 1 528 ? 34.028 0.190 -14.866 1.00 87.25 528 PRO A C 1
ATOM 4164 O O . PRO A 1 528 ? 34.018 1.253 -14.235 1.00 87.25 528 PRO A O 1
ATOM 4167 N N . ARG A 1 529 ? 34.663 -0.891 -14.411 1.00 80.69 529 ARG A N 1
ATOM 4168 C CA . ARG A 1 529 ? 35.279 -0.915 -13.086 1.00 80.69 529 ARG A CA 1
ATOM 4169 C C . ARG A 1 529 ? 36.370 0.153 -12.960 1.00 80.69 529 ARG A C 1
ATOM 4171 O O . ARG A 1 529 ? 37.167 0.402 -13.866 1.00 80.69 529 ARG A O 1
ATOM 4178 N N . THR A 1 530 ? 36.408 0.793 -11.799 1.00 70.62 530 THR A N 1
ATOM 4179 C CA . THR A 1 530 ? 37.456 1.745 -11.417 1.00 70.62 530 THR A CA 1
ATOM 4180 C C . THR A 1 530 ? 38.713 1.013 -10.961 1.00 70.62 530 THR A C 1
ATOM 4182 O O . THR A 1 530 ? 38.655 0.197 -10.041 1.00 70.62 530 THR A O 1
ATOM 4185 N N . THR A 1 531 ? 39.864 1.358 -11.541 1.00 60.19 531 THR A N 1
ATOM 4186 C CA . THR A 1 531 ? 41.184 0.952 -11.039 1.00 60.19 531 THR A CA 1
ATOM 4187 C C . THR A 1 531 ? 41.806 2.158 -10.334 1.00 60.19 531 THR A C 1
ATOM 4189 O O . THR A 1 531 ? 42.222 3.125 -10.973 1.00 60.19 531 THR A O 1
ATOM 4192 N N . GLY A 1 532 ? 41.816 2.155 -8.998 1.00 63.94 532 GLY A N 1
ATOM 4193 C CA . GLY A 1 532 ? 42.160 3.350 -8.217 1.00 63.94 532 GLY A CA 1
ATOM 4194 C C . GLY A 1 532 ? 41.095 4.445 -8.367 1.00 63.94 532 GLY A C 1
ATOM 4195 O O . GLY A 1 532 ? 39.911 4.180 -8.182 1.00 63.94 532 GLY A O 1
ATOM 4196 N N . SER A 1 533 ? 41.498 5.671 -8.714 1.00 59.38 533 SER A N 1
ATOM 4197 C CA . SER A 1 533 ? 40.591 6.833 -8.802 1.00 59.38 533 SER A CA 1
ATOM 4198 C C . SER A 1 533 ? 39.972 7.069 -10.189 1.00 59.38 533 SER A C 1
ATOM 4200 O O . SER A 1 533 ? 39.234 8.039 -10.356 1.00 59.38 533 SER A O 1
ATOM 4202 N N . ARG A 1 534 ? 40.291 6.255 -11.208 1.00 62.88 534 ARG A N 1
ATOM 4203 C CA . ARG A 1 534 ? 39.801 6.438 -12.591 1.00 62.88 534 ARG A CA 1
ATOM 4204 C C . ARG A 1 534 ? 39.121 5.176 -13.118 1.00 62.88 534 ARG A C 1
ATOM 4206 O O . ARG A 1 534 ? 39.609 4.068 -12.907 1.00 62.88 534 ARG A O 1
ATOM 4213 N N . SER A 1 535 ? 37.984 5.362 -13.793 1.00 69.44 535 SER A N 1
ATOM 4214 C CA . SER A 1 535 ? 37.299 4.290 -14.524 1.00 69.44 535 SER A CA 1
ATOM 4215 C C . SER A 1 535 ? 38.208 3.795 -15.635 1.00 69.44 535 SER A C 1
ATOM 4217 O O . SER A 1 535 ? 38.779 4.611 -16.364 1.00 69.44 535 SER A O 1
ATOM 4219 N N . ARG A 1 536 ? 38.342 2.478 -15.777 1.00 77.50 536 ARG A N 1
ATOM 4220 C CA . ARG A 1 536 ? 39.054 1.898 -16.911 1.00 77.50 536 ARG A CA 1
ATOM 4221 C C . ARG A 1 536 ? 38.243 2.170 -18.194 1.00 77.50 536 ARG A C 1
ATOM 4223 O O . ARG A 1 536 ? 37.068 1.810 -18.218 1.00 77.50 536 ARG A O 1
ATOM 4230 N N . PRO A 1 537 ? 38.804 2.817 -19.235 1.00 82.19 537 PRO A N 1
ATOM 4231 C CA . PRO A 1 537 ? 38.064 3.085 -20.470 1.00 82.19 537 PRO A CA 1
ATOM 4232 C C . PRO A 1 537 ? 37.628 1.791 -21.155 1.00 82.19 537 PRO A C 1
ATOM 4234 O O . PRO A 1 537 ? 38.380 0.808 -21.131 1.00 82.19 537 PRO A O 1
ATOM 4237 N N . ILE A 1 538 ? 36.467 1.796 -21.812 1.00 85.56 538 ILE A N 1
ATOM 4238 C CA . ILE A 1 538 ? 35.916 0.608 -22.494 1.00 85.56 538 ILE A CA 1
ATOM 4239 C C . ILE A 1 538 ? 36.898 0.097 -23.553 1.00 85.56 538 ILE A C 1
ATOM 4241 O O . ILE A 1 538 ? 37.182 -1.098 -23.606 1.00 85.56 538 ILE A O 1
ATOM 4245 N N . ALA A 1 539 ? 37.513 1.011 -24.308 1.00 84.81 539 ALA A N 1
ATOM 4246 C CA . ALA A 1 539 ? 38.497 0.700 -25.347 1.00 84.81 539 ALA A CA 1
ATOM 4247 C C . ALA A 1 539 ? 39.766 -0.015 -24.836 1.00 84.81 539 ALA A C 1
ATOM 4249 O O . ALA A 1 539 ? 40.530 -0.559 -25.628 1.00 84.81 539 ALA A O 1
ATOM 4250 N N . SER A 1 540 ? 40.021 -0.011 -23.522 1.00 85.31 540 SER A N 1
ATOM 4251 C CA . SER A 1 540 ? 41.189 -0.684 -22.937 1.00 85.31 540 SER A CA 1
ATOM 4252 C C . SER A 1 540 ? 40.952 -2.160 -22.600 1.00 85.31 540 SER A C 1
ATOM 4254 O O . SER A 1 540 ? 41.888 -2.849 -22.178 1.00 85.31 540 SER A O 1
ATOM 4256 N N . TYR A 1 541 ? 39.715 -2.646 -22.711 1.00 87.38 541 TYR A N 1
ATOM 4257 C CA . TYR A 1 541 ? 39.397 -4.060 -22.543 1.00 87.38 541 TYR A CA 1
ATOM 4258 C C . TYR A 1 541 ? 39.566 -4.795 -23.884 1.00 87.38 541 TYR A C 1
ATOM 4260 O O . TYR A 1 541 ? 39.185 -4.252 -24.918 1.00 87.38 541 TYR A O 1
ATOM 4268 N N . PRO A 1 542 ? 40.101 -6.033 -23.898 1.00 88.75 542 PRO A N 1
ATOM 4269 C CA . PRO A 1 542 ? 40.267 -6.804 -25.135 1.00 88.75 542 PRO A CA 1
ATOM 4270 C C . PRO A 1 542 ? 38.953 -7.076 -25.878 1.00 88.75 542 PRO A C 1
ATOM 4272 O O . PRO A 1 542 ? 38.941 -7.213 -27.097 1.00 88.75 542 PRO A O 1
ATOM 4275 N N . ASN A 1 543 ? 37.855 -7.209 -25.133 1.00 89.12 543 ASN A N 1
ATOM 4276 C CA . ASN A 1 543 ? 36.510 -7.434 -25.644 1.00 89.12 543 ASN A CA 1
ATOM 4277 C C . ASN A 1 543 ? 35.474 -7.070 -24.562 1.00 89.12 543 ASN A C 1
ATOM 4279 O O . ASN A 1 543 ? 35.822 -6.855 -23.399 1.00 89.12 543 ASN A O 1
ATOM 4283 N N . GLY A 1 544 ? 34.193 -7.024 -24.937 1.00 85.50 544 GLY A N 1
ATOM 4284 C CA . GLY A 1 544 ? 33.107 -6.682 -24.011 1.00 85.50 544 GLY A CA 1
ATOM 4285 C C . GLY A 1 544 ? 32.883 -7.698 -22.883 1.00 85.50 544 GLY A C 1
ATOM 4286 O O . GLY A 1 544 ? 32.454 -7.314 -21.799 1.00 85.50 544 GLY A O 1
ATOM 4287 N N . ILE A 1 545 ? 33.219 -8.975 -23.089 1.00 89.06 545 ILE A N 1
ATOM 4288 C CA . ILE A 1 545 ? 33.033 -10.038 -22.085 1.00 89.06 545 ILE A CA 1
ATOM 4289 C C . ILE A 1 545 ? 33.966 -9.819 -20.889 1.00 89.06 545 ILE A C 1
ATOM 4291 O O . ILE A 1 545 ? 33.560 -10.029 -19.746 1.00 89.06 545 ILE A O 1
ATOM 4295 N N . GLU A 1 546 ? 35.185 -9.331 -21.123 1.00 90.12 546 GLU A N 1
ATOM 4296 C CA . GLU A 1 546 ? 36.128 -8.976 -20.053 1.00 90.12 546 GLU A CA 1
ATOM 4297 C C . GLU A 1 546 ? 35.587 -7.857 -19.151 1.00 90.12 546 GLU A C 1
ATOM 4299 O O . GLU A 1 546 ? 35.785 -7.895 -17.940 1.00 90.12 546 GLU A O 1
ATOM 4304 N N . ILE A 1 547 ? 34.845 -6.891 -19.709 1.00 90.25 547 ILE A N 1
ATOM 4305 C CA . ILE A 1 547 ? 34.205 -5.814 -18.929 1.00 90.25 547 ILE A CA 1
ATOM 4306 C C . ILE A 1 547 ? 33.159 -6.403 -17.982 1.00 90.25 547 ILE A C 1
ATOM 4308 O O . ILE A 1 547 ? 33.109 -6.067 -16.799 1.00 90.25 547 ILE A O 1
ATOM 4312 N N . ILE A 1 548 ? 32.327 -7.298 -18.513 1.00 90.81 548 ILE A N 1
ATOM 4313 C CA . ILE A 1 548 ? 31.257 -7.961 -17.764 1.00 90.81 548 ILE A CA 1
ATOM 4314 C C . ILE A 1 548 ? 31.853 -8.843 -16.663 1.00 90.81 548 ILE A C 1
ATOM 4316 O O . ILE A 1 548 ? 31.403 -8.797 -15.520 1.00 90.81 548 ILE A O 1
ATOM 4320 N N . THR A 1 549 ? 32.891 -9.611 -16.993 1.00 89.75 549 THR A N 1
ATOM 4321 C CA . THR A 1 549 ? 33.570 -10.515 -16.055 1.00 89.75 549 THR A CA 1
ATOM 4322 C C . THR A 1 549 ? 34.257 -9.740 -14.930 1.00 89.75 549 THR A C 1
ATOM 4324 O O . THR A 1 549 ? 34.188 -10.148 -13.773 1.00 89.75 549 THR A O 1
ATOM 4327 N N . ASP A 1 550 ? 34.850 -8.583 -15.231 1.00 87.81 550 ASP A N 1
ATOM 4328 C CA . ASP A 1 550 ? 35.457 -7.700 -14.229 1.00 87.81 550 ASP A CA 1
ATOM 4329 C C . ASP A 1 550 ? 34.418 -7.089 -13.263 1.00 87.81 550 ASP A C 1
ATOM 4331 O O . ASP A 1 550 ? 34.706 -6.903 -12.079 1.00 87.81 550 ASP A O 1
ATOM 4335 N N . LEU A 1 551 ? 33.194 -6.816 -13.737 1.00 87.94 551 LEU A N 1
ATOM 4336 C CA . LEU A 1 551 ? 32.107 -6.248 -12.927 1.00 87.94 551 LEU A CA 1
ATOM 4337 C C . LEU A 1 551 ? 31.325 -7.294 -12.115 1.00 87.94 551 LEU A C 1
ATOM 4339 O O . LEU A 1 551 ? 31.043 -7.063 -10.940 1.00 87.94 551 LEU A O 1
ATOM 4343 N N . LEU A 1 552 ? 30.949 -8.419 -12.727 1.00 87.62 552 LEU A N 1
ATOM 4344 C CA . LEU A 1 552 ? 30.030 -9.410 -12.141 1.00 87.62 552 LEU A CA 1
ATOM 4345 C C . LEU A 1 552 ? 30.738 -10.647 -11.567 1.00 87.62 552 LEU A C 1
ATOM 4347 O O . LEU A 1 552 ? 30.161 -11.387 -10.762 1.00 87.62 552 LEU A O 1
ATOM 4351 N N . GLY A 1 553 ? 31.992 -10.879 -11.960 1.00 86.81 553 GLY A N 1
ATOM 4352 C CA . GLY A 1 553 ? 32.796 -12.007 -11.509 1.00 86.81 553 GLY A CA 1
ATOM 4353 C C . GLY A 1 553 ? 32.313 -13.343 -12.073 1.00 86.81 553 GLY A C 1
ATOM 4354 O O . GLY A 1 553 ? 32.659 -13.724 -13.187 1.00 86.81 553 GLY A O 1
ATOM 4355 N N . LYS A 1 554 ? 31.567 -14.105 -11.267 1.00 87.75 554 LYS A N 1
ATOM 4356 C CA . LYS A 1 554 ? 31.193 -15.497 -11.566 1.00 87.75 554 LYS A CA 1
ATOM 4357 C C . LYS A 1 554 ? 30.253 -15.576 -12.774 1.00 87.75 554 LYS A C 1
ATOM 4359 O O . LYS A 1 554 ? 29.304 -14.802 -12.872 1.00 87.75 554 LYS A O 1
ATOM 4364 N N . ALA A 1 555 ? 30.431 -16.601 -13.610 1.00 87.94 555 ALA A N 1
ATOM 4365 C CA . ALA A 1 555 ? 29.543 -16.882 -14.743 1.00 87.94 555 ALA A CA 1
ATOM 4366 C C . ALA A 1 555 ? 28.068 -17.052 -14.330 1.00 87.94 555 ALA A C 1
ATOM 4368 O O . ALA A 1 555 ? 27.179 -16.675 -15.084 1.00 87.94 555 ALA A O 1
ATOM 4369 N N . GLU A 1 556 ? 27.809 -17.557 -13.119 1.00 86.94 556 GLU A N 1
ATOM 4370 C CA . GLU A 1 556 ? 26.457 -17.662 -12.560 1.00 86.94 556 GLU A CA 1
ATOM 4371 C C . GLU A 1 556 ? 25.769 -16.298 -12.439 1.00 86.94 556 GLU A C 1
ATOM 4373 O O . GLU A 1 556 ? 24.612 -16.179 -12.816 1.00 86.94 556 GLU A O 1
ATOM 4378 N N . ASN A 1 557 ? 26.478 -15.260 -11.986 1.00 87.94 557 ASN A N 1
ATOM 4379 C CA . ASN A 1 557 ? 25.917 -13.912 -11.876 1.00 87.94 557 ASN A CA 1
ATOM 4380 C C . ASN A 1 557 ? 25.665 -13.297 -13.256 1.00 87.94 557 ASN A C 1
ATOM 4382 O O . ASN A 1 557 ? 24.666 -12.616 -13.460 1.00 87.94 557 ASN A O 1
ATOM 4386 N N . ILE A 1 558 ? 26.548 -13.570 -14.220 1.00 90.06 558 ILE A N 1
ATOM 4387 C CA . ILE A 1 558 ? 26.405 -13.089 -15.601 1.00 90.06 558 ILE A CA 1
ATOM 4388 C C . ILE A 1 558 ? 25.180 -13.721 -16.267 1.00 90.06 558 ILE A C 1
ATOM 4390 O O . ILE A 1 558 ? 24.369 -13.013 -16.856 1.00 90.06 558 ILE A O 1
ATOM 4394 N N . ALA A 1 559 ? 25.011 -15.039 -16.126 1.00 88.88 559 ALA A N 1
ATOM 4395 C CA . ALA A 1 559 ? 23.913 -15.801 -16.725 1.00 88.88 559 ALA A CA 1
ATOM 4396 C C . ALA A 1 559 ? 22.523 -15.416 -16.191 1.00 88.88 559 ALA A C 1
ATOM 4398 O O . ALA A 1 559 ? 21.512 -15.905 -16.691 1.00 88.88 559 ALA A O 1
ATOM 4399 N N . ARG A 1 560 ? 22.468 -14.583 -15.146 1.00 87.50 560 ARG A N 1
ATOM 4400 C CA . ARG A 1 560 ? 21.227 -14.148 -14.511 1.00 87.50 560 ARG A CA 1
ATOM 4401 C C . ARG A 1 560 ? 20.718 -12.837 -15.066 1.00 87.50 560 ARG A C 1
ATOM 4403 O O . ARG A 1 560 ? 19.558 -12.561 -14.825 1.00 87.50 560 ARG A O 1
ATOM 4410 N N . PHE A 1 561 ? 21.493 -12.061 -15.816 1.00 91.62 561 PHE A N 1
ATOM 4411 C CA . PHE A 1 561 ? 20.950 -10.916 -16.550 1.00 91.62 561 PHE A CA 1
ATOM 4412 C C . PHE A 1 561 ? 20.301 -11.385 -17.854 1.00 91.62 561 PHE A C 1
ATOM 4414 O O . PHE A 1 561 ? 20.848 -12.247 -18.538 1.00 91.62 561 PHE A O 1
ATOM 4421 N N . ASP A 1 562 ? 19.152 -10.808 -18.212 1.00 93.56 562 ASP A N 1
ATOM 4422 C CA . ASP A 1 562 ? 18.455 -11.168 -19.461 1.00 93.56 562 ASP A CA 1
ATOM 4423 C C . ASP A 1 562 ? 19.103 -10.486 -20.669 1.00 93.56 562 ASP A C 1
ATOM 4425 O O . ASP A 1 562 ? 19.155 -11.040 -21.765 1.00 93.56 562 ASP A O 1
ATOM 4429 N N . ALA A 1 563 ? 19.629 -9.278 -20.454 1.00 94.50 563 ALA A N 1
ATOM 4430 C CA . ALA A 1 563 ? 20.400 -8.539 -21.438 1.00 94.50 563 ALA A CA 1
ATOM 4431 C C . ALA A 1 563 ? 21.476 -7.684 -20.760 1.00 94.50 563 ALA A C 1
ATOM 4433 O O . ALA A 1 563 ? 21.238 -7.043 -19.734 1.00 94.50 563 ALA A O 1
ATOM 4434 N N . ILE A 1 564 ? 22.658 -7.634 -21.376 1.00 94.50 564 ILE A N 1
ATOM 4435 C CA . ILE A 1 564 ? 23.745 -6.732 -20.992 1.00 94.50 564 ILE A CA 1
ATOM 4436 C C . ILE A 1 564 ? 24.145 -5.935 -22.230 1.00 94.50 564 ILE A C 1
ATOM 4438 O O . ILE A 1 564 ? 24.526 -6.515 -23.246 1.00 94.50 564 ILE A O 1
ATOM 4442 N N . ALA A 1 565 ? 24.068 -4.610 -22.144 1.00 93.62 565 ALA A N 1
ATOM 4443 C CA . ALA A 1 565 ? 24.426 -3.710 -23.231 1.00 93.62 565 ALA A CA 1
ATOM 4444 C C . ALA A 1 565 ? 25.623 -2.840 -22.851 1.00 93.62 565 ALA A C 1
ATOM 4446 O O . ALA A 1 565 ? 25.657 -2.243 -21.773 1.00 93.62 565 ALA A O 1
ATOM 4447 N N . ILE A 1 566 ? 26.600 -2.772 -23.756 1.00 92.12 566 ILE A N 1
ATOM 4448 C CA . ILE A 1 566 ? 27.831 -2.000 -23.589 1.00 92.12 566 ILE A CA 1
ATOM 4449 C C . ILE A 1 566 ? 27.836 -0.877 -24.622 1.00 92.12 566 ILE A C 1
ATOM 4451 O O . ILE A 1 566 ? 27.867 -1.129 -25.825 1.00 92.12 566 ILE A O 1
ATOM 4455 N N . PHE A 1 567 ? 27.835 0.360 -24.142 1.00 87.50 567 PHE A N 1
ATOM 4456 C CA . PHE A 1 567 ? 27.862 1.566 -24.958 1.00 87.50 567 PHE A CA 1
ATOM 4457 C C . PHE A 1 567 ? 29.245 2.211 -24.842 1.00 87.50 567 PHE A C 1
ATOM 4459 O O . PHE A 1 567 ? 29.577 2.817 -23.824 1.00 87.50 567 PHE A O 1
ATOM 4466 N N . GLY A 1 568 ? 30.068 2.014 -25.876 1.00 74.50 568 GLY A N 1
ATOM 4467 C CA . GLY A 1 568 ? 31.444 2.521 -25.946 1.00 74.50 568 GLY A CA 1
ATOM 4468 C C . GLY A 1 568 ? 31.584 3.949 -26.475 1.00 74.50 568 GLY A C 1
ATOM 4469 O O . GLY A 1 568 ? 32.692 4.471 -26.469 1.00 74.50 568 GLY A O 1
ATOM 4470 N N . ASP A 1 569 ? 30.492 4.553 -26.944 1.00 64.88 569 ASP A N 1
ATOM 4471 C CA . ASP A 1 569 ? 30.501 5.859 -27.604 1.00 64.88 569 ASP A CA 1
ATOM 4472 C C . ASP A 1 569 ? 30.144 6.980 -26.622 1.00 64.88 569 ASP A C 1
ATOM 4474 O O . ASP A 1 569 ? 29.267 6.786 -25.780 1.00 64.88 569 ASP A O 1
ATOM 4478 N N . MET A 1 570 ? 30.789 8.145 -26.710 1.00 56.41 570 MET A N 1
ATOM 4479 C CA . MET A 1 570 ? 30.345 9.306 -25.930 1.00 56.41 570 MET A CA 1
ATOM 4480 C C . MET A 1 570 ? 29.042 9.813 -26.551 1.00 56.41 570 MET A C 1
ATOM 4482 O O . MET A 1 570 ? 28.999 10.076 -27.746 1.00 56.41 570 MET A O 1
ATOM 4486 N N . ALA A 1 571 ? 27.971 9.964 -25.761 1.00 51.50 571 ALA A N 1
ATOM 4487 C CA . ALA A 1 571 ? 26.719 10.518 -26.291 1.00 51.50 571 ALA A CA 1
ATOM 4488 C C . ALA A 1 571 ? 26.836 12.015 -26.631 1.00 51.50 571 ALA A C 1
ATOM 4490 O O . ALA A 1 571 ? 25.939 12.561 -27.264 1.00 51.50 571 ALA A O 1
ATOM 4491 N N . ASP A 1 572 ? 27.956 12.650 -26.272 1.00 48.56 572 ASP A N 1
ATOM 4492 C CA . ASP A 1 572 ? 28.373 13.956 -26.780 1.00 48.56 572 ASP A CA 1
ATOM 4493 C C . ASP A 1 572 ? 28.882 13.825 -28.236 1.00 48.56 572 ASP A C 1
ATOM 4495 O O . ASP A 1 572 ? 30.012 14.202 -28.552 1.00 48.56 572 ASP A O 1
ATOM 4499 N N . GLY A 1 573 ? 28.066 13.266 -29.136 1.00 54.06 573 GLY A N 1
ATOM 4500 C CA . GLY A 1 573 ? 28.208 13.575 -30.558 1.00 54.06 573 GLY A CA 1
ATOM 4501 C C . GLY A 1 573 ? 28.041 15.084 -30.765 1.00 54.06 573 GLY A C 1
ATOM 4502 O O . GLY A 1 573 ? 27.476 15.771 -29.909 1.00 54.06 573 GLY A O 1
ATOM 4503 N N . ASP A 1 574 ? 28.545 15.625 -31.877 1.00 53.34 574 ASP A N 1
ATOM 4504 C CA . ASP A 1 574 ? 28.357 17.044 -32.191 1.00 53.34 574 ASP A CA 1
ATOM 4505 C C . ASP A 1 574 ? 26.863 17.399 -32.096 1.00 53.34 574 ASP A C 1
ATOM 4507 O O . ASP A 1 574 ? 26.033 16.772 -32.754 1.00 53.34 574 ASP A O 1
ATOM 4511 N N . ILE A 1 575 ? 26.513 18.393 -31.268 1.00 58.72 575 ILE A N 1
ATOM 4512 C CA . ILE A 1 575 ? 25.140 18.908 -31.197 1.00 58.72 575 ILE A CA 1
ATOM 4513 C C . ILE A 1 575 ? 24.754 19.354 -32.606 1.00 58.72 575 ILE A C 1
ATOM 4515 O O . ILE A 1 575 ? 25.307 20.325 -33.135 1.00 58.72 575 ILE A O 1
ATOM 4519 N N . VAL A 1 576 ? 23.798 18.654 -33.213 1.00 65.06 576 VAL A N 1
ATOM 4520 C CA . VAL A 1 576 ? 23.300 19.001 -34.539 1.00 65.06 576 VAL A CA 1
ATOM 4521 C C . VAL A 1 576 ? 22.390 20.218 -34.390 1.00 65.06 576 VAL A C 1
ATOM 4523 O O . VAL A 1 576 ? 21.228 20.129 -33.996 1.00 65.06 576 VAL A O 1
ATOM 4526 N N . TYR A 1 577 ? 22.936 21.402 -34.673 1.00 62.50 577 TYR A N 1
ATOM 4527 C CA . TYR A 1 577 ? 22.159 22.638 -34.672 1.00 62.50 577 TYR A CA 1
ATOM 4528 C C . TYR A 1 577 ? 21.007 22.546 -35.681 1.00 62.50 577 TYR A C 1
ATOM 4530 O O . TYR A 1 577 ? 21.231 22.338 -36.872 1.00 62.50 577 TYR A O 1
ATOM 4538 N N . GLY A 1 578 ? 19.778 22.759 -35.203 1.00 68.88 578 GLY A N 1
ATOM 4539 C CA . GLY A 1 578 ? 18.571 22.744 -36.034 1.00 68.88 578 GLY A CA 1
ATOM 4540 C C . GLY A 1 578 ? 17.901 21.377 -36.174 1.00 68.88 578 GLY A C 1
ATOM 4541 O O . GLY A 1 578 ? 17.009 21.241 -37.008 1.00 68.88 578 GLY A O 1
ATOM 4542 N N . GLU A 1 579 ? 18.298 20.380 -35.380 1.00 77.19 579 GLU A N 1
ATOM 4543 C CA . GLU A 1 579 ? 17.588 19.105 -35.321 1.00 77.19 579 GLU A CA 1
ATOM 4544 C C . GLU A 1 579 ? 16.158 19.300 -34.792 1.00 77.19 579 GLU A C 1
ATOM 4546 O O . GLU A 1 579 ? 15.923 19.965 -33.780 1.00 77.19 579 GLU A O 1
ATOM 4551 N N . THR A 1 580 ? 15.184 18.756 -35.519 1.00 84.50 580 THR A N 1
ATOM 4552 C CA . THR A 1 580 ? 13.764 18.838 -35.171 1.00 84.50 580 THR A CA 1
ATOM 4553 C C . THR A 1 580 ? 13.280 17.479 -34.703 1.00 84.50 580 THR A C 1
ATOM 4555 O O . THR A 1 580 ? 13.328 16.513 -35.466 1.00 84.50 580 THR A O 1
ATOM 4558 N N . PHE A 1 581 ? 12.763 17.422 -33.482 1.00 89.88 581 PHE A N 1
ATOM 4559 C CA . PHE A 1 581 ? 12.214 16.202 -32.903 1.00 89.88 581 PHE A CA 1
ATOM 4560 C C . PHE A 1 581 ? 10.692 16.156 -33.009 1.00 89.88 581 PHE A C 1
ATOM 4562 O O . PHE A 1 581 ? 10.027 17.179 -33.187 1.00 89.88 581 PHE A O 1
ATOM 4569 N N . GLY A 1 582 ? 10.137 14.953 -32.884 1.00 89.81 582 GLY A N 1
ATOM 4570 C CA . GLY A 1 582 ? 8.693 14.762 -32.788 1.00 89.81 582 GLY A CA 1
ATOM 4571 C C . GLY A 1 582 ? 8.143 15.353 -31.490 1.00 89.81 582 GLY A C 1
ATOM 4572 O O . GLY A 1 582 ? 8.767 15.237 -30.437 1.00 89.81 582 GLY A O 1
ATOM 4573 N N . GLU A 1 583 ? 6.957 15.958 -31.553 1.00 93.62 583 GLU A N 1
ATOM 4574 C CA . GLU A 1 583 ? 6.275 16.453 -30.356 1.00 93.62 583 GLU A CA 1
ATOM 4575 C C . GLU A 1 583 ? 5.900 15.271 -29.438 1.00 93.62 583 GLU A C 1
ATOM 4577 O O . GLU A 1 583 ? 5.257 14.316 -29.898 1.00 93.62 583 GLU A O 1
ATOM 4582 N N . PRO A 1 584 ? 6.296 15.280 -28.155 1.00 94.00 584 PRO A N 1
ATOM 4583 C CA . PRO A 1 584 ? 5.917 14.228 -27.220 1.00 94.00 584 PRO A CA 1
ATOM 4584 C C . PRO A 1 584 ? 4.400 14.134 -27.041 1.00 94.00 584 PRO A C 1
ATOM 4586 O O . PRO A 1 584 ? 3.689 15.134 -27.130 1.00 94.00 584 PRO A O 1
ATOM 4589 N N . TYR A 1 585 ? 3.889 12.941 -26.728 1.00 94.94 585 TYR A N 1
ATOM 4590 C CA . TYR A 1 585 ? 2.503 12.849 -26.265 1.00 94.94 585 TYR A CA 1
ATOM 4591 C C . TYR A 1 585 ? 2.345 13.564 -24.910 1.00 94.94 585 TYR A C 1
ATOM 4593 O O . TYR A 1 585 ? 3.319 13.714 -24.165 1.00 94.94 585 TYR A O 1
ATOM 4601 N N . PRO A 1 586 ? 1.120 13.963 -24.531 1.00 95.19 586 PRO A N 1
ATOM 4602 C CA . PRO A 1 586 ? 0.856 14.403 -23.168 1.00 95.19 586 PRO A CA 1
ATOM 4603 C C . PRO A 1 586 ? 1.304 13.348 -22.142 1.00 95.19 586 PRO A C 1
ATOM 4605 O O . PRO A 1 586 ? 1.078 12.157 -22.347 1.00 95.19 586 PRO A O 1
ATOM 4608 N N . GLU A 1 587 ? 1.884 13.762 -21.011 1.00 93.06 587 GLU A N 1
ATOM 4609 C CA . GLU A 1 587 ? 2.442 12.836 -20.002 1.00 93.06 587 GLU A CA 1
ATOM 4610 C C . GLU A 1 587 ? 1.452 11.746 -19.566 1.00 93.06 587 GLU A C 1
ATOM 4612 O O . GLU A 1 587 ? 1.798 10.566 -19.486 1.00 93.06 587 GLU A O 1
ATOM 4617 N N . HIS A 1 588 ? 0.187 12.120 -19.358 1.00 91.62 588 HIS A N 1
ATOM 4618 C CA . HIS A 1 588 ? -0.857 11.182 -18.954 1.00 91.62 588 HIS A CA 1
ATOM 4619 C C . HIS A 1 588 ? -1.099 10.058 -19.980 1.00 91.62 588 HIS A C 1
ATOM 4621 O O . HIS A 1 588 ? -1.568 8.992 -19.594 1.00 91.62 588 HIS A O 1
ATOM 4627 N N . TYR A 1 589 ? -0.731 10.224 -21.259 1.00 95.69 589 TYR A N 1
ATOM 4628 C CA . TYR A 1 589 ? -0.833 9.152 -22.258 1.00 95.69 589 TYR A CA 1
ATOM 4629 C C . TYR A 1 589 ? 0.191 8.048 -21.980 1.00 95.69 589 TYR A C 1
ATOM 4631 O O . TYR A 1 589 ? -0.147 6.863 -21.969 1.00 95.69 589 TYR A O 1
ATOM 4639 N N . TYR A 1 590 ? 1.435 8.438 -21.699 1.00 94.81 590 TYR A N 1
ATOM 4640 C CA . TYR A 1 590 ? 2.503 7.517 -21.311 1.00 94.81 590 TYR A CA 1
ATOM 4641 C C . TYR A 1 590 ? 2.179 6.809 -19.991 1.00 94.81 590 TYR A C 1
ATOM 4643 O O . TYR A 1 590 ? 2.386 5.601 -19.871 1.00 94.81 590 TYR A O 1
ATOM 4651 N N . GLN A 1 591 ? 1.609 7.537 -19.027 1.00 92.75 591 GLN A N 1
ATOM 4652 C CA . GLN A 1 591 ? 1.168 6.980 -17.746 1.00 92.75 591 GLN A CA 1
ATOM 4653 C C . GLN A 1 591 ? 0.004 5.990 -17.918 1.00 92.75 591 GLN A C 1
ATOM 4655 O O . GLN A 1 591 ? 0.008 4.922 -17.312 1.00 92.75 591 GLN A O 1
ATOM 4660 N N . THR A 1 592 ? -0.975 6.279 -18.778 1.00 92.94 592 THR A N 1
ATOM 4661 C CA . THR A 1 592 ? -2.054 5.328 -19.098 1.00 92.94 592 THR A CA 1
ATOM 4662 C C . THR A 1 592 ? -1.506 4.068 -19.762 1.00 92.94 592 THR A C 1
ATOM 4664 O O . THR A 1 592 ? -1.891 2.966 -19.370 1.00 92.94 592 THR A O 1
ATOM 4667 N N . LYS A 1 593 ? -0.564 4.204 -20.708 1.00 93.56 593 LYS A N 1
ATOM 4668 C CA . LYS A 1 593 ? 0.111 3.061 -21.345 1.00 93.56 593 LYS A CA 1
ATOM 4669 C C . LYS A 1 593 ? 0.789 2.172 -20.305 1.00 93.56 593 LYS A C 1
ATOM 4671 O O . LYS A 1 593 ? 0.537 0.969 -20.279 1.00 93.56 593 LYS A O 1
ATOM 4676 N N . ILE A 1 594 ? 1.625 2.746 -19.438 1.00 92.62 594 ILE A N 1
ATOM 4677 C CA . ILE A 1 594 ? 2.387 1.943 -18.477 1.00 92.62 594 ILE A CA 1
ATOM 4678 C C . ILE A 1 594 ? 1.489 1.328 -17.396 1.00 92.62 594 ILE A C 1
ATOM 4680 O O . ILE A 1 594 ? 1.680 0.165 -17.054 1.00 92.62 594 ILE A O 1
ATOM 4684 N N . ASN A 1 595 ? 0.469 2.054 -16.917 1.00 90.56 595 ASN A N 1
ATOM 4685 C CA . ASN A 1 595 ? -0.497 1.513 -15.959 1.00 90.56 595 ASN A CA 1
ATOM 4686 C C . ASN A 1 595 ? -1.265 0.336 -16.568 1.00 90.56 595 ASN A C 1
ATOM 4688 O O . ASN A 1 595 ? -1.442 -0.675 -15.895 1.00 90.56 595 ASN A O 1
ATOM 4692 N N . TRP A 1 596 ? -1.653 0.419 -17.849 1.00 91.31 596 TRP A N 1
ATOM 4693 C CA . TRP A 1 596 ? -2.264 -0.710 -18.547 1.00 91.31 596 TRP A CA 1
ATOM 4694 C C . TRP A 1 596 ? -1.330 -1.919 -18.572 1.00 91.31 596 TRP A C 1
ATOM 4696 O O . TRP A 1 596 ? -1.747 -2.996 -18.162 1.00 91.31 596 TRP A O 1
ATOM 4706 N N . VAL A 1 597 ? -0.067 -1.756 -18.977 1.00 89.69 597 VAL A N 1
ATOM 4707 C CA . VAL A 1 597 ? 0.887 -2.880 -19.023 1.00 89.69 597 VAL A CA 1
ATOM 4708 C C . VAL A 1 597 ? 1.095 -3.495 -17.639 1.00 89.69 597 VAL A C 1
ATOM 4710 O O . VAL A 1 597 ? 1.056 -4.713 -17.490 1.00 89.69 597 VAL A O 1
ATOM 4713 N N . TRP A 1 598 ? 1.278 -2.665 -16.612 1.00 89.12 598 TRP A N 1
ATOM 4714 C CA . TRP A 1 598 ? 1.537 -3.135 -15.250 1.00 89.12 598 TRP A CA 1
ATOM 4715 C C . TRP A 1 598 ? 0.285 -3.684 -14.555 1.00 89.12 598 TRP A C 1
ATOM 4717 O O . TRP A 1 598 ? 0.427 -4.379 -13.561 1.00 89.12 598 TRP A O 1
ATOM 4727 N N . SER A 1 599 ? -0.921 -3.413 -15.068 1.00 85.00 599 SER A N 1
ATOM 4728 C CA . SER A 1 599 ? -2.179 -3.969 -14.538 1.00 85.00 599 SER A CA 1
ATOM 4729 C C . SER A 1 599 ? -2.449 -5.413 -14.968 1.00 85.00 599 SER A C 1
ATOM 4731 O O . SER A 1 599 ? -3.346 -6.061 -14.438 1.00 85.00 599 SER A O 1
ATOM 4733 N N . ARG A 1 600 ? -1.719 -5.916 -15.971 1.00 76.31 600 ARG A N 1
ATOM 4734 C CA . ARG A 1 600 ? -1.937 -7.241 -16.584 1.00 76.31 600 ARG A CA 1
ATOM 4735 C C . ARG A 1 600 ? -0.987 -8.311 -16.046 1.00 76.31 600 ARG A C 1
ATOM 4737 O O . ARG A 1 600 ? -0.674 -9.253 -16.767 1.00 76.31 600 ARG A O 1
ATOM 4744 N N . THR A 1 601 ? -0.498 -8.107 -14.827 1.00 58.91 601 THR A N 1
ATOM 4745 C CA . THR A 1 601 ? 0.474 -8.969 -14.143 1.00 58.91 601 THR A CA 1
ATOM 4746 C C . THR A 1 601 ? -0.134 -10.225 -13.575 1.00 58.91 601 THR A C 1
ATOM 4748 O O . THR A 1 601 ? -1.253 -10.119 -13.023 1.00 58.91 601 THR A O 1
#

Radius of gyration: 31.33 Å; chains: 1; bounding box: 94×50×95 Å

Sequence (601 aa):
VVDQIGYSNKVIPKVLRQKGSKSGMIIPYDLWREDFSKATVICAGEKDMTIAREHGLNAITITGGEGALPKFFYKDFKDRHVFIIYDNDLAGKNGATKVASALYPHVKKVTVVDLSPVTVEEGEDLWDFFMKYNKTREDLVEIMRASPEFTSDQASKVQELQYPTMSIKEALKPENVGKLVRSNVQIVVSYDDQFQVPSLFSVTKEYAGETKSKNTMTVGESRTWTLEDYNIEDILHLVDSNLKEDKIYTNKLDLLHVPKNEEGIKLVDGANSVVYKAVVVDYNKNSQIMEKPIEMVAFSIDRQLTSGNKYKITYKLVPHPYDGQKLNMMIVDMEGAEDAITNFELNNSNIEILKQFQVETTLEDKINDNLNRFYGLVGHTYNPNLVLLNELTYHSVMEFDFHRWTNNIGALDIMIIGESRTGKSHTAETLSKLYNVGTKVDMINTTKAGLIGGSNSAGKGGGYQTRAGILPMNHGGLVILEEFGKAREHNIIDLLTEVKSSGVARITRVNGQLDLPSINRRIAITNPRTTGSRSRPIASYPNGIEIITDLLGKAENIARFDAIAIFGDMADGDIVYGETFGEPYPEHYYQTKINWVWSRT